Protein AF-0000000074209090 (afdb_homodimer)

Foldseek 3Di:
DDLVVLLVVLLVVLLVVLVPDPLNVVLLCCLQPVLLVVLLVLLCLLQDPVQDDPSVVVSVVSNDDASLLSSLLSSLLCLLASLLLSLLLLLLCSLQVCLLVVVVVVVCPDPHAQLSNLLSNLVSSLVSQLVSQVSNLVSSNVVSVVVCVVVVHDNPPNVVSSVLSSLSNSLSNLLSLLLNVVSLVVSHSVRSSVVSVVVVVVLVVCVVVVNQLQDLSRNSSQCSAVVHPVSNVPRDPVSPVVSVVNNVVSSVVSSVSRNPDDPD/DDLVVLLVVLLVVLLVVLVPDPLNVVLLCCLQPVLLVVLLVLLCLLQDPVQDDPSVVVSVVSNDDASLLSSLLSSLLCLLASLLLSLLLLLLCSLQVCLLVVVVVVVCPDPHAQLSNLLSNLVSSLVSQLVSQVSNLVVSNVVSVVVCVVVVHDNPPNVVSSVLSSLSNSLSNLLSLLLNVVSLVVSHSVRSSVVSVVVVVVLVVCVVVVNQLQDLSRNSSQCSAVVHPVSNVPRDPVSPVVSVVNNVVSSVVSSVSRNPDDPD

Organism: NCBI:txid88382

Structure (mmCIF, N/CA/C/O backbone):
data_AF-0000000074209090-model_v1
#
loop_
_entity.id
_entity.type
_entity.pdbx_description
1 polymer 'ABC-2 type transport system permease protein'
#
loop_
_atom_site.group_PDB
_atom_site.id
_atom_site.type_symbol
_atom_site.label_atom_id
_atom_site.label_alt_id
_atom_site.label_comp_id
_atom_site.label_asym_id
_atom_site.label_entity_id
_atom_site.label_seq_id
_atom_site.pdbx_PDB_ins_code
_atom_site.Cartn_x
_atom_site.Cartn_y
_atom_site.Cartn_z
_atom_site.occupancy
_atom_site.B_iso_or_equiv
_atom_site.auth_seq_id
_atom_site.auth_comp_id
_atom_site.auth_asym_id
_atom_site.auth_atom_id
_atom_site.pdbx_PDB_model_num
ATOM 1 N N . MET A 1 1 ? 32.594 -26.688 -8.117 1 65.12 1 MET A N 1
ATOM 2 C CA . MET A 1 1 ? 32.594 -25.266 -8.477 1 65.12 1 MET A CA 1
ATOM 3 C C . MET A 1 1 ? 33.094 -24.406 -7.316 1 65.12 1 MET A C 1
ATOM 5 O O . MET A 1 1 ? 32.719 -24.656 -6.164 1 65.12 1 MET A O 1
ATOM 9 N N . THR A 1 2 ? 34.094 -23.516 -7.5 1 79.75 2 THR A N 1
ATOM 10 C CA . THR A 1 2 ? 34.562 -22.656 -6.414 1 79.75 2 THR A CA 1
ATOM 11 C C . THR A 1 2 ? 33.438 -21.734 -5.949 1 79.75 2 THR A C 1
ATOM 13 O O . THR A 1 2 ? 32.438 -21.531 -6.66 1 79.75 2 THR A O 1
ATOM 16 N N . GLY A 1 3 ? 33.5 -21.406 -4.699 1 81.75 3 GLY A N 1
ATOM 17 C CA . GLY A 1 3 ? 32.5 -20.5 -4.133 1 81.75 3 GLY A CA 1
ATOM 18 C C . GLY A 1 3 ? 32.25 -19.281 -4.988 1 81.75 3 GLY A C 1
ATOM 19 O O . GLY A 1 3 ? 31.109 -18.906 -5.234 1 81.75 3 GLY A O 1
ATOM 20 N N . LEU A 1 4 ? 33.344 -18.781 -5.562 1 88.75 4 LEU A N 1
ATOM 21 C CA . LEU A 1 4 ? 33.25 -17.562 -6.355 1 88.75 4 LEU A CA 1
ATOM 22 C C . LEU A 1 4 ? 32.625 -17.844 -7.719 1 88.75 4 LEU A C 1
ATOM 24 O O . LEU A 1 4 ? 31.875 -17.031 -8.258 1 88.75 4 LEU A O 1
ATOM 28 N N . ALA A 1 5 ? 32.938 -18.938 -8.312 1 89.5 5 ALA A N 1
ATOM 29 C CA . ALA A 1 5 ? 32.375 -19.328 -9.602 1 89.5 5 ALA A CA 1
ATOM 30 C C . ALA A 1 5 ? 30.859 -19.547 -9.484 1 89.5 5 ALA A C 1
ATOM 32 O O . ALA A 1 5 ? 30.094 -19.172 -10.375 1 89.5 5 ALA A O 1
ATOM 33 N N . ALA A 1 6 ? 30.547 -20.125 -8.438 1 91.31 6 ALA A N 1
ATOM 34 C CA . ALA A 1 6 ? 29.141 -20.375 -8.18 1 91.31 6 ALA A CA 1
ATOM 35 C C . ALA A 1 6 ? 28.359 -19.078 -8.016 1 91.31 6 ALA A C 1
ATOM 37 O O . ALA A 1 6 ? 27.266 -18.922 -8.539 1 91.31 6 ALA A O 1
ATOM 38 N N . LEU A 1 7 ? 28.969 -18.188 -7.305 1 93.88 7 LEU A N 1
ATOM 39 C CA . LEU A 1 7 ? 28.328 -16.891 -7.094 1 93.88 7 LEU A CA 1
ATOM 40 C C . LEU A 1 7 ? 28.203 -16.125 -8.406 1 93.88 7 LEU A C 1
ATOM 42 O O . LEU A 1 7 ? 27.172 -15.5 -8.664 1 93.88 7 LEU A O 1
ATOM 46 N N . ARG A 1 8 ? 29.188 -16.141 -9.219 1 94.38 8 ARG A N 1
ATOM 47 C CA . ARG A 1 8 ? 29.156 -15.438 -10.5 1 94.38 8 ARG A CA 1
ATOM 48 C C . ARG A 1 8 ? 28.062 -16 -11.398 1 94.38 8 ARG A C 1
ATOM 50 O O . ARG A 1 8 ? 27.375 -15.242 -12.078 1 94.38 8 ARG A O 1
ATOM 57 N N . ALA A 1 9 ? 27.953 -17.281 -11.383 1 92.69 9 ALA A N 1
ATOM 58 C CA . ALA A 1 9 ? 26.906 -17.922 -12.172 1 92.69 9 ALA A CA 1
ATOM 59 C C . ALA A 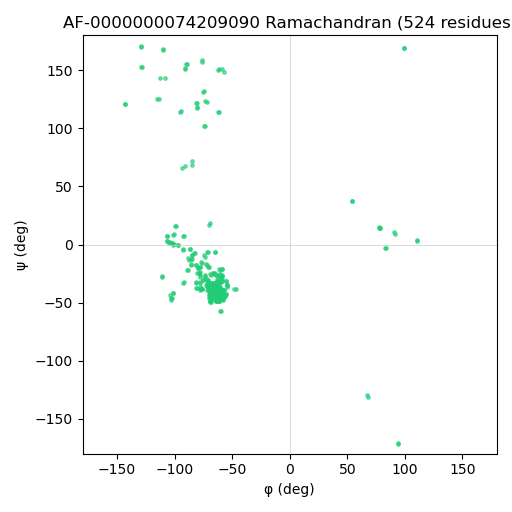1 9 ? 25.516 -17.516 -11.672 1 92.69 9 ALA A C 1
ATOM 61 O O . ALA A 1 9 ? 24.625 -17.219 -12.461 1 92.69 9 ALA A O 1
ATOM 62 N N . ALA A 1 10 ? 25.406 -17.547 -10.391 1 93.81 10 ALA A N 1
ATOM 63 C CA . ALA A 1 10 ? 24.125 -17.172 -9.789 1 93.81 10 ALA A CA 1
ATOM 64 C C . ALA A 1 10 ? 23.797 -15.719 -10.078 1 93.81 10 ALA A C 1
ATOM 66 O O . ALA A 1 10 ? 22.641 -15.383 -10.359 1 93.81 10 ALA A O 1
ATOM 67 N N . LEU A 1 11 ? 24.781 -14.883 -9.992 1 96.38 11 LEU A N 1
ATOM 68 C CA . LEU A 1 11 ? 24.562 -13.469 -10.273 1 96.38 11 LEU A CA 1
ATOM 69 C C . LEU A 1 11 ? 24.141 -13.266 -11.727 1 96.38 11 LEU A C 1
ATOM 71 O O . LEU A 1 11 ? 23.266 -12.438 -12.008 1 96.38 11 LEU A O 1
ATOM 75 N N . ALA A 1 12 ? 24.688 -13.992 -12.602 1 95 12 ALA A N 1
ATOM 76 C CA . ALA A 1 12 ? 24.328 -13.875 -14.016 1 95 12 ALA A CA 1
ATOM 77 C C . ALA A 1 12 ? 22.875 -14.266 -14.25 1 95 12 ALA A C 1
ATOM 79 O O . ALA A 1 12 ? 22.156 -13.578 -14.984 1 95 12 ALA A O 1
ATOM 80 N N . VAL A 1 13 ? 22.5 -15.297 -13.625 1 92.31 13 VAL A N 1
ATOM 81 C CA . VAL A 1 13 ? 21.125 -15.781 -13.781 1 92.31 13 VAL A CA 1
ATOM 82 C C . VAL A 1 13 ? 20.156 -14.773 -13.172 1 92.31 13 VAL A C 1
ATOM 84 O O . VAL A 1 13 ? 19.156 -14.422 -13.797 1 92.31 13 VAL A O 1
ATOM 87 N N . GLU A 1 14 ? 20.484 -14.312 -12.016 1 94.38 14 GLU A N 1
ATOM 88 C CA . GLU A 1 14 ? 19.594 -13.391 -11.328 1 94.38 14 GLU A CA 1
ATOM 89 C C . GLU A 1 14 ? 19.547 -12.039 -12.039 1 94.38 14 GLU A C 1
ATOM 91 O O . GLU A 1 14 ? 18.516 -11.367 -12.039 1 94.38 14 GLU A O 1
ATOM 96 N N . THR A 1 15 ? 20.641 -11.664 -12.617 1 96.44 15 THR A N 1
ATOM 97 C CA . THR A 1 15 ? 20.641 -10.422 -13.391 1 96.44 15 THR A CA 1
ATOM 98 C C . THR A 1 15 ? 19.766 -10.562 -14.641 1 96.44 15 THR A C 1
ATOM 100 O O . THR A 1 15 ? 19.062 -9.633 -15.008 1 96.44 15 THR A O 1
ATOM 103 N N . LEU A 1 16 ? 19.781 -11.688 -15.227 1 95.12 16 LEU A N 1
ATOM 104 C CA . LEU A 1 16 ? 18.922 -11.938 -16.391 1 95.12 16 LEU A CA 1
ATOM 105 C C . LEU A 1 16 ? 17.453 -11.93 -15.984 1 95.12 16 LEU A C 1
ATOM 107 O O . LEU A 1 16 ? 16.609 -11.391 -16.703 1 95.12 16 LEU A O 1
ATOM 111 N N . LYS A 1 17 ? 17.219 -12.492 -14.867 1 92.94 17 LYS A N 1
ATOM 112 C CA . LYS A 1 17 ? 15.852 -12.484 -14.344 1 92.94 17 LYS A CA 1
ATOM 113 C C . LYS A 1 17 ? 15.367 -11.062 -14.086 1 92.94 17 LYS A C 1
ATOM 115 O O . LYS A 1 17 ? 14.219 -10.734 -14.383 1 92.94 17 LYS A O 1
ATOM 120 N N . LEU A 1 18 ? 16.266 -10.352 -13.523 1 95.44 18 LEU A N 1
ATOM 121 C CA . LEU A 1 18 ? 15.93 -8.953 -13.258 1 95.44 18 LEU A CA 1
ATOM 122 C C . LEU A 1 18 ? 15.617 -8.219 -14.555 1 95.44 18 LEU A C 1
ATOM 124 O O . LEU A 1 18 ? 14.633 -7.477 -14.633 1 95.44 18 LEU A O 1
ATOM 128 N N . ARG A 1 19 ? 16.344 -8.391 -15.594 1 95.38 19 ARG A N 1
ATOM 129 C CA . ARG A 1 19 ? 16.172 -7.703 -16.875 1 95.38 19 ARG A CA 1
ATOM 130 C C . ARG A 1 19 ? 14.867 -8.102 -17.547 1 95.38 19 ARG A C 1
ATOM 132 O O . ARG A 1 19 ? 14.312 -7.328 -18.328 1 95.38 19 ARG A O 1
ATOM 139 N N . ARG A 1 20 ? 14.406 -9.227 -17.203 1 93.31 20 ARG A N 1
ATOM 140 C CA . ARG A 1 20 ? 13.195 -9.727 -17.844 1 93.31 20 ARG A CA 1
ATOM 141 C C . ARG A 1 20 ? 11.984 -9.555 -16.938 1 93.31 20 ARG A C 1
ATOM 143 O O . ARG A 1 20 ? 10.867 -9.922 -17.312 1 93.31 20 ARG A O 1
ATOM 150 N N . SER A 1 21 ? 12.25 -9.008 -15.852 1 92.31 21 SER A N 1
ATOM 151 C CA . SER A 1 21 ? 11.188 -8.859 -14.859 1 92.31 21 SER A CA 1
ATOM 152 C C . SER A 1 21 ? 10.312 -7.656 -15.164 1 92.31 21 SER A C 1
ATOM 154 O O . SER A 1 21 ? 10.781 -6.516 -15.148 1 92.31 21 SER A O 1
ATOM 156 N N . VAL A 1 22 ? 9.086 -7.879 -15.328 1 90.5 22 VAL A N 1
ATOM 157 C CA . VAL A 1 22 ? 8.117 -6.805 -15.547 1 90.5 22 VAL A CA 1
ATOM 158 C C . VAL A 1 22 ? 7.984 -5.969 -14.273 1 90.5 22 VAL A C 1
ATOM 160 O O . VAL A 1 22 ? 7.832 -4.746 -14.344 1 90.5 22 VAL A O 1
ATOM 163 N N . VAL A 1 23 ? 8.094 -6.641 -13.156 1 90.88 23 VAL A N 1
ATOM 164 C CA . VAL A 1 23 ? 8 -5.957 -11.875 1 90.88 23 VAL A CA 1
ATOM 165 C C . VAL A 1 23 ? 9.141 -4.949 -11.742 1 90.88 23 VAL A C 1
ATOM 167 O O . VAL A 1 23 ? 8.906 -3.787 -11.398 1 90.88 23 VAL A O 1
ATOM 170 N N . ALA A 1 24 ? 10.328 -5.379 -12.055 1 95.19 24 ALA A N 1
ATOM 171 C CA . ALA A 1 24 ? 11.484 -4.496 -11.969 1 95.19 24 ALA A CA 1
ATOM 172 C C . ALA A 1 24 ? 11.383 -3.346 -12.961 1 95.19 24 ALA A C 1
ATOM 174 O O . ALA A 1 24 ? 11.703 -2.201 -12.633 1 95.19 24 ALA A O 1
ATOM 175 N N . ARG A 1 25 ? 10.914 -3.637 -14.148 1 95.69 25 ARG A N 1
ATOM 176 C CA . ARG A 1 25 ? 10.797 -2.607 -15.172 1 95.69 25 ARG A CA 1
ATOM 177 C C . ARG A 1 25 ? 9.789 -1.539 -14.766 1 95.69 25 ARG A C 1
ATOM 179 O O . ARG A 1 25 ? 10.062 -0.343 -14.883 1 95.69 25 ARG A O 1
ATOM 186 N N . MET A 1 26 ? 8.68 -1.947 -14.234 1 94.25 26 MET A N 1
ATOM 187 C CA . MET A 1 26 ? 7.641 -1.006 -13.828 1 94.25 26 MET A CA 1
ATOM 188 C C . MET A 1 26 ? 8.086 -0.196 -12.617 1 94.25 26 MET A C 1
ATOM 190 O O . MET A 1 26 ? 7.867 1.015 -12.555 1 94.25 26 MET A O 1
ATOM 194 N N . ALA A 1 27 ? 8.656 -0.909 -11.695 1 95.19 27 ALA A N 1
ATOM 195 C CA . ALA A 1 27 ? 9.141 -0.217 -10.5 1 95.19 27 ALA A CA 1
ATOM 196 C C . ALA A 1 27 ? 10.203 0.82 -10.852 1 95.19 27 ALA A C 1
ATOM 198 O O . ALA A 1 27 ? 10.211 1.923 -10.305 1 95.19 27 ALA A O 1
ATOM 199 N N . THR A 1 28 ? 11.094 0.468 -11.781 1 97.06 28 THR A N 1
ATOM 200 C CA . THR A 1 28 ? 12.133 1.393 -12.227 1 97.06 28 THR A CA 1
ATOM 201 C C . THR A 1 28 ? 11.516 2.623 -12.883 1 97.06 28 THR A C 1
ATOM 203 O O . THR A 1 28 ? 11.867 3.756 -12.547 1 97.06 28 THR A O 1
ATOM 206 N N . ALA A 1 29 ? 10.586 2.395 -13.734 1 95.62 29 ALA A N 1
ATOM 207 C CA . ALA A 1 29 ? 9.922 3.498 -14.422 1 95.62 29 ALA A CA 1
ATOM 208 C C . ALA A 1 29 ? 9.211 4.414 -13.438 1 95.62 29 ALA A C 1
ATOM 210 O O . ALA A 1 29 ? 9.297 5.641 -13.547 1 95.62 29 ALA A O 1
ATOM 211 N N . LEU A 1 30 ? 8.586 3.807 -12.469 1 94.25 30 LEU A N 1
ATOM 212 C CA . LEU A 1 30 ? 7.844 4.586 -11.484 1 94.25 30 LEU A CA 1
ATOM 213 C C . LEU A 1 30 ? 8.789 5.418 -10.633 1 94.25 30 LEU A C 1
ATOM 215 O O . LEU A 1 30 ? 8.539 6.605 -10.398 1 94.25 30 LEU A O 1
ATOM 219 N N . LEU A 1 31 ? 9.891 4.863 -10.234 1 96.12 31 LEU A N 1
ATOM 220 C CA . LEU A 1 31 ? 10.844 5.594 -9.414 1 96.12 31 LEU A CA 1
ATOM 221 C C . LEU A 1 31 ? 11.5 6.715 -10.211 1 96.12 31 LEU A C 1
ATOM 223 O O . LEU A 1 31 ? 11.523 7.867 -9.766 1 96.12 31 LEU A O 1
ATOM 227 N N . VAL A 1 32 ? 11.922 6.406 -11.391 1 97.06 32 VAL A N 1
ATOM 228 C CA . VAL A 1 32 ? 12.773 7.301 -12.164 1 97.06 32 VAL A CA 1
ATOM 229 C C . VAL A 1 32 ? 11.93 8.406 -12.789 1 97.06 32 VAL A C 1
ATOM 231 O O . VAL A 1 32 ? 12.414 9.523 -13.008 1 97.06 32 VAL A O 1
ATOM 234 N N . VAL A 1 33 ? 10.664 8.156 -12.977 1 95.12 33 VAL A N 1
ATOM 235 C CA . VAL A 1 33 ? 9.844 9.156 -13.641 1 95.12 33 VAL A CA 1
ATOM 236 C C . VAL A 1 33 ? 9 9.906 -12.609 1 95.12 33 VAL A C 1
ATOM 238 O O . VAL A 1 33 ? 9.031 11.141 -12.555 1 95.12 33 VAL A O 1
ATOM 241 N N . LEU A 1 34 ? 8.383 9.156 -11.703 1 93.38 34 LEU A N 1
ATOM 242 C CA . LEU A 1 34 ? 7.391 9.766 -10.836 1 93.38 34 LEU A CA 1
ATOM 243 C C . LEU A 1 34 ? 8.062 10.562 -9.719 1 93.38 34 LEU A C 1
ATOM 245 O O . LEU A 1 34 ? 7.531 11.586 -9.273 1 93.38 34 LEU A O 1
ATOM 249 N N . VAL A 1 35 ? 9.195 10.094 -9.289 1 96.25 35 VAL A N 1
ATOM 250 C CA . VAL A 1 35 ? 9.836 10.773 -8.164 1 96.25 35 VAL A CA 1
ATOM 251 C C . VAL A 1 35 ? 10.32 12.148 -8.602 1 96.25 35 VAL A C 1
ATOM 253 O O . VAL A 1 35 ? 9.984 13.164 -7.98 1 96.25 35 VAL A O 1
ATOM 256 N N . PRO A 1 36 ? 11.055 12.297 -9.734 1 96.75 36 PRO A N 1
ATOM 257 C CA . PRO A 1 36 ? 11.445 13.633 -10.188 1 96.75 36 PRO A CA 1
ATOM 258 C C . PRO A 1 36 ? 10.242 14.516 -10.531 1 96.75 36 PRO A C 1
ATOM 260 O O . PRO A 1 36 ? 10.211 15.695 -10.164 1 96.75 36 PRO A O 1
ATOM 263 N N . LEU A 1 37 ? 9.289 13.953 -11.188 1 95.12 37 LEU A N 1
ATOM 264 C CA . LEU A 1 37 ? 8.086 14.703 -11.531 1 95.12 37 LEU A CA 1
ATOM 265 C C . LEU A 1 37 ? 7.367 15.195 -10.281 1 95.12 37 LEU A C 1
ATOM 267 O O . LEU A 1 37 ? 6.895 16.328 -10.234 1 95.12 37 LEU A O 1
ATOM 271 N N . GLY A 1 38 ? 7.316 14.312 -9.328 1 94.12 38 GLY A N 1
ATOM 272 C CA . GLY A 1 38 ? 6.707 14.695 -8.062 1 94.12 38 GLY A CA 1
ATOM 273 C C . GLY A 1 38 ? 7.48 15.766 -7.324 1 94.12 38 GLY A C 1
ATOM 274 O O . GLY A 1 38 ? 6.891 16.672 -6.727 1 94.12 38 GLY A O 1
ATOM 275 N N . SER A 1 39 ? 8.719 15.617 -7.371 1 96.12 39 SER A N 1
ATOM 276 C CA . SER A 1 39 ? 9.57 16.609 -6.715 1 96.12 39 SER A CA 1
ATOM 277 C C . SER A 1 39 ? 9.367 18 -7.316 1 96.12 39 SER A C 1
ATOM 279 O O . SER A 1 39 ? 9.203 18.984 -6.59 1 96.12 39 SER A O 1
ATOM 281 N N . MET A 1 40 ? 9.367 18.094 -8.648 1 95.81 40 MET A N 1
ATOM 282 C CA . MET A 1 40 ? 9.148 19.375 -9.312 1 95.81 40 MET A CA 1
ATOM 283 C C . MET A 1 40 ? 7.715 19.859 -9.109 1 95.81 40 MET A C 1
ATOM 285 O O . MET A 1 40 ? 7.484 21.031 -8.852 1 95.81 40 MET A O 1
ATOM 289 N N . GLY A 1 41 ? 6.797 18.969 -9.219 1 93.62 41 GLY A N 1
ATOM 290 C CA . GLY A 1 41 ? 5.383 19.297 -9.164 1 93.62 41 GLY A CA 1
ATOM 291 C C . GLY A 1 41 ? 4.941 19.812 -7.805 1 93.62 41 GLY A C 1
ATOM 292 O O . GLY A 1 41 ? 4.184 20.781 -7.711 1 93.62 41 GLY A O 1
ATOM 293 N N . VAL A 1 42 ? 5.402 19.188 -6.785 1 93.62 42 VAL A N 1
ATOM 294 C CA . VAL A 1 42 ? 5.023 19.578 -5.43 1 93.62 42 VAL A CA 1
ATOM 295 C C . VAL A 1 42 ? 5.531 20.984 -5.137 1 93.62 42 VAL A C 1
ATOM 297 O O . VAL A 1 42 ? 4.809 21.797 -4.57 1 93.62 42 VAL A O 1
ATOM 300 N N . VAL A 1 43 ? 6.762 21.266 -5.5 1 94.62 43 VAL A N 1
ATOM 301 C CA . VAL A 1 43 ? 7.344 22.578 -5.254 1 94.62 43 VAL A CA 1
ATOM 302 C C . VAL A 1 43 ? 6.629 23.625 -6.098 1 94.62 43 VAL A C 1
ATOM 304 O O . VAL A 1 43 ? 6.297 24.703 -5.605 1 94.62 43 VAL A O 1
ATOM 307 N N . ALA A 1 44 ? 6.383 23.312 -7.363 1 93.81 44 ALA A N 1
ATOM 308 C CA . ALA A 1 44 ? 5.652 24.234 -8.234 1 93.81 44 ALA A CA 1
ATOM 309 C C . ALA A 1 44 ? 4.262 24.531 -7.68 1 93.81 44 ALA A C 1
ATOM 311 O O . ALA A 1 44 ? 3.811 25.672 -7.691 1 93.81 44 ALA A O 1
ATOM 312 N N . LEU A 1 45 ? 3.668 23.5 -7.188 1 92.25 45 LEU A N 1
ATOM 313 C CA . LEU A 1 45 ? 2.33 23.672 -6.625 1 92.25 45 LEU A CA 1
ATOM 314 C C . LEU A 1 45 ? 2.375 24.516 -5.355 1 92.25 45 LEU A C 1
ATOM 316 O O . LEU A 1 45 ? 1.537 25.391 -5.16 1 92.25 45 LEU A O 1
ATOM 320 N N . ALA A 1 46 ? 3.33 24.219 -4.531 1 93.19 46 ALA A N 1
ATOM 321 C CA . ALA A 1 46 ? 3.48 24.938 -3.273 1 93.19 46 ALA A CA 1
ATOM 322 C C . ALA A 1 46 ? 3.686 26.438 -3.523 1 93.19 46 ALA A C 1
ATOM 324 O O . ALA A 1 46 ? 3.293 27.266 -2.703 1 93.19 46 ALA A O 1
ATOM 325 N N . ARG A 1 47 ? 4.203 26.75 -4.625 1 92.88 47 ARG A N 1
ATOM 326 C CA . ARG A 1 47 ? 4.562 28.141 -4.914 1 92.88 47 ARG A CA 1
ATOM 327 C C . ARG A 1 47 ? 3.59 28.766 -5.91 1 92.88 47 ARG A C 1
ATOM 329 O O . ARG A 1 47 ? 3.76 29.906 -6.312 1 92.88 47 ARG A O 1
ATOM 336 N N . SER A 1 48 ? 2.625 28.031 -6.262 1 90.75 48 SER A N 1
ATOM 337 C CA . SER A 1 48 ? 1.602 28.516 -7.18 1 90.75 48 SER A CA 1
ATOM 338 C C . SER A 1 48 ? 0.44 29.156 -6.426 1 90.75 48 SER A C 1
ATOM 340 O O . SER A 1 48 ? 0.185 28.812 -5.266 1 90.75 48 SER A O 1
ATOM 342 N N . PRO A 1 49 ? -0.222 30.109 -7.055 1 87.62 49 PRO A N 1
ATOM 343 C CA . PRO A 1 49 ? -1.42 30.688 -6.445 1 87.62 49 PRO A CA 1
ATOM 344 C C . PRO A 1 49 ? -2.562 29.688 -6.309 1 87.62 49 PRO A C 1
ATOM 346 O O . PRO A 1 49 ? -3.543 29.953 -5.609 1 87.62 49 PRO A O 1
ATOM 349 N N . GLN A 1 50 ? -2.408 28.547 -6.828 1 80.75 50 GLN A N 1
ATOM 350 C CA . GLN A 1 50 ? -3.447 27.531 -6.805 1 80.75 50 GLN A CA 1
ATOM 351 C C . GLN A 1 50 ? -3.48 26.812 -5.457 1 80.75 50 GLN A C 1
ATOM 353 O O . GLN A 1 50 ? -4.461 26.141 -5.125 1 80.75 50 GLN A O 1
ATOM 358 N N . ALA A 1 51 ? -2.346 26.859 -4.84 1 79.5 51 ALA A N 1
ATOM 359 C CA . ALA A 1 51 ? -2.324 26.25 -3.512 1 79.5 51 ALA A CA 1
ATOM 360 C C . ALA A 1 51 ? -3.057 27.125 -2.496 1 79.5 51 ALA A C 1
ATOM 362 O O . ALA A 1 51 ? -2.598 28.219 -2.164 1 79.5 51 ALA A O 1
ATOM 363 N N . VAL A 1 52 ? -4.344 26.734 -2.146 1 77.75 52 VAL A N 1
ATOM 364 C CA . VAL A 1 52 ? -5.129 27.531 -1.212 1 77.75 52 VAL A CA 1
ATOM 365 C C . VAL A 1 52 ? -5.676 26.641 -0.102 1 77.75 52 VAL A C 1
ATOM 367 O O . VAL A 1 52 ? -5.707 25.406 -0.24 1 77.75 52 VAL A O 1
ATOM 370 N N . GLY A 1 53 ? -5.91 27.188 1.052 1 78 53 GLY A N 1
ATOM 371 C CA . GLY A 1 53 ? -6.559 26.469 2.141 1 78 53 GLY A CA 1
ATOM 372 C C . GLY A 1 53 ? -5.715 25.344 2.705 1 78 53 GLY A C 1
ATOM 373 O O . GLY A 1 53 ? -4.539 25.531 3.01 1 78 53 GLY A O 1
ATOM 374 N N . PRO A 1 54 ? -6.293 24.156 2.865 1 72.38 54 PRO A N 1
ATOM 375 C CA . PRO A 1 54 ? -5.605 23.016 3.486 1 72.38 54 PRO A CA 1
ATOM 376 C C . PRO A 1 54 ? -4.418 22.516 2.662 1 72.38 54 PRO A C 1
ATOM 378 O O . PRO A 1 54 ? -3.418 22.078 3.225 1 72.38 54 PRO A O 1
ATOM 381 N N . THR A 1 55 ? -4.543 22.594 1.418 1 78.19 55 THR A N 1
ATOM 382 C CA . THR A 1 55 ? -3.441 22.188 0.551 1 78.19 55 THR A CA 1
ATOM 383 C C . THR A 1 55 ? -2.23 23.094 0.763 1 78.19 55 THR A C 1
ATOM 385 O O . THR A 1 55 ? -1.105 22.609 0.908 1 78.19 55 THR A O 1
ATOM 388 N N . ALA A 1 56 ? -2.523 24.344 0.873 1 82.44 56 ALA A N 1
ATOM 389 C CA . ALA A 1 56 ? -1.443 25.297 1.111 1 82.44 56 ALA A CA 1
ATOM 390 C C . ALA A 1 56 ? -0.767 25.031 2.453 1 82.44 56 ALA A C 1
ATOM 392 O O . ALA A 1 56 ? 0.459 25.125 2.564 1 82.44 56 ALA A O 1
ATOM 393 N N . ALA A 1 57 ? -1.561 24.734 3.383 1 78.25 57 ALA A N 1
ATOM 394 C CA . ALA A 1 57 ? -1.022 24.469 4.715 1 78.25 57 ALA A CA 1
ATOM 395 C C . ALA A 1 57 ? -0.125 23.234 4.707 1 78.25 57 ALA A C 1
ATOM 397 O O . ALA A 1 57 ? 0.928 23.219 5.352 1 78.25 57 ALA A O 1
ATOM 398 N N . LYS A 1 58 ? -0.495 22.297 3.918 1 78.56 58 LYS A N 1
ATOM 399 C CA . LYS A 1 58 ? 0.265 21.047 3.83 1 78.56 58 LYS A CA 1
ATOM 400 C C . LYS A 1 58 ? 1.572 21.25 3.07 1 78.56 58 LYS A C 1
ATOM 402 O O . LYS A 1 58 ? 2.557 20.547 3.314 1 78.56 58 LYS A O 1
ATOM 407 N N . LEU A 1 59 ? 1.576 22.172 2.244 1 87.81 59 LEU A N 1
ATOM 408 C CA . LEU A 1 59 ? 2.727 22.359 1.368 1 87.81 59 LEU A CA 1
ATOM 409 C C . LEU A 1 59 ? 3.537 23.578 1.804 1 87.81 59 LEU A C 1
ATOM 411 O O . LEU A 1 59 ? 4.48 23.984 1.116 1 87.81 59 LEU A O 1
ATOM 415 N N . ALA A 1 60 ? 3.209 24.172 2.912 1 87 60 ALA A N 1
ATOM 416 C CA . ALA A 1 60 ? 3.787 25.422 3.367 1 87 60 ALA A CA 1
ATOM 417 C C . ALA A 1 60 ? 5.309 25.344 3.422 1 87 60 ALA A C 1
ATOM 419 O O . ALA A 1 60 ? 6 26.312 3.084 1 87 60 ALA A O 1
ATOM 420 N N . ASP A 1 61 ? 5.832 24.219 3.752 1 87 61 ASP A N 1
ATOM 421 C CA . ASP A 1 61 ? 7.27 24.047 3.93 1 87 61 ASP A CA 1
ATOM 422 C C . ASP A 1 61 ? 7.996 24.062 2.588 1 87 61 ASP A C 1
ATOM 424 O O . ASP A 1 61 ? 9.211 24.281 2.537 1 87 61 ASP A O 1
ATOM 428 N N . TYR A 1 62 ? 7.266 23.875 1.544 1 92 62 TYR A N 1
ATOM 429 C CA . TYR A 1 62 ? 7.883 23.797 0.225 1 92 62 TYR A CA 1
ATOM 430 C C . TYR A 1 62 ? 7.66 25.078 -0.565 1 92 62 TYR A C 1
ATOM 432 O O . TYR A 1 62 ? 8.117 25.203 -1.704 1 92 62 TYR A O 1
ATOM 440 N N . ALA A 1 63 ? 7.023 26.016 0.037 1 92.56 63 ALA A N 1
ATOM 441 C CA . ALA A 1 63 ? 6.582 27.219 -0.682 1 92.56 63 ALA A CA 1
ATOM 442 C C . ALA A 1 63 ? 7.688 28.266 -0.725 1 92.56 63 ALA A C 1
ATOM 444 O O . ALA A 1 63 ? 7.641 29.188 -1.536 1 92.56 63 ALA A O 1
ATOM 445 N N . THR A 1 64 ? 8.695 28.125 0.146 1 89.88 64 THR A N 1
ATOM 446 C CA . THR A 1 64 ? 9.727 29.156 0.241 1 89.88 64 THR A CA 1
ATOM 447 C C . THR A 1 64 ? 11.117 28.531 0.154 1 89.88 64 THR A C 1
ATOM 449 O O . THR A 1 64 ? 11.258 27.312 0.065 1 89.88 64 THR A O 1
ATOM 452 N N . GLY A 1 65 ? 12.188 29.391 0.027 1 88.69 65 GLY A N 1
ATOM 453 C CA . GLY A 1 65 ? 13.562 28.922 0.008 1 88.69 65 GLY A CA 1
ATOM 454 C C . GLY A 1 65 ? 14.094 28.703 -1.394 1 88.69 65 GLY A C 1
ATOM 455 O O . GLY A 1 65 ? 13.406 28.984 -2.379 1 88.69 65 GLY A O 1
ATOM 456 N N . ASP A 1 66 ? 15.305 28.094 -1.406 1 91.5 66 ASP A N 1
ATOM 457 C CA . ASP A 1 66 ? 15.977 27.781 -2.66 1 91.5 66 ASP A CA 1
ATOM 458 C C . ASP A 1 66 ? 15.281 26.625 -3.377 1 91.5 66 ASP A C 1
ATOM 460 O O . ASP A 1 66 ? 15.109 25.547 -2.811 1 91.5 66 ASP A O 1
ATOM 464 N N . PRO A 1 67 ? 14.867 26.891 -4.594 1 93.06 67 PRO A N 1
ATOM 465 C CA . PRO A 1 67 ? 14.094 25.859 -5.289 1 93.06 67 PRO A CA 1
ATOM 466 C C . PRO A 1 67 ? 14.867 24.562 -5.473 1 93.06 67 PRO A C 1
ATOM 468 O O . PRO A 1 67 ? 14.305 23.469 -5.316 1 93.06 67 PRO A O 1
ATOM 471 N N . ALA A 1 68 ? 16.141 24.703 -5.773 1 94.56 68 ALA A N 1
ATOM 472 C CA . ALA A 1 68 ? 16.953 23.5 -6 1 94.56 68 ALA A CA 1
ATOM 473 C C . ALA A 1 68 ? 17.016 22.641 -4.742 1 94.56 68 ALA A C 1
ATOM 475 O O . ALA A 1 68 ? 16.859 21.422 -4.812 1 94.56 68 ALA A O 1
ATOM 476 N N . THR A 1 69 ? 17.172 23.312 -3.688 1 94.44 69 THR A N 1
ATOM 477 C CA . THR A 1 69 ? 17.219 22.609 -2.408 1 94.44 69 THR A CA 1
ATOM 478 C C . THR A 1 69 ? 15.875 21.938 -2.113 1 94.44 69 THR A C 1
ATOM 480 O O . THR A 1 69 ? 15.828 20.781 -1.719 1 94.44 69 THR A O 1
ATOM 483 N N . THR A 1 70 ? 14.844 22.656 -2.355 1 94.38 70 THR A N 1
ATOM 484 C CA . THR A 1 70 ? 13.508 22.156 -2.037 1 94.38 70 THR A CA 1
ATOM 485 C C . THR A 1 70 ? 13.156 20.969 -2.93 1 94.38 70 THR A C 1
ATOM 487 O O . THR A 1 70 ? 12.539 20 -2.473 1 94.38 70 THR A O 1
ATOM 490 N N . HIS A 1 71 ? 13.531 20.984 -4.184 1 96.56 71 HIS A N 1
ATOM 491 C CA . HIS A 1 71 ? 13.32 19.859 -5.078 1 96.56 71 HIS A CA 1
ATOM 492 C C . HIS A 1 71 ? 13.945 18.594 -4.512 1 96.56 71 HIS A C 1
ATOM 494 O O . HIS A 1 71 ? 13.312 17.531 -4.512 1 96.56 71 HIS A O 1
ATOM 500 N N . LEU A 1 72 ? 15.133 18.734 -4.027 1 96.62 72 LEU A N 1
ATOM 501 C CA . LEU A 1 72 ? 15.875 17.562 -3.59 1 96.62 72 LEU A CA 1
ATOM 502 C C . LEU A 1 72 ? 15.391 17.094 -2.225 1 96.62 72 LEU A C 1
ATOM 504 O O . LEU A 1 72 ? 15.461 15.898 -1.915 1 96.62 72 LEU A O 1
ATOM 508 N N . VAL A 1 73 ? 14.859 18.016 -1.456 1 94.62 73 VAL A N 1
ATOM 509 C CA . VAL A 1 73 ? 14.242 17.625 -0.193 1 94.62 73 VAL A CA 1
ATOM 510 C C . VAL A 1 73 ? 13.016 16.75 -0.464 1 94.62 73 VAL A C 1
ATOM 512 O O . VAL A 1 73 ? 12.859 15.695 0.14 1 94.62 73 VAL A O 1
ATOM 515 N N . VAL A 1 74 ? 12.211 17.188 -1.372 1 95.5 74 VAL A N 1
ATOM 516 C CA . VAL A 1 74 ? 11.039 16.391 -1.736 1 95.5 74 VAL A CA 1
ATOM 517 C C . VAL A 1 74 ? 11.469 15.055 -2.322 1 95.5 74 VAL A C 1
ATOM 519 O O . VAL A 1 74 ? 10.914 14.016 -1.982 1 95.5 74 VAL A O 1
ATOM 522 N N . CYS A 1 75 ? 12.469 15.078 -3.109 1 97.44 75 CYS A N 1
ATOM 523 C CA . CYS A 1 75 ? 13.008 13.859 -3.693 1 97.44 75 CYS A CA 1
ATOM 524 C C . CYS A 1 75 ? 13.43 12.875 -2.609 1 97.44 75 CYS A C 1
ATOM 526 O O . CYS A 1 75 ? 13.102 11.695 -2.674 1 97.44 75 CYS A O 1
ATOM 528 N N . ALA A 1 76 ? 14.148 13.391 -1.646 1 97.12 76 ALA A N 1
ATOM 529 C CA . ALA A 1 76 ? 14.633 12.555 -0.555 1 97.12 76 ALA A CA 1
ATOM 530 C C . ALA A 1 76 ? 13.469 11.93 0.209 1 97.12 76 ALA A C 1
ATOM 532 O O . ALA A 1 76 ? 13.5 10.734 0.531 1 97.12 76 ALA A O 1
ATOM 533 N N . GLN A 1 77 ? 12.5 12.734 0.429 1 95.31 77 GLN A N 1
ATOM 534 C CA . GLN A 1 77 ? 11.336 12.266 1.166 1 95.31 77 GLN A CA 1
ATOM 535 C C . GLN A 1 77 ? 10.609 11.156 0.405 1 95.31 77 GLN A C 1
ATOM 537 O O . GLN A 1 77 ? 10.336 10.094 0.959 1 95.31 77 GLN A O 1
ATOM 542 N N . VAL A 1 78 ? 10.328 11.305 -0.816 1 95.69 78 VAL A N 1
ATOM 543 C CA . VAL A 1 78 ? 9.586 10.344 -1.625 1 95.69 78 VAL A CA 1
ATOM 544 C C . VAL A 1 78 ? 10.43 9.086 -1.844 1 95.69 78 VAL A C 1
ATOM 546 O O . VAL A 1 78 ? 9.93 7.969 -1.728 1 95.69 78 VAL A O 1
ATOM 549 N N . LEU A 1 79 ? 11.672 9.273 -2.1 1 96.94 79 LEU A N 1
ATOM 550 C CA . LEU A 1 79 ? 12.562 8.164 -2.412 1 96.94 79 LEU A CA 1
ATOM 551 C C . LEU A 1 79 ? 12.75 7.254 -1.2 1 96.94 79 LEU A C 1
ATOM 553 O O . LEU A 1 79 ? 12.883 6.039 -1.344 1 96.94 79 LEU A O 1
ATOM 557 N N . SER A 1 80 ? 12.781 7.855 -0.007 1 96.25 80 SER A N 1
ATOM 558 C CA . SER A 1 80 ? 12.961 7.066 1.206 1 96.25 80 SER A CA 1
ATOM 559 C C . SER A 1 80 ? 11.859 6.027 1.366 1 96.25 80 SER A C 1
ATOM 561 O O . SER A 1 80 ? 12.086 4.945 1.906 1 96.25 80 SER A O 1
ATOM 563 N N . VAL A 1 81 ? 10.727 6.297 0.854 1 95.25 81 VAL A N 1
ATOM 564 C CA . VAL A 1 81 ? 9.578 5.406 0.995 1 95.25 81 VAL A CA 1
ATOM 565 C C . VAL A 1 81 ? 9.391 4.594 -0.283 1 95.25 81 VAL A C 1
ATOM 567 O O . VAL A 1 81 ? 9.148 3.387 -0.226 1 95.25 81 VAL A O 1
ATOM 570 N N . ALA A 1 82 ? 9.539 5.223 -1.37 1 96.38 82 ALA A N 1
ATOM 571 C CA . ALA A 1 82 ? 9.305 4.582 -2.662 1 96.38 82 ALA A CA 1
ATOM 572 C C . ALA A 1 82 ? 10.312 3.467 -2.914 1 96.38 82 ALA A C 1
ATOM 574 O O . ALA A 1 82 ? 9.984 2.451 -3.531 1 96.38 82 ALA A O 1
ATOM 575 N N . ALA A 1 83 ? 11.539 3.697 -2.48 1 97.88 83 ALA A N 1
ATOM 576 C CA . ALA A 1 83 ? 12.562 2.668 -2.656 1 97.88 83 ALA A CA 1
ATOM 577 C C . ALA A 1 83 ? 12.242 1.427 -1.831 1 97.88 83 ALA A C 1
ATOM 579 O O . ALA A 1 83 ? 12.508 0.302 -2.26 1 97.88 83 ALA A O 1
ATOM 580 N N . LEU A 1 84 ? 11.695 1.632 -0.663 1 98.06 84 LEU A N 1
ATOM 581 C CA . LEU A 1 84 ? 11.234 0.513 0.151 1 98.06 84 LEU A CA 1
ATOM 582 C C . LEU A 1 84 ? 10.141 -0.264 -0.566 1 98.06 84 LEU A C 1
ATOM 584 O O . LEU A 1 84 ? 10.195 -1.492 -0.652 1 98.06 84 LEU A O 1
ATOM 588 N N . ALA A 1 85 ? 9.195 0.484 -1.066 1 97.06 85 ALA A N 1
ATOM 589 C CA . ALA A 1 85 ? 8.07 -0.144 -1.753 1 97.06 85 ALA A CA 1
ATOM 590 C C . ALA A 1 85 ? 8.539 -0.906 -2.99 1 97.06 85 ALA A C 1
ATOM 592 O O . ALA A 1 85 ? 8.188 -2.074 -3.176 1 97.06 85 ALA A O 1
ATOM 593 N N . ALA A 1 86 ? 9.344 -0.272 -3.809 1 97.19 86 ALA A N 1
ATOM 594 C CA . ALA A 1 86 ? 9.859 -0.895 -5.023 1 97.19 86 ALA A CA 1
ATOM 595 C C . ALA A 1 86 ? 10.695 -2.127 -4.699 1 97.19 86 ALA A C 1
ATOM 597 O O . ALA A 1 86 ? 10.5 -3.191 -5.289 1 97.19 86 ALA A O 1
ATOM 598 N N . GLY A 1 87 ? 11.594 -1.931 -3.754 1 97.88 87 GLY A N 1
ATOM 599 C CA . GLY A 1 87 ? 12.414 -3.059 -3.336 1 97.88 87 GLY A CA 1
ATOM 600 C C . GLY A 1 87 ? 11.602 -4.199 -2.752 1 97.88 87 GLY A C 1
ATOM 601 O O . GLY A 1 87 ? 11.883 -5.367 -3.018 1 97.88 87 GLY A O 1
ATOM 602 N N . GLY A 1 88 ? 10.648 -3.848 -1.955 1 97.75 88 GLY A N 1
ATOM 603 C CA . GLY A 1 88 ? 9.789 -4.859 -1.362 1 97.75 88 GLY A CA 1
ATOM 604 C C . GLY A 1 88 ? 9.016 -5.664 -2.393 1 97.75 88 GLY A C 1
ATOM 605 O O . GLY A 1 88 ? 8.922 -6.891 -2.283 1 97.75 88 GLY A O 1
ATOM 606 N N . PHE A 1 89 ? 8.445 -4.988 -3.385 1 96.81 89 PHE A N 1
ATOM 607 C CA . PHE A 1 89 ? 7.738 -5.68 -4.453 1 96.81 89 PHE A CA 1
ATOM 608 C C . PHE A 1 89 ? 8.68 -6.598 -5.223 1 96.81 89 PHE A C 1
ATOM 610 O O . PHE A 1 89 ? 8.312 -7.719 -5.578 1 96.81 89 PHE A O 1
ATOM 617 N N . TYR A 1 90 ? 9.867 -6.113 -5.473 1 97.38 90 TYR A N 1
ATOM 618 C CA . TYR A 1 90 ? 10.812 -6.91 -6.246 1 97.38 90 TYR A CA 1
ATOM 619 C C . TYR A 1 90 ? 11.234 -8.156 -5.477 1 97.38 90 TYR A C 1
ATOM 621 O O . TYR A 1 90 ? 11.305 -9.25 -6.047 1 97.38 90 TYR A O 1
ATOM 629 N N . VAL A 1 91 ? 11.523 -7.984 -4.203 1 97.06 91 VAL A N 1
ATOM 630 C CA . VAL A 1 91 ? 11.961 -9.141 -3.426 1 97.06 91 VAL A CA 1
ATOM 631 C C . VAL A 1 91 ? 10.805 -10.125 -3.27 1 97.06 91 VAL A C 1
ATOM 633 O O . VAL A 1 91 ? 11.016 -11.344 -3.266 1 97.06 91 VAL A O 1
ATOM 636 N N . ALA A 1 92 ? 9.594 -9.57 -3.117 1 96.38 92 ALA A N 1
ATOM 637 C CA . ALA A 1 92 ? 8.422 -10.445 -3.084 1 96.38 92 ALA A CA 1
ATOM 638 C C . ALA A 1 92 ? 8.32 -11.273 -4.359 1 96.38 92 ALA A C 1
ATOM 640 O O . ALA A 1 92 ? 8.047 -12.469 -4.305 1 96.38 92 ALA A O 1
ATOM 641 N N . TRP A 1 93 ? 8.555 -10.656 -5.445 1 94.31 93 TRP A N 1
ATOM 642 C CA . TRP A 1 93 ? 8.508 -11.32 -6.746 1 94.31 93 TRP A CA 1
ATOM 643 C C . TRP A 1 93 ? 9.664 -12.297 -6.898 1 94.31 93 TRP A C 1
ATOM 645 O O . TRP A 1 93 ? 9.461 -13.461 -7.262 1 94.31 93 TRP A O 1
ATOM 655 N N . SER A 1 94 ? 10.828 -11.867 -6.605 1 94.69 94 SER A N 1
ATOM 656 C CA . SER A 1 94 ? 12.039 -12.641 -6.852 1 94.69 94 SER A CA 1
ATOM 657 C C . SER A 1 94 ? 12.094 -13.883 -5.969 1 94.69 94 SER A C 1
ATOM 659 O O . SER A 1 94 ? 12.453 -14.969 -6.434 1 94.69 94 SER A O 1
ATOM 661 N N . PHE A 1 95 ? 11.719 -13.766 -4.73 1 94.06 95 PHE A N 1
ATOM 662 C CA . PHE A 1 95 ? 11.805 -14.875 -3.795 1 94.06 95 PHE A CA 1
ATOM 663 C C . PHE A 1 95 ? 10.492 -15.648 -3.76 1 94.06 95 PHE A C 1
ATOM 665 O O . PHE A 1 95 ? 10.484 -16.875 -3.617 1 94.06 95 PHE A O 1
ATOM 672 N N . GLY A 1 96 ? 9.422 -14.945 -3.947 1 88.56 96 GLY A N 1
ATOM 673 C CA . GLY A 1 96 ? 8.125 -15.57 -3.77 1 88.56 96 GLY A CA 1
ATOM 674 C C . GLY A 1 96 ? 7.68 -16.375 -4.977 1 88.56 96 GLY A C 1
ATOM 675 O O . GLY A 1 96 ? 7.016 -17.406 -4.832 1 88.56 96 GLY A O 1
ATOM 676 N N . ARG A 1 97 ? 8.016 -15.977 -6.121 1 83.38 97 ARG A N 1
ATOM 677 C CA . ARG A 1 97 ? 7.52 -16.594 -7.348 1 83.38 97 ARG A CA 1
ATOM 678 C C . ARG A 1 97 ? 7.996 -18.031 -7.465 1 83.38 97 ARG A C 1
ATOM 680 O O . ARG A 1 97 ? 7.207 -18.938 -7.77 1 83.38 97 ARG A O 1
ATOM 687 N N . GLU A 1 98 ? 9.242 -18.234 -7.203 1 81.69 98 GLU A N 1
ATOM 688 C CA . GLU A 1 98 ? 9.805 -19.578 -7.34 1 81.69 98 GLU A CA 1
ATOM 689 C C . GLU A 1 98 ? 9.273 -20.516 -6.258 1 81.69 98 GLU A C 1
ATOM 691 O O . GLU A 1 98 ? 8.992 -21.688 -6.52 1 81.69 98 GLU A O 1
ATOM 696 N N . LEU A 1 99 ? 9.047 -19.984 -5.152 1 81.75 99 LEU A N 1
ATOM 697 C CA . LEU A 1 99 ? 8.57 -20.797 -4.039 1 81.75 99 LEU A CA 1
ATOM 698 C C . LEU A 1 99 ? 7.078 -21.094 -4.176 1 81.75 99 LEU A C 1
ATOM 700 O O . LEU A 1 99 ? 6.629 -22.203 -3.875 1 81.75 99 LEU A O 1
ATOM 704 N N . GLU A 1 100 ? 6.445 -20.078 -4.68 1 78.69 100 GLU A N 1
ATOM 705 C CA . GLU A 1 100 ? 5 -20.203 -4.844 1 78.69 100 GLU A CA 1
ATOM 706 C C . GLU A 1 100 ? 4.656 -21.156 -5.977 1 78.69 100 GLU A C 1
ATOM 708 O O . GLU A 1 100 ? 3.707 -21.938 -5.867 1 78.69 100 GLU A O 1
ATOM 713 N N . SER A 1 101 ? 5.434 -21.188 -7.074 1 76.44 101 SER A N 1
ATOM 714 C CA . SER A 1 101 ? 5.18 -22.031 -8.234 1 76.44 101 SER A CA 1
ATOM 715 C C . SER A 1 101 ? 5.773 -23.422 -8.039 1 76.44 101 SER A C 1
ATOM 717 O O . SER A 1 101 ? 5.504 -24.328 -8.828 1 76.44 101 SER A O 1
ATOM 719 N N . GLY A 1 102 ? 6.609 -23.562 -7.016 1 75.56 102 GLY A N 1
ATOM 720 C CA . GLY A 1 102 ? 7.23 -24.859 -6.762 1 75.56 102 GLY A CA 1
ATOM 721 C C . GLY A 1 102 ? 8.398 -25.156 -7.688 1 75.56 102 GLY A C 1
ATOM 722 O O . GLY A 1 102 ? 8.766 -26.312 -7.879 1 75.56 102 GLY A O 1
ATOM 723 N N . THR A 1 103 ? 8.828 -24.156 -8.328 1 71.06 103 THR A N 1
ATOM 724 C CA . THR A 1 103 ? 9.906 -24.391 -9.281 1 71.06 103 THR A CA 1
ATOM 725 C C . THR A 1 103 ? 11.266 -24.172 -8.617 1 71.06 103 THR A C 1
ATOM 727 O O . THR A 1 103 ? 12.305 -24.234 -9.281 1 71.06 103 THR A O 1
ATOM 730 N N . ALA A 1 104 ? 11.227 -23.984 -7.371 1 74.44 104 ALA A N 1
ATOM 731 C CA . ALA A 1 104 ? 12.477 -23.734 -6.648 1 74.44 104 ALA A CA 1
ATOM 732 C C . ALA A 1 104 ? 13.383 -24.969 -6.699 1 74.44 104 ALA A C 1
ATOM 734 O O . ALA A 1 104 ? 14.609 -24.828 -6.625 1 74.44 104 ALA A O 1
ATOM 735 N N . GLY A 1 105 ? 12.828 -26.016 -6.875 1 71.75 105 GLY A N 1
ATOM 736 C CA . GLY A 1 105 ? 13.602 -27.234 -6.965 1 71.75 105 GLY A CA 1
ATOM 737 C C . GLY A 1 105 ? 14.531 -27.266 -8.156 1 71.75 105 GLY A C 1
ATOM 738 O O . GLY A 1 105 ? 15.664 -27.75 -8.055 1 71.75 105 GLY A O 1
ATOM 739 N N . ALA A 1 106 ? 14.047 -26.781 -9.227 1 70.19 106 ALA A N 1
ATOM 740 C CA . ALA A 1 106 ? 14.891 -26.75 -10.414 1 70.19 106 ALA A CA 1
ATOM 741 C C . ALA A 1 106 ? 16.109 -25.859 -10.195 1 70.19 106 ALA A C 1
ATOM 743 O O . ALA A 1 106 ? 17.188 -26.141 -10.727 1 70.19 106 ALA A O 1
ATOM 744 N N . LEU A 1 107 ? 15.945 -24.859 -9.422 1 66.5 107 LEU A N 1
ATOM 745 C CA . LEU A 1 107 ? 17.047 -23.953 -9.094 1 66.5 107 LEU A CA 1
ATOM 746 C C . LEU A 1 107 ? 18.062 -24.625 -8.18 1 66.5 107 LEU A C 1
ATOM 748 O O . LEU A 1 107 ? 19.266 -24.375 -8.281 1 66.5 107 LEU A O 1
ATOM 752 N N . PHE A 1 108 ? 17.5 -25.484 -7.434 1 67.44 108 PHE A N 1
ATOM 753 C CA . PHE A 1 108 ? 18.359 -26.109 -6.434 1 67.44 108 PHE A CA 1
ATOM 754 C C . PHE A 1 108 ? 19.031 -27.344 -7 1 67.44 108 PHE A C 1
ATOM 756 O O . PHE A 1 108 ? 19.938 -27.906 -6.379 1 67.44 108 PHE A O 1
ATOM 763 N N . GLY A 1 109 ? 18.531 -27.688 -8.102 1 65.94 109 GLY A N 1
ATOM 764 C CA . GLY A 1 109 ? 19.219 -28.75 -8.82 1 65.94 109 GLY A CA 1
ATOM 765 C C . GLY A 1 109 ? 20.516 -28.297 -9.477 1 65.94 109 GLY A C 1
ATOM 766 O O . GLY A 1 109 ? 21.344 -29.141 -9.859 1 65.94 109 GLY A O 1
ATOM 767 N N . LEU A 1 110 ? 20.688 -27.109 -9.453 1 64.44 110 LEU A N 1
ATOM 768 C CA . LEU A 1 110 ? 21.891 -26.562 -10.047 1 64.44 110 LEU A CA 1
ATOM 769 C C . LEU A 1 110 ? 23.094 -26.781 -9.133 1 64.44 110 LEU A C 1
ATOM 771 O O . LEU A 1 110 ? 22.938 -27.047 -7.938 1 64.44 110 LEU A O 1
ATOM 775 N N . ALA A 1 111 ? 24.312 -26.766 -9.711 1 79.31 111 ALA A N 1
ATOM 776 C CA . ALA A 1 111 ? 25.578 -26.953 -9 1 79.31 111 ALA A CA 1
ATOM 777 C C . ALA A 1 111 ? 25.891 -25.766 -8.102 1 79.31 111 ALA A C 1
ATOM 779 O O . ALA A 1 111 ? 27.031 -25.562 -7.723 1 79.31 111 ALA A O 1
ATOM 780 N N . VAL A 1 112 ? 24.734 -24.953 -7.816 1 87.62 112 VAL A N 1
ATOM 781 C CA . VAL A 1 112 ? 24.938 -23.781 -6.957 1 87.62 112 VAL A CA 1
ATOM 782 C C . VAL A 1 112 ? 24.156 -23.969 -5.652 1 87.62 112 VAL A C 1
ATOM 784 O O . VAL A 1 112 ? 22.969 -24.281 -5.668 1 87.62 112 VAL A O 1
ATOM 787 N N . PRO A 1 113 ? 24.891 -23.859 -4.523 1 90.25 113 PRO A N 1
ATOM 788 C CA . PRO A 1 113 ? 24.203 -23.984 -3.242 1 90.25 113 PRO A CA 1
ATOM 789 C C . PRO A 1 113 ? 23.078 -22.969 -3.074 1 90.25 113 PRO A C 1
ATOM 791 O O . PRO A 1 113 ? 23.172 -21.844 -3.576 1 90.25 113 PRO A O 1
ATOM 794 N N . ARG A 1 114 ? 22.094 -23.375 -2.357 1 91 114 ARG A N 1
ATOM 795 C CA . ARG A 1 114 ? 20.906 -22.562 -2.166 1 91 114 ARG A CA 1
ATOM 796 C C . ARG A 1 114 ? 21.25 -21.219 -1.515 1 91 114 ARG A C 1
ATOM 798 O O . ARG A 1 114 ? 20.688 -20.188 -1.867 1 91 114 ARG A O 1
ATOM 805 N N . GLY A 1 115 ? 22.156 -21.297 -0.585 1 93.5 115 GLY A N 1
ATOM 806 C CA . GLY A 1 115 ? 22.562 -20.062 0.064 1 93.5 115 GLY A CA 1
ATOM 807 C C . GLY A 1 115 ? 23.203 -19.062 -0.893 1 93.5 115 GLY A C 1
ATOM 808 O O . GLY A 1 115 ? 23.031 -17.859 -0.739 1 93.5 115 GLY A O 1
ATOM 809 N N . VAL A 1 116 ? 23.844 -19.594 -1.84 1 94.38 116 VAL A N 1
ATOM 810 C CA . VAL A 1 116 ? 24.516 -18.75 -2.83 1 94.38 116 VAL A CA 1
ATOM 811 C C . VAL A 1 116 ? 23.469 -18.109 -3.744 1 94.38 116 VAL A C 1
ATOM 813 O O . VAL A 1 116 ? 23.609 -16.953 -4.148 1 94.38 116 VAL A O 1
ATOM 816 N N . VAL A 1 117 ? 22.453 -18.797 -4.023 1 93.31 117 VAL A N 1
ATOM 817 C CA . VAL A 1 117 ? 21.375 -18.266 -4.832 1 93.31 117 VAL A CA 1
ATOM 818 C C . VAL A 1 117 ? 20.703 -17.109 -4.094 1 93.31 117 VAL A C 1
ATOM 820 O O . VAL A 1 117 ? 20.484 -16.031 -4.672 1 93.31 117 VAL A O 1
ATOM 823 N N . ALA A 1 118 ? 20.422 -17.375 -2.846 1 95.25 118 ALA A N 1
ATOM 824 C CA . ALA A 1 118 ? 19.812 -16.328 -2.029 1 95.25 118 ALA A CA 1
ATOM 825 C C . ALA A 1 118 ? 20.688 -15.086 -1.957 1 95.25 118 ALA A C 1
ATOM 827 O O . ALA A 1 118 ? 20.203 -13.961 -2.061 1 95.25 118 ALA A O 1
ATOM 828 N N . LEU A 1 119 ? 21.922 -15.336 -1.774 1 97 119 LEU A N 1
ATOM 829 C CA . LEU A 1 119 ? 22.859 -14.219 -1.724 1 97 119 LEU A CA 1
ATOM 830 C C . LEU A 1 119 ? 22.875 -13.453 -3.041 1 97 119 LEU A C 1
ATOM 832 O O . LEU A 1 119 ? 22.875 -12.219 -3.049 1 97 119 LEU A O 1
ATOM 836 N N . ALA A 1 120 ? 22.891 -14.133 -4.09 1 96.69 120 ALA A N 1
ATOM 837 C CA . ALA A 1 120 ? 22.875 -13.5 -5.406 1 96.69 120 ALA A CA 1
ATOM 838 C C . ALA A 1 120 ? 21.609 -12.664 -5.598 1 96.69 120 ALA A C 1
ATOM 840 O O . ALA A 1 120 ? 21.672 -11.547 -6.125 1 96.69 120 ALA A O 1
ATOM 841 N N . LYS A 1 121 ? 20.5 -13.188 -5.164 1 96.94 121 LYS A N 1
ATOM 842 C CA . LYS A 1 121 ? 19.25 -12.453 -5.266 1 96.94 121 LYS A CA 1
ATOM 843 C C . LYS A 1 121 ? 19.312 -11.141 -4.488 1 96.94 121 LYS A C 1
ATOM 845 O O . LYS A 1 121 ? 18.891 -10.094 -4.988 1 96.94 121 LYS A O 1
ATOM 850 N N . CYS A 1 122 ? 19.875 -11.25 -3.348 1 98.19 122 CYS A N 1
ATOM 851 C CA . CYS A 1 122 ? 19.969 -10.062 -2.508 1 98.19 122 CYS A CA 1
ATOM 852 C C . CYS A 1 122 ? 20.906 -9.031 -3.131 1 98.19 122 CYS A C 1
ATOM 854 O O . CYS A 1 122 ? 20.609 -7.84 -3.154 1 98.19 122 CYS A O 1
ATOM 856 N N . LEU A 1 123 ? 21.984 -9.484 -3.627 1 98 123 LEU A N 1
ATOM 857 C CA . LEU A 1 123 ? 22.969 -8.578 -4.207 1 98 123 LEU A CA 1
ATOM 858 C C . LEU A 1 123 ? 22.422 -7.922 -5.473 1 98 123 LEU A C 1
ATOM 860 O O . LEU A 1 123 ? 22.641 -6.73 -5.699 1 98 123 LEU A O 1
ATOM 864 N N . VAL A 1 124 ? 21.766 -8.672 -6.246 1 98.31 124 VAL A N 1
ATOM 865 C CA . VAL A 1 124 ? 21.172 -8.117 -7.465 1 98.31 124 VAL A CA 1
ATOM 866 C C . VAL A 1 124 ? 20.094 -7.102 -7.102 1 98.31 124 VAL A C 1
ATOM 868 O O . VAL A 1 124 ? 20 -6.039 -7.719 1 98.31 124 VAL A O 1
ATOM 871 N N . ALA A 1 125 ? 19.297 -7.438 -6.098 1 98.19 125 ALA A N 1
ATOM 872 C CA . ALA A 1 125 ? 18.281 -6.504 -5.633 1 98.19 125 ALA A CA 1
ATOM 873 C C . ALA A 1 125 ? 18.906 -5.199 -5.152 1 98.19 125 ALA A C 1
ATOM 875 O O . ALA A 1 125 ? 18.438 -4.113 -5.5 1 98.19 125 ALA A O 1
ATOM 876 N N . LEU A 1 126 ? 19.969 -5.316 -4.398 1 98.12 126 LEU A N 1
ATOM 877 C CA . LEU A 1 126 ? 20.641 -4.145 -3.854 1 98.12 126 LEU A CA 1
ATOM 878 C C . LEU A 1 126 ? 21.266 -3.309 -4.965 1 98.12 126 LEU A C 1
ATOM 880 O O . LEU A 1 126 ? 21.172 -2.08 -4.953 1 98.12 126 LEU A O 1
ATOM 884 N N . ALA A 1 127 ? 21.859 -3.959 -5.859 1 98.38 127 ALA A N 1
ATOM 885 C CA . ALA A 1 127 ? 22.484 -3.256 -6.984 1 98.38 127 ALA A CA 1
ATOM 886 C C . ALA A 1 127 ? 21.438 -2.543 -7.828 1 98.38 127 ALA A C 1
ATOM 888 O O . ALA A 1 127 ? 21.641 -1.409 -8.266 1 98.38 127 ALA A O 1
ATOM 889 N N . TRP A 1 128 ? 20.391 -3.25 -8.055 1 98.44 128 TRP A N 1
ATOM 890 C CA . TRP A 1 128 ? 19.297 -2.672 -8.836 1 98.44 128 TRP A CA 1
ATOM 891 C C . TRP A 1 128 ? 18.719 -1.45 -8.133 1 98.44 128 TRP A C 1
ATOM 893 O O . TRP A 1 128 ? 18.516 -0.404 -8.75 1 98.44 128 TRP A O 1
ATOM 903 N N . ILE A 1 129 ? 18.469 -1.514 -6.863 1 98.06 129 ILE A N 1
ATOM 904 C CA . ILE A 1 129 ? 17.922 -0.407 -6.086 1 98.06 129 ILE A CA 1
ATOM 905 C C . ILE A 1 129 ? 18.906 0.769 -6.105 1 98.06 129 ILE A C 1
ATOM 907 O O . ILE A 1 129 ? 18.5 1.917 -6.297 1 98.06 129 ILE A O 1
ATOM 911 N N . ALA A 1 130 ? 20.156 0.457 -5.895 1 98.38 130 ALA A N 1
ATOM 912 C CA . ALA A 1 130 ? 21.172 1.5 -5.926 1 98.38 130 ALA A CA 1
ATOM 913 C C . ALA A 1 130 ? 21.188 2.215 -7.273 1 98.38 130 ALA A C 1
ATOM 915 O O . ALA A 1 130 ? 21.297 3.443 -7.328 1 98.38 130 ALA A O 1
ATOM 916 N N . GLY A 1 131 ? 21.094 1.439 -8.32 1 98.44 131 GLY A N 1
ATOM 917 C CA . GLY A 1 131 ? 21.031 2.033 -9.648 1 98.44 131 GLY A CA 1
ATOM 918 C C . GLY A 1 131 ? 19.828 2.926 -9.844 1 98.44 131 GLY A C 1
ATOM 919 O O . GLY A 1 131 ? 19.938 4.02 -10.391 1 98.44 131 GLY A O 1
ATOM 920 N N . CYS A 1 132 ? 18.672 2.461 -9.359 1 98.44 132 CYS A N 1
ATOM 921 C CA . CYS A 1 132 ? 17.453 3.242 -9.461 1 98.44 132 CYS A CA 1
ATOM 922 C C . CYS A 1 132 ? 17.562 4.547 -8.68 1 98.44 132 CYS A C 1
ATOM 924 O O . CYS A 1 132 ? 17.172 5.605 -9.172 1 98.44 132 CYS A O 1
ATOM 926 N N . VAL A 1 133 ? 18.109 4.441 -7.48 1 98.56 133 VAL A N 1
ATOM 927 C CA . VAL A 1 133 ? 18.25 5.613 -6.625 1 98.56 133 VAL A CA 1
ATOM 928 C C . VAL A 1 133 ? 19.203 6.617 -7.266 1 98.56 133 VAL A C 1
ATOM 930 O O . VAL A 1 133 ? 18.891 7.809 -7.344 1 98.56 133 VAL A O 1
ATOM 933 N N . LEU A 1 134 ? 20.328 6.113 -7.758 1 98.5 134 LEU A N 1
ATOM 934 C CA . LEU A 1 134 ? 21.312 6.977 -8.406 1 98.5 134 LEU A CA 1
ATOM 935 C C . LEU A 1 134 ? 20.703 7.664 -9.625 1 98.5 134 LEU A C 1
ATOM 937 O O . LEU A 1 134 ? 20.859 8.875 -9.805 1 98.5 134 LEU A O 1
ATOM 941 N N . LEU A 1 135 ? 20.031 6.91 -10.398 1 98.5 135 LEU A N 1
ATOM 942 C CA . LEU A 1 135 ? 19.422 7.449 -11.602 1 98.5 135 LEU A CA 1
ATOM 943 C C . LEU A 1 135 ? 18.328 8.469 -11.25 1 98.5 135 LEU A C 1
ATOM 945 O O . LEU A 1 135 ? 18.234 9.516 -11.883 1 98.5 135 LEU A O 1
ATOM 949 N N . THR A 1 136 ? 17.531 8.164 -10.281 1 98.56 136 THR A N 1
ATOM 950 C CA . THR A 1 136 ? 16.438 9.039 -9.867 1 98.56 136 THR A CA 1
ATOM 951 C C . THR A 1 136 ? 16.984 10.359 -9.336 1 98.56 136 THR A C 1
ATOM 953 O O . THR A 1 136 ? 16.516 11.438 -9.711 1 98.56 136 THR A O 1
ATOM 956 N N . VAL A 1 137 ? 17.969 10.273 -8.469 1 98.44 137 VAL A N 1
ATOM 957 C CA . VAL A 1 137 ? 18.562 11.477 -7.891 1 98.44 137 VAL A CA 1
ATOM 958 C C . VAL A 1 137 ? 19.25 12.289 -8.984 1 98.44 137 VAL A C 1
ATOM 960 O O . VAL A 1 137 ? 19.141 13.516 -9.031 1 98.44 137 VAL A O 1
ATOM 963 N N . GLY A 1 138 ? 19.984 11.57 -9.852 1 98.19 138 GLY A N 1
ATOM 964 C CA . GLY A 1 138 ? 20.625 12.25 -10.969 1 98.19 138 GLY A CA 1
ATOM 965 C C . GLY A 1 138 ? 19.641 12.977 -11.859 1 98.19 138 GLY A C 1
ATOM 966 O O . GLY A 1 138 ? 19.875 14.125 -12.25 1 98.19 138 GLY A O 1
ATOM 967 N N . LEU A 1 139 ? 18.594 12.344 -12.172 1 98.12 139 LEU A N 1
ATOM 968 C CA . LEU A 1 139 ? 17.578 12.961 -13.023 1 98.12 139 LEU A CA 1
ATOM 969 C C . LEU A 1 139 ? 16.922 14.133 -12.312 1 98.12 139 LEU A C 1
ATOM 971 O O . LEU A 1 139 ? 16.609 15.156 -12.93 1 98.12 139 LEU A O 1
ATOM 975 N N . THR A 1 140 ? 16.641 13.938 -11.031 1 97.94 140 THR A N 1
ATOM 976 C CA . THR A 1 140 ? 16.062 15.039 -10.273 1 97.94 140 THR A CA 1
ATOM 977 C C . THR A 1 140 ? 16.984 16.25 -10.281 1 97.94 140 THR A C 1
ATOM 979 O O . THR A 1 140 ? 16.531 17.391 -10.445 1 97.94 140 THR A O 1
ATOM 982 N N . LEU A 1 141 ? 18.297 15.984 -10.102 1 97.19 141 LEU A N 1
ATOM 983 C CA . LEU A 1 141 ? 19.281 17.047 -10.156 1 97.19 141 LEU A CA 1
ATOM 984 C C . LEU A 1 141 ? 19.266 17.75 -11.508 1 97.19 141 LEU A C 1
ATOM 986 O O . LEU A 1 141 ? 19.266 18.984 -11.578 1 97.19 141 LEU A O 1
ATOM 990 N N . ALA A 1 142 ? 19.219 16.984 -12.523 1 96.69 142 ALA A N 1
ATOM 991 C CA . ALA A 1 142 ? 19.266 17.531 -13.883 1 96.69 142 ALA A CA 1
ATOM 992 C C . ALA A 1 142 ? 18.016 18.359 -14.172 1 96.69 142 ALA A C 1
ATOM 994 O O . ALA A 1 142 ? 18.125 19.469 -14.703 1 96.69 142 ALA A O 1
ATOM 995 N N . VAL A 1 143 ? 16.891 17.859 -13.82 1 96.31 143 VAL A N 1
ATOM 996 C CA . VAL A 1 143 ? 15.641 18.578 -14.078 1 96.31 143 VAL A CA 1
ATOM 997 C C . VAL A 1 143 ? 15.578 19.844 -13.219 1 96.31 143 VAL A C 1
ATOM 999 O O . VAL A 1 143 ? 15.133 20.891 -13.68 1 96.31 143 VAL A O 1
ATOM 1002 N N . SER A 1 144 ? 15.953 19.688 -11.961 1 96.31 144 SER A N 1
ATOM 1003 C CA . SER A 1 144 ? 15.984 20.859 -11.078 1 96.31 144 SER A CA 1
ATOM 1004 C C . SER A 1 144 ? 16.891 21.953 -11.633 1 96.31 144 SER A C 1
ATOM 1006 O O . SER A 1 144 ? 16.531 23.125 -11.602 1 96.31 144 SER A O 1
ATOM 1008 N N . ALA A 1 145 ? 18.078 21.578 -12.125 1 95.38 145 ALA A N 1
ATOM 1009 C CA . ALA A 1 145 ? 18.984 22.562 -12.719 1 95.38 145 ALA A CA 1
ATOM 1010 C C . ALA A 1 145 ? 18.344 23.266 -13.906 1 95.38 145 ALA A C 1
ATOM 1012 O O . ALA A 1 145 ? 18.453 24.484 -14.039 1 95.38 145 ALA A O 1
ATOM 1013 N N . ALA A 1 146 ? 17.688 22.531 -14.719 1 95.19 146 ALA A N 1
ATOM 1014 C CA . ALA A 1 146 ? 17.031 23.094 -15.891 1 95.19 146 ALA A CA 1
ATOM 1015 C C . ALA A 1 146 ? 15.914 24.062 -15.484 1 95.19 146 ALA A C 1
ATOM 1017 O O . ALA A 1 146 ? 15.805 25.156 -16.031 1 95.19 146 ALA A O 1
ATOM 1018 N N . VAL A 1 147 ? 15.164 23.672 -14.516 1 92.94 147 VAL A N 1
ATOM 1019 C CA . VAL A 1 147 ? 14.023 24.469 -14.078 1 92.94 147 VAL A CA 1
ATOM 1020 C C . VAL A 1 147 ? 14.516 25.75 -13.383 1 92.94 147 VAL A C 1
ATOM 1022 O O . VAL A 1 147 ? 14.008 26.844 -13.648 1 92.94 147 VAL A O 1
ATOM 1025 N N . THR A 1 148 ? 15.461 25.594 -12.523 1 93.06 148 THR A N 1
ATOM 1026 C CA . THR A 1 148 ? 15.969 26.734 -11.773 1 93.06 148 THR A CA 1
ATOM 1027 C C . THR A 1 148 ? 16.656 27.734 -12.703 1 93.06 148 THR A C 1
ATOM 1029 O O . THR A 1 148 ? 16.5 28.953 -12.547 1 93.06 148 THR A O 1
ATOM 1032 N N . THR A 1 149 ? 17.359 27.266 -13.609 1 91.25 149 THR A N 1
ATOM 1033 C CA . THR A 1 149 ? 18 28.141 -14.586 1 91.25 149 THR A CA 1
ATOM 1034 C C . THR A 1 149 ? 16.969 28.875 -15.422 1 91.25 149 THR A C 1
ATOM 1036 O O . THR A 1 149 ? 17.109 30.078 -15.68 1 91.25 149 THR A O 1
ATOM 1039 N N . ALA A 1 150 ? 15.992 28.172 -15.836 1 91.88 150 ALA A N 1
ATOM 1040 C CA . ALA A 1 150 ? 14.93 28.781 -16.641 1 91.88 150 ALA A CA 1
ATOM 1041 C C . ALA A 1 150 ? 14.219 29.891 -15.867 1 91.88 150 ALA A C 1
ATOM 1043 O O . ALA A 1 150 ? 13.75 30.859 -16.453 1 91.88 150 ALA A O 1
ATOM 1044 N N . GLN A 1 151 ? 14.227 29.75 -14.602 1 90.12 151 GLN A N 1
ATOM 1045 C CA . GLN A 1 151 ? 13.547 30.719 -13.75 1 90.12 151 GLN A CA 1
ATOM 1046 C C . GLN A 1 151 ? 14.508 31.812 -13.297 1 90.12 151 GLN A C 1
ATOM 1048 O O . GLN A 1 151 ? 14.102 32.75 -12.617 1 90.12 151 GLN A O 1
ATOM 1053 N N . GLY A 1 152 ? 15.742 31.672 -13.656 1 89 152 GLY A N 1
ATOM 1054 C CA . GLY A 1 152 ? 16.734 32.656 -13.281 1 89 152 GLY A CA 1
ATOM 1055 C C . GLY A 1 152 ? 17.188 32.531 -11.836 1 89 152 GLY A C 1
ATOM 1056 O O . GLY A 1 152 ? 17.688 33.5 -11.258 1 89 152 GLY A O 1
ATOM 1057 N N . ALA A 1 153 ? 16.859 31.422 -11.227 1 86.69 153 ALA A N 1
ATOM 1058 C CA . ALA A 1 153 ? 17.234 31.188 -9.836 1 86.69 153 ALA A CA 1
ATOM 1059 C C . ALA A 1 153 ? 18.609 30.516 -9.75 1 86.69 153 ALA A C 1
ATOM 1061 O O . ALA A 1 153 ? 19.078 29.938 -10.734 1 86.69 153 ALA A O 1
ATOM 1062 N N . ALA A 1 154 ? 19.234 30.688 -8.688 1 83.88 154 ALA A N 1
ATOM 1063 C CA . ALA A 1 154 ? 20.531 30.078 -8.469 1 83.88 154 ALA A CA 1
ATOM 1064 C C . ALA A 1 154 ? 20.391 28.594 -8.164 1 83.88 154 ALA A C 1
ATOM 1066 O O . ALA A 1 154 ? 19.453 28.172 -7.492 1 83.88 154 ALA A O 1
ATOM 1067 N N . PHE A 1 155 ? 21.172 27.797 -8.844 1 87.19 155 PHE A N 1
ATOM 1068 C CA . PHE A 1 155 ? 21.25 26.375 -8.531 1 87.19 155 PHE A CA 1
ATOM 1069 C C . PHE A 1 155 ? 22.25 26.125 -7.41 1 87.19 155 PHE A C 1
ATOM 1071 O O . PHE A 1 155 ? 23.391 25.703 -7.66 1 87.19 155 PHE A O 1
ATOM 1078 N N . ALA A 1 156 ? 21.844 26.531 -6.172 1 80.38 156 ALA A N 1
ATOM 1079 C CA . ALA A 1 156 ? 22.703 26.453 -4.992 1 80.38 156 ALA A CA 1
ATOM 1080 C C . ALA A 1 156 ? 22.172 25.422 -4.004 1 80.38 156 ALA A C 1
ATOM 1082 O O . ALA A 1 156 ? 20.953 25.172 -3.938 1 80.38 156 ALA A O 1
ATOM 1083 N N . GLY A 1 157 ? 22.906 24.672 -3.311 1 81.19 157 GLY A N 1
ATOM 1084 C CA . GLY A 1 157 ? 22.531 23.828 -2.188 1 81.19 157 GLY A CA 1
ATOM 1085 C C . GLY A 1 157 ? 21.984 22.484 -2.613 1 81.19 157 GLY A C 1
ATOM 1086 O O . GLY A 1 157 ? 21.531 21.703 -1.775 1 81.19 157 GLY A O 1
ATOM 1087 N N . ALA A 1 158 ? 21.859 22.281 -3.945 1 89.12 158 ALA A N 1
ATOM 1088 C CA . ALA A 1 158 ? 21.25 21.062 -4.469 1 89.12 158 ALA A CA 1
ATOM 1089 C C . ALA A 1 158 ? 22.047 19.828 -4.062 1 89.12 158 ALA A C 1
ATOM 1091 O O . ALA A 1 158 ? 21.484 18.75 -3.902 1 89.12 158 ALA A O 1
ATOM 1092 N N . TRP A 1 159 ? 23.328 20.031 -3.719 1 92.12 159 TRP A N 1
ATOM 1093 C CA . TRP A 1 159 ? 24.219 18.891 -3.51 1 92.12 159 TRP A CA 1
ATOM 1094 C C . TRP A 1 159 ? 23.953 18.234 -2.154 1 92.12 159 TRP A C 1
ATOM 1096 O O . TRP A 1 159 ? 23.984 17.016 -2.029 1 92.12 159 TRP A O 1
ATOM 1106 N N . ALA A 1 160 ? 23.688 19.109 -1.177 1 91.94 160 ALA A N 1
ATOM 1107 C CA . ALA A 1 160 ? 23.375 18.562 0.139 1 91.94 160 ALA A CA 1
ATOM 1108 C C . ALA A 1 160 ? 22.078 17.75 0.098 1 91.94 160 ALA A C 1
ATOM 1110 O O . ALA A 1 160 ? 22.016 16.656 0.681 1 91.94 160 ALA A O 1
ATOM 1111 N N . GLY A 1 161 ? 21.109 18.281 -0.601 1 93.94 161 GLY A N 1
ATOM 1112 C CA . GLY A 1 161 ? 19.859 17.562 -0.771 1 93.94 161 GLY A CA 1
ATOM 1113 C C . GLY A 1 161 ? 20.016 16.266 -1.545 1 93.94 161 GLY A C 1
ATOM 1114 O O . GLY A 1 161 ? 19.375 15.258 -1.219 1 93.94 161 GLY A O 1
ATOM 1115 N N . ALA A 1 162 ? 20.891 16.297 -2.516 1 96.94 162 ALA A N 1
ATOM 1116 C CA . ALA A 1 162 ? 21.156 15.109 -3.326 1 96.94 162 ALA A CA 1
ATOM 1117 C C . ALA A 1 162 ? 21.781 14 -2.49 1 96.94 162 ALA A C 1
ATOM 1119 O O . ALA A 1 162 ? 21.422 12.836 -2.627 1 96.94 162 ALA A O 1
ATOM 1120 N N . ARG A 1 163 ? 22.719 14.398 -1.694 1 96.5 163 ARG A N 1
ATOM 1121 C CA . ARG A 1 163 ? 23.359 13.422 -0.817 1 96.5 163 ARG A CA 1
ATOM 1122 C C . ARG A 1 163 ? 22.328 12.781 0.126 1 96.5 163 ARG A C 1
ATOM 1124 O O . ARG A 1 163 ? 22.328 11.57 0.319 1 96.5 163 ARG A O 1
ATOM 1131 N N . THR A 1 164 ? 21.484 13.641 0.643 1 96.12 164 THR A N 1
ATOM 1132 C CA . THR A 1 164 ? 20.438 13.148 1.533 1 96.12 164 THR A CA 1
ATOM 1133 C C . THR A 1 164 ? 19.5 12.203 0.79 1 96.12 164 THR A C 1
ATOM 1135 O O . THR A 1 164 ? 19.125 11.156 1.314 1 96.12 164 THR A O 1
ATOM 1138 N N . ALA A 1 165 ? 19.125 12.57 -0.373 1 97.88 165 ALA A N 1
ATOM 1139 C CA . ALA A 1 165 ? 18.234 11.742 -1.178 1 97.88 165 ALA A CA 1
ATOM 1140 C C . ALA A 1 165 ? 18.859 10.398 -1.494 1 97.88 165 ALA A C 1
ATOM 1142 O O . ALA A 1 165 ? 18.203 9.359 -1.434 1 97.88 165 ALA A O 1
ATOM 1143 N N . LEU A 1 166 ? 20.156 10.422 -1.807 1 98.31 166 LEU A N 1
ATOM 1144 C CA . LEU A 1 166 ? 20.891 9.195 -2.1 1 98.31 166 LEU A CA 1
ATOM 1145 C C . LEU A 1 166 ? 20.906 8.266 -0.892 1 98.31 166 LEU A C 1
ATOM 1147 O O . LEU A 1 166 ? 20.562 7.09 -1.01 1 98.31 166 LEU A O 1
ATOM 1151 N N . LEU A 1 167 ? 21.219 8.852 0.214 1 98.12 167 LEU A N 1
ATOM 1152 C CA . LEU A 1 167 ? 21.328 8.039 1.423 1 98.12 167 LEU A CA 1
ATOM 1153 C C . LEU A 1 167 ? 19.969 7.547 1.877 1 98.12 167 LEU A C 1
ATOM 1155 O O . LEU A 1 167 ? 19.812 6.379 2.244 1 98.12 167 LEU A O 1
ATOM 1159 N N . ALA A 1 168 ? 19 8.406 1.823 1 98 168 ALA A N 1
ATOM 1160 C CA . ALA A 1 168 ? 17.656 8.023 2.234 1 98 168 ALA A CA 1
ATOM 1161 C C . ALA A 1 168 ? 17.078 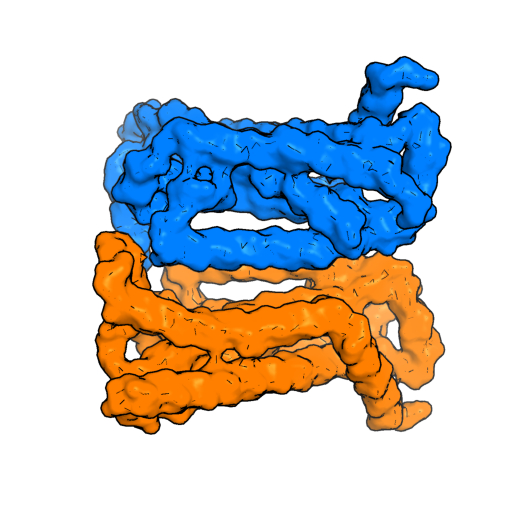6.941 1.325 1 98 168 ALA A C 1
ATOM 1163 O O . ALA A 1 168 ? 16.422 6.008 1.796 1 98 168 ALA A O 1
ATOM 1164 N N . GLY A 1 169 ? 17.328 7.07 0.021 1 98.38 169 GLY A N 1
ATOM 1165 C CA . GLY A 1 169 ? 16.875 6.055 -0.919 1 98.38 169 GLY A CA 1
ATOM 1166 C C . GLY A 1 169 ? 17.531 4.707 -0.703 1 98.38 169 GLY A C 1
ATOM 1167 O O . GLY A 1 169 ? 16.875 3.668 -0.752 1 98.38 169 GLY A O 1
ATOM 1168 N N . LEU A 1 170 ? 18.812 4.758 -0.45 1 98.5 170 LEU A N 1
ATOM 1169 C CA . LEU A 1 170 ? 19.547 3.521 -0.229 1 98.5 170 LEU A CA 1
ATOM 1170 C C . LEU A 1 170 ? 19.109 2.854 1.071 1 98.5 170 LEU A C 1
ATOM 1172 O O . LEU A 1 170 ? 18.969 1.63 1.126 1 98.5 170 LEU A O 1
ATOM 1176 N N . LEU A 1 171 ? 18.922 3.658 2.08 1 98.56 171 LEU A N 1
ATOM 1177 C CA . LEU A 1 171 ? 18.422 3.115 3.342 1 98.56 171 LEU A CA 1
ATOM 1178 C C . LEU A 1 171 ? 17.047 2.504 3.17 1 98.56 171 LEU A C 1
ATOM 1180 O O . LEU A 1 171 ? 16.797 1.374 3.598 1 98.56 171 LEU A O 1
ATOM 1184 N N . GLY A 1 172 ? 16.188 3.236 2.492 1 98 172 GLY A N 1
ATOM 1185 C CA . GLY A 1 172 ? 14.852 2.713 2.211 1 98 172 GLY A CA 1
ATOM 1186 C C . GLY A 1 172 ? 14.875 1.414 1.428 1 98 172 GLY A C 1
ATOM 1187 O O . GLY A 1 172 ? 14.164 0.467 1.765 1 98 172 GLY A O 1
ATOM 1188 N N . GLY A 1 173 ? 15.695 1.385 0.411 1 97.94 173 GLY A N 1
ATOM 1189 C CA . GLY A 1 173 ? 15.836 0.176 -0.385 1 97.94 173 GLY A CA 1
ATOM 1190 C C . GLY A 1 173 ? 16.359 -1.006 0.411 1 97.94 173 GLY A C 1
ATOM 1191 O O . GLY A 1 173 ? 15.898 -2.135 0.229 1 97.94 173 GLY A O 1
ATOM 1192 N N . GLY A 1 174 ? 17.328 -0.719 1.278 1 98.25 174 GLY A N 1
ATOM 1193 C CA . GLY A 1 174 ? 17.875 -1.776 2.117 1 98.25 174 GLY A CA 1
ATOM 1194 C C . GLY A 1 174 ? 16.844 -2.367 3.068 1 98.25 174 GLY A C 1
ATOM 1195 O O . GLY A 1 174 ? 16.906 -3.553 3.402 1 98.25 174 GLY A O 1
ATOM 1196 N N . LEU A 1 175 ? 15.914 -1.584 3.486 1 98.69 175 LEU A N 1
ATOM 1197 C CA . LEU A 1 175 ? 14.883 -2.008 4.43 1 98.69 175 LEU A CA 1
ATOM 1198 C C . LEU A 1 175 ? 13.891 -2.961 3.762 1 98.69 175 LEU A C 1
ATOM 1200 O O . LEU A 1 175 ? 13.047 -3.557 4.438 1 98.69 175 LEU A O 1
ATOM 1204 N N . ALA A 1 176 ? 14.016 -3.145 2.5 1 98.5 176 ALA A N 1
ATOM 1205 C CA . ALA A 1 176 ? 13.148 -4.055 1.761 1 98.5 176 ALA A CA 1
ATOM 1206 C C . ALA A 1 176 ? 13.617 -5.5 1.906 1 98.5 176 ALA A C 1
ATOM 1208 O O . ALA A 1 176 ? 12.836 -6.438 1.695 1 98.5 176 ALA A O 1
ATOM 1209 N N . LEU A 1 177 ? 14.836 -5.719 2.316 1 98.62 177 LEU A N 1
ATOM 1210 C CA . LEU A 1 177 ? 15.477 -7.027 2.229 1 98.62 177 LEU A CA 1
ATOM 1211 C C . LEU A 1 177 ? 14.875 -7.996 3.24 1 98.62 177 LEU A C 1
ATOM 1213 O O . LEU A 1 177 ? 14.766 -9.195 2.969 1 98.62 177 LEU A O 1
ATOM 1217 N N . PRO A 1 178 ? 14.43 -7.543 4.449 1 98.56 178 PRO A N 1
ATOM 1218 C CA . PRO A 1 178 ? 13.797 -8.492 5.371 1 98.56 178 PRO A CA 1
ATOM 1219 C C . PRO A 1 178 ? 12.57 -9.164 4.773 1 98.56 178 PRO A C 1
ATOM 1221 O O . PRO A 1 178 ? 12.195 -10.258 5.191 1 98.56 178 PRO A O 1
ATOM 1224 N N . PHE A 1 179 ? 11.984 -8.602 3.789 1 98.25 179 PHE A N 1
ATOM 1225 C CA . PHE A 1 179 ? 10.781 -9.18 3.197 1 98.25 179 PHE A CA 1
ATOM 1226 C C . PHE A 1 179 ? 11.133 -10.359 2.303 1 98.25 179 PHE A C 1
ATOM 1228 O O . PHE A 1 179 ? 10.258 -11.148 1.927 1 98.25 179 PHE A O 1
ATOM 1235 N N . ALA A 1 180 ? 12.422 -10.453 1.975 1 97.81 180 ALA A N 1
ATOM 1236 C CA . ALA A 1 180 ? 12.875 -11.695 1.355 1 97.81 180 ALA A CA 1
ATOM 1237 C C . ALA A 1 180 ? 12.672 -12.883 2.293 1 97.81 180 ALA A C 1
ATOM 1239 O O . ALA A 1 180 ? 12.297 -13.969 1.854 1 97.81 180 ALA A O 1
ATOM 1240 N N . TRP A 1 181 ? 12.906 -12.609 3.541 1 97.06 181 TRP A N 1
ATOM 1241 C CA . TRP A 1 181 ? 12.672 -13.648 4.535 1 97.06 181 TRP A CA 1
ATOM 1242 C C . TRP A 1 181 ? 11.188 -13.961 4.664 1 97.06 181 TRP A C 1
ATOM 1244 O O . TRP A 1 181 ? 10.789 -15.117 4.785 1 97.06 181 TRP A O 1
ATOM 1254 N N . VAL A 1 182 ? 10.375 -12.984 4.617 1 96.56 182 VAL A N 1
ATOM 1255 C CA . VAL A 1 182 ? 8.93 -13.172 4.684 1 96.56 182 VAL A CA 1
ATOM 1256 C C . VAL A 1 182 ? 8.469 -14.016 3.494 1 96.56 182 VAL A C 1
ATOM 1258 O O . VAL A 1 182 ? 7.676 -14.945 3.656 1 96.56 182 VAL A O 1
ATOM 1261 N N . ALA A 1 183 ? 9 -13.656 2.344 1 95.75 183 ALA A N 1
ATOM 1262 C CA . ALA A 1 183 ? 8.664 -14.422 1.148 1 95.75 183 ALA A CA 1
ATOM 1263 C C . ALA A 1 183 ? 9.094 -15.883 1.29 1 95.75 183 ALA A C 1
ATOM 1265 O O . ALA A 1 183 ? 8.391 -16.797 0.851 1 95.75 183 ALA A O 1
ATOM 1266 N N . THR A 1 184 ? 10.25 -16.047 1.939 1 93.69 184 THR A N 1
ATOM 1267 C CA . THR A 1 184 ? 10.789 -17.391 2.115 1 93.69 184 THR A CA 1
ATOM 1268 C C . THR A 1 184 ? 9.914 -18.203 3.051 1 93.69 184 THR A C 1
ATOM 1270 O O . THR A 1 184 ? 9.602 -19.359 2.764 1 93.69 184 THR A O 1
ATOM 1273 N N . VAL A 1 185 ? 9.438 -17.562 4.098 1 92.62 185 VAL A N 1
ATOM 1274 C CA . VAL A 1 185 ? 8.688 -18.297 5.113 1 92.62 185 VAL A CA 1
ATOM 1275 C C . VAL A 1 185 ? 7.242 -18.484 4.656 1 92.62 185 VAL A C 1
ATOM 1277 O O . VAL A 1 185 ? 6.645 -19.547 4.887 1 92.62 185 VAL A O 1
ATOM 1280 N N . THR A 1 186 ? 6.688 -17.516 4.008 1 90.44 186 THR A N 1
ATOM 1281 C CA . THR A 1 186 ? 5.277 -17.594 3.631 1 90.44 186 THR A CA 1
ATOM 1282 C C . THR A 1 186 ? 5.113 -18.266 2.271 1 90.44 186 THR A C 1
ATOM 1284 O O . THR A 1 186 ? 4.012 -18.672 1.904 1 90.44 186 THR A O 1
ATOM 1287 N N . ARG A 1 187 ? 6.113 -18.281 1.472 1 91 187 ARG A N 1
ATOM 1288 C CA . ARG A 1 187 ? 6.082 -18.828 0.118 1 91 187 ARG A CA 1
ATOM 1289 C C . ARG A 1 187 ? 4.957 -18.203 -0.7 1 91 187 ARG A C 1
ATOM 1291 O O . ARG A 1 187 ? 4.246 -18.906 -1.422 1 91 187 ARG A O 1
ATOM 1298 N N . SER A 1 188 ? 4.785 -16.922 -0.433 1 90.12 188 SER A N 1
ATOM 1299 C CA . SER A 1 188 ? 3.676 -16.203 -1.055 1 90.12 188 SER A CA 1
ATOM 1300 C C . SER A 1 188 ? 4.074 -14.781 -1.422 1 90.12 188 SER A C 1
ATOM 1302 O O . SER A 1 188 ? 4.555 -14.023 -0.573 1 90.12 188 SER A O 1
ATOM 1304 N N . GLN A 1 189 ? 3.955 -14.508 -2.707 1 93 189 GLN A N 1
ATOM 1305 C CA . GLN A 1 189 ? 4.199 -13.133 -3.127 1 93 189 GLN A CA 1
ATOM 1306 C C . GLN A 1 189 ? 3.215 -12.172 -2.463 1 93 189 GLN A C 1
ATOM 1308 O O . GLN A 1 189 ? 3.613 -11.125 -1.947 1 93 189 GLN A O 1
ATOM 1313 N N . LEU A 1 190 ? 1.954 -12.617 -2.438 1 90.81 190 LEU A N 1
ATOM 1314 C CA . LEU A 1 190 ? 0.906 -11.781 -1.872 1 90.81 190 LEU A CA 1
ATOM 1315 C C . LEU A 1 190 ? 1.091 -11.617 -0.367 1 90.81 190 LEU A C 1
ATOM 1317 O O . LEU A 1 190 ? 0.891 -10.523 0.173 1 90.81 190 LEU A O 1
ATOM 1321 N N . GLY A 1 191 ? 1.409 -12.727 0.248 1 92.81 191 GLY A N 1
ATOM 1322 C CA . GLY A 1 191 ? 1.699 -12.648 1.671 1 92.81 191 GLY A CA 1
ATOM 1323 C C . GLY A 1 191 ? 2.842 -11.703 1.995 1 92.81 191 GLY A C 1
ATOM 1324 O O . GLY A 1 191 ? 2.783 -10.961 2.982 1 92.81 191 GLY A O 1
ATOM 1325 N N . THR A 1 192 ? 3.838 -11.711 1.182 1 96.06 192 THR A N 1
ATOM 1326 C CA . THR A 1 192 ? 5.004 -10.859 1.385 1 96.06 192 THR A CA 1
ATOM 1327 C C . THR A 1 192 ? 4.637 -9.391 1.206 1 96.06 192 THR A C 1
ATOM 1329 O O . THR A 1 192 ? 4.996 -8.547 2.035 1 96.06 192 THR A O 1
ATOM 1332 N N . VAL A 1 193 ? 3.865 -9.062 0.178 1 96.06 193 VAL A N 1
ATOM 1333 C CA . VAL A 1 193 ? 3.434 -7.684 -0.049 1 96.06 193 VAL A CA 1
ATOM 1334 C C . VAL A 1 193 ? 2.48 -7.254 1.062 1 96.06 193 VAL A C 1
ATOM 1336 O O . VAL A 1 193 ? 2.506 -6.098 1.497 1 96.06 193 VAL A O 1
ATOM 1339 N N . GLY A 1 194 ? 1.641 -8.188 1.453 1 94.62 194 GLY A N 1
ATOM 1340 C CA . GLY A 1 194 ? 0.804 -7.895 2.607 1 94.62 194 GLY A CA 1
ATOM 1341 C C . GLY A 1 194 ? 1.601 -7.5 3.836 1 94.62 194 GLY A C 1
ATOM 1342 O O . GLY A 1 194 ? 1.238 -6.551 4.539 1 94.62 194 GLY A O 1
ATOM 1343 N N . ALA A 1 195 ? 2.666 -8.195 4.086 1 96.12 195 ALA A N 1
ATOM 1344 C CA . ALA A 1 195 ? 3.543 -7.879 5.211 1 96.12 195 ALA A CA 1
ATOM 1345 C C . ALA A 1 195 ? 4.191 -6.508 5.031 1 96.12 195 ALA A C 1
ATOM 1347 O O . ALA A 1 195 ? 4.387 -5.773 6.004 1 96.12 195 ALA A O 1
ATOM 1348 N N . LEU A 1 196 ? 4.586 -6.223 3.799 1 97.38 196 LEU A N 1
ATOM 1349 C CA . LEU A 1 196 ? 5.16 -4.918 3.48 1 97.38 196 LEU A CA 1
ATOM 1350 C C . LEU A 1 196 ? 4.172 -3.801 3.793 1 97.38 196 LEU A C 1
ATOM 1352 O O . LEU A 1 196 ? 4.52 -2.826 4.465 1 97.38 196 LEU A O 1
ATOM 1356 N N . VAL A 1 197 ? 2.955 -3.951 3.387 1 94.69 197 VAL A N 1
ATOM 1357 C CA . VAL A 1 197 ? 1.905 -2.975 3.654 1 94.69 197 VAL A CA 1
ATOM 1358 C C . VAL A 1 197 ? 1.634 -2.906 5.156 1 94.69 197 VAL A C 1
ATOM 1360 O O . VAL A 1 197 ? 1.466 -1.819 5.715 1 94.69 197 VAL A O 1
ATOM 1363 N N . GLY A 1 198 ? 1.597 -4.086 5.797 1 94.19 198 GLY A N 1
ATOM 1364 C CA . GLY A 1 198 ? 1.462 -4.129 7.242 1 94.19 198 GLY A CA 1
ATOM 1365 C C . GLY A 1 198 ? 2.553 -3.363 7.965 1 94.19 198 GLY A C 1
ATOM 1366 O O . GLY A 1 198 ? 2.287 -2.676 8.953 1 94.19 198 GLY A O 1
ATOM 1367 N N . MET A 1 199 ? 3.742 -3.473 7.441 1 96.75 199 MET A N 1
ATOM 1368 C CA . MET A 1 199 ? 4.875 -2.771 8.039 1 96.75 199 MET A CA 1
ATOM 1369 C C . MET A 1 199 ? 4.738 -1.264 7.867 1 96.75 199 MET A C 1
ATOM 1371 O O . MET A 1 199 ? 5.066 -0.498 8.773 1 96.75 199 MET A O 1
ATOM 1375 N N . VAL A 1 200 ? 4.297 -0.858 6.75 1 94.12 200 VAL A N 1
ATOM 1376 C CA . VAL A 1 200 ? 4.062 0.562 6.512 1 94.12 200 VAL A CA 1
ATOM 1377 C C . VAL A 1 200 ? 2.992 1.078 7.473 1 94.12 200 VAL A C 1
ATOM 1379 O O . VAL A 1 200 ? 3.154 2.139 8.078 1 94.12 200 VAL A O 1
ATOM 1382 N N . ALA A 1 201 ? 1.904 0.298 7.641 1 91.88 201 ALA A N 1
ATOM 1383 C CA . ALA A 1 201 ? 0.857 0.662 8.594 1 91.88 201 ALA A CA 1
ATOM 1384 C C . ALA A 1 201 ? 1.405 0.719 10.016 1 91.88 201 ALA A C 1
ATOM 1386 O O . ALA A 1 201 ? 1.122 1.661 10.758 1 91.88 201 ALA A O 1
ATOM 1387 N N . LEU A 1 202 ? 2.193 -0.273 10.375 1 94.19 202 LEU A N 1
ATOM 1388 C CA . LEU A 1 202 ? 2.811 -0.309 11.695 1 94.19 202 LEU A CA 1
ATOM 1389 C C . LEU A 1 202 ? 3.711 0.904 11.906 1 94.19 202 LEU A C 1
ATOM 1391 O O . LEU A 1 202 ? 3.736 1.478 13 1 94.19 202 LEU A O 1
ATOM 1395 N N . THR A 1 203 ? 4.41 1.283 10.883 1 95.75 203 THR A N 1
ATOM 1396 C CA . THR A 1 203 ? 5.293 2.443 10.953 1 95.75 203 THR A CA 1
ATOM 1397 C C . THR A 1 203 ? 4.5 3.707 11.273 1 95.75 203 THR A C 1
ATOM 1399 O O . THR A 1 203 ? 4.93 4.523 12.094 1 95.75 203 THR A O 1
ATOM 1402 N N . GLN A 1 204 ? 3.336 3.854 10.68 1 89.06 204 GLN A N 1
ATOM 1403 C CA . GLN A 1 204 ? 2.49 5.012 10.953 1 89.06 204 GLN A CA 1
ATOM 1404 C C . GLN A 1 204 ? 2.082 5.051 12.43 1 89.06 204 GLN A C 1
ATOM 1406 O O . GLN A 1 204 ? 2.072 6.117 13.047 1 89.06 204 GLN A O 1
ATOM 1411 N N . ILE A 1 205 ? 1.771 3.936 12.969 1 89.06 205 ILE A N 1
ATOM 1412 C CA . ILE A 1 205 ? 1.352 3.836 14.367 1 89.06 205 ILE A CA 1
ATOM 1413 C C . ILE A 1 205 ? 2.525 4.172 15.281 1 89.06 205 ILE A C 1
ATOM 1415 O O . ILE A 1 205 ? 2.375 4.934 16.234 1 89.06 205 ILE A O 1
ATOM 1419 N N . VAL A 1 206 ? 3.662 3.691 14.977 1 92.25 206 VAL A N 1
ATOM 1420 C CA . VAL A 1 206 ? 4.855 3.914 15.781 1 92.25 206 VAL A CA 1
ATOM 1421 C C . VAL A 1 206 ? 5.223 5.398 15.766 1 92.25 206 VAL A C 1
ATOM 1423 O O . VAL A 1 206 ? 5.57 5.969 16.797 1 92.25 206 VAL A O 1
ATOM 1426 N N . VAL A 1 207 ? 5.117 5.977 14.617 1 90.19 207 VAL A N 1
ATOM 1427 C CA . VAL A 1 207 ? 5.414 7.402 14.492 1 90.19 207 VAL A CA 1
ATOM 1428 C C . VAL A 1 207 ? 4.391 8.219 15.281 1 90.19 207 VAL A C 1
ATOM 1430 O O . VAL A 1 207 ? 4.75 9.164 15.984 1 90.19 207 VAL A O 1
ATOM 1433 N N . LEU A 1 208 ? 3.16 7.812 15.172 1 84.56 208 LEU A N 1
ATOM 1434 C CA . LEU A 1 208 ? 2.088 8.5 15.891 1 84.56 208 LEU A CA 1
ATOM 1435 C C . LEU A 1 208 ? 2.312 8.438 17.391 1 84.56 208 LEU A C 1
ATOM 1437 O O . LEU A 1 208 ? 2.002 9.391 18.109 1 84.56 208 LEU A O 1
ATOM 1441 N N . LEU A 1 209 ? 2.906 7.375 17.859 1 86.38 209 LEU A N 1
ATOM 1442 C CA . LEU A 1 209 ? 3.137 7.164 19.281 1 86.38 209 LEU A CA 1
ATOM 1443 C C . LEU A 1 209 ? 4.441 7.816 19.719 1 86.38 209 LEU A C 1
ATOM 1445 O O . LEU A 1 209 ? 4.82 7.73 20.891 1 86.38 209 LEU A O 1
ATOM 1449 N N . GLY A 1 210 ? 5.195 8.383 18.797 1 84 210 GLY A N 1
ATOM 1450 C CA . GLY A 1 210 ? 6.41 9.109 19.125 1 84 210 GLY A CA 1
ATOM 1451 C C . GLY A 1 210 ? 7.648 8.234 19.125 1 84 210 GLY A C 1
ATOM 1452 O O . GLY A 1 210 ? 8.711 8.648 19.578 1 84 210 GLY A O 1
ATOM 1453 N N . GLY A 1 211 ? 7.539 7.043 18.641 1 89.19 211 GLY A N 1
ATOM 1454 C CA . GLY A 1 211 ? 8.672 6.133 18.625 1 89.19 211 GLY A CA 1
ATOM 1455 C C . GLY A 1 211 ? 9.367 6.066 17.281 1 89.19 211 GLY A C 1
ATOM 1456 O O . GLY A 1 211 ? 10.141 5.145 17.016 1 89.19 211 GLY A O 1
ATOM 1457 N N . GLY A 1 212 ? 9.125 6.973 16.438 1 91.69 212 GLY A N 1
ATOM 1458 C CA . GLY A 1 212 ? 9.578 6.895 15.055 1 91.69 212 GLY A CA 1
ATOM 1459 C C . GLY A 1 212 ? 11.086 6.957 14.914 1 91.69 212 GLY A C 1
ATOM 1460 O O . GLY A 1 212 ? 11.664 6.281 14.055 1 91.69 212 GLY A O 1
ATOM 1461 N N . THR A 1 213 ? 11.789 7.668 15.75 1 91.69 213 THR A N 1
ATOM 1462 C CA . THR A 1 213 ? 13.227 7.883 15.617 1 91.69 213 THR A CA 1
ATOM 1463 C C . THR A 1 213 ? 13.992 6.57 15.781 1 91.69 213 THR A C 1
ATOM 1465 O O . THR A 1 213 ? 14.953 6.316 15.055 1 91.69 213 THR A O 1
ATOM 1468 N N . TRP A 1 214 ? 13.445 5.73 16.625 1 94.5 214 TRP A N 1
ATOM 1469 C CA . TRP A 1 214 ? 14.156 4.488 16.906 1 94.5 214 TRP A CA 1
ATOM 1470 C C . TRP A 1 214 ? 13.609 3.35 16.047 1 94.5 214 TRP A C 1
ATOM 1472 O O . TRP A 1 214 ? 14.062 2.207 16.172 1 94.5 214 TRP A O 1
ATOM 1482 N N . PHE A 1 215 ? 12.695 3.588 15.281 1 97.12 215 PHE A N 1
ATOM 1483 C CA . PHE A 1 215 ? 12.125 2.572 14.406 1 97.12 215 PHE A CA 1
ATOM 1484 C C . PHE A 1 215 ? 12.766 2.627 13.023 1 97.12 215 PHE A C 1
ATOM 1486 O O . PHE A 1 215 ? 12.562 3.59 12.273 1 97.12 215 PHE A O 1
ATOM 1493 N N . PRO A 1 216 ? 13.492 1.625 12.625 1 97.88 216 PRO A N 1
ATOM 1494 C CA . PRO A 1 216 ? 14.289 1.656 11.398 1 97.88 216 PRO A CA 1
ATOM 1495 C C . PRO A 1 216 ? 13.461 2.008 10.164 1 97.88 216 PRO A C 1
ATOM 1497 O O . PRO A 1 216 ? 13.961 2.668 9.25 1 97.88 216 PRO A O 1
ATOM 1500 N N . TYR A 1 217 ? 12.234 1.656 10.117 1 98.12 217 TYR A N 1
ATOM 1501 C CA . TYR A 1 217 ? 11.414 1.861 8.93 1 98.12 217 TYR A CA 1
ATOM 1502 C C . TYR A 1 217 ? 10.867 3.281 8.883 1 98.12 217 TYR A C 1
ATOM 1504 O O . TYR A 1 217 ? 10.312 3.707 7.867 1 98.12 217 TYR A O 1
ATOM 1512 N N . ALA A 1 218 ? 11.086 4.016 9.969 1 97.12 218 ALA A N 1
ATOM 1513 C CA . ALA A 1 218 ? 10.594 5.391 10.016 1 97.12 218 ALA A CA 1
ATOM 1514 C C . ALA A 1 218 ? 11.75 6.387 9.984 1 97.12 218 ALA A C 1
ATOM 1516 O O . ALA A 1 218 ? 11.617 7.484 9.438 1 97.12 218 ALA A O 1
ATOM 1517 N N . ALA A 1 219 ? 12.883 5.988 10.453 1 97.25 219 ALA A N 1
ATOM 1518 C CA . ALA A 1 219 ? 14 6.895 10.719 1 97.25 219 ALA A CA 1
ATOM 1519 C C . ALA A 1 219 ? 14.461 7.59 9.445 1 97.25 219 ALA A C 1
ATOM 1521 O O . ALA A 1 219 ? 14.633 8.812 9.422 1 97.25 219 ALA A O 1
ATOM 1522 N N . PRO A 1 220 ? 14.594 6.828 8.336 1 97 220 PRO A N 1
ATOM 1523 C CA . PRO A 1 220 ? 15.078 7.5 7.133 1 97 220 PRO A CA 1
ATOM 1524 C C . PRO A 1 220 ? 14.109 8.555 6.609 1 97 220 PRO A C 1
ATOM 1526 O O . PRO A 1 220 ? 14.531 9.648 6.219 1 97 220 PRO A O 1
ATOM 1529 N N . SER A 1 221 ? 12.859 8.25 6.613 1 95.81 221 SER A N 1
ATOM 1530 C CA . SER A 1 221 ? 11.883 9.211 6.113 1 95.81 221 SER A CA 1
ATOM 1531 C C . SER A 1 221 ? 11.758 10.406 7.047 1 95.81 221 SER A C 1
ATOM 1533 O O . SER A 1 221 ? 11.602 11.547 6.594 1 95.81 221 SER A O 1
ATOM 1535 N N . LEU A 1 222 ? 11.836 10.195 8.336 1 94.88 222 LEU A N 1
ATOM 1536 C CA . LEU A 1 222 ? 11.797 11.297 9.289 1 94.88 222 LEU A CA 1
ATOM 1537 C C . LEU A 1 222 ? 13.016 12.195 9.133 1 94.88 222 LEU A C 1
ATOM 1539 O O . LEU A 1 222 ? 12.898 13.422 9.234 1 94.88 222 LEU A O 1
ATOM 1543 N N . TRP A 1 223 ? 14.117 11.555 8.891 1 96.12 223 TRP A N 1
ATOM 1544 C CA . TRP A 1 223 ? 15.367 12.281 8.703 1 96.12 223 TRP A CA 1
ATOM 1545 C C . TRP A 1 223 ? 15.25 13.258 7.531 1 96.12 223 TRP A C 1
ATOM 1547 O O . TRP A 1 223 ? 15.836 14.344 7.566 1 96.12 223 TRP A O 1
ATOM 1557 N N . THR A 1 224 ? 14.445 12.922 6.5 1 94.69 224 THR A N 1
ATOM 1558 C CA . THR A 1 224 ? 14.336 13.742 5.301 1 94.69 224 THR A CA 1
ATOM 1559 C C . THR A 1 224 ? 13.312 14.852 5.5 1 94.69 224 THR A C 1
ATOM 1561 O O . THR A 1 224 ? 13.141 15.711 4.629 1 94.69 224 THR A O 1
ATOM 1564 N N . GLY A 1 225 ? 12.539 14.812 6.637 1 90.25 225 GLY A N 1
ATOM 1565 C CA . GLY A 1 225 ? 11.633 15.914 6.91 1 90.25 225 GLY A CA 1
ATOM 1566 C C . GLY A 1 225 ? 10.164 15.539 6.766 1 90.25 225 GLY A C 1
ATOM 1567 O O . GLY A 1 225 ? 9.281 16.391 6.93 1 90.25 225 GLY A O 1
ATOM 1568 N N . MET A 1 226 ? 9.82 14.336 6.492 1 86.81 226 MET A N 1
ATOM 1569 C CA . MET A 1 226 ? 8.438 13.906 6.301 1 86.81 226 MET A CA 1
ATOM 1570 C C . MET A 1 226 ? 7.609 14.148 7.562 1 86.81 226 MET A C 1
ATOM 1572 O O . MET A 1 226 ? 6.41 14.422 7.484 1 86.81 226 MET A O 1
ATOM 1576 N N . GLY A 1 227 ? 8.172 14.195 8.695 1 81.5 227 GLY A N 1
ATOM 1577 C CA . GLY A 1 227 ? 7.461 14.438 9.938 1 81.5 227 GLY A CA 1
ATOM 1578 C C . GLY A 1 227 ? 7.602 15.867 10.43 1 81.5 227 GLY A C 1
ATOM 1579 O O . GLY A 1 227 ? 7.176 16.188 11.547 1 81.5 227 GLY A O 1
ATOM 1580 N N . GLY A 1 228 ? 8.203 16.734 9.562 1 83.38 228 GLY A N 1
ATOM 1581 C CA . GLY A 1 228 ? 8.461 18.094 9.984 1 83.38 228 GLY A CA 1
ATOM 1582 C C . GLY A 1 228 ? 9.891 18.328 10.438 1 83.38 228 GLY A C 1
ATOM 1583 O O . GLY A 1 228 ? 10.641 17.375 10.641 1 83.38 228 GLY A O 1
ATOM 1584 N N . SER A 1 229 ? 10.172 19.562 10.594 1 84 229 SER A N 1
ATOM 1585 C CA . SER A 1 229 ? 11.539 19.953 10.914 1 84 229 SER A CA 1
ATOM 1586 C C . SER A 1 229 ? 11.945 19.453 12.297 1 84 229 SER A C 1
ATOM 1588 O O . SER A 1 229 ? 13.086 19.016 12.5 1 84 229 SER A O 1
ATOM 1590 N N . ALA A 1 230 ? 11.031 19.469 13.211 1 84.06 230 ALA A N 1
ATOM 1591 C CA . ALA A 1 230 ? 11.344 19.016 14.562 1 84.06 230 ALA A CA 1
ATOM 1592 C C . ALA A 1 230 ? 11.664 17.531 14.586 1 84.06 230 ALA A C 1
ATOM 1594 O O . ALA A 1 230 ? 12.625 17.094 15.234 1 84.06 230 ALA A O 1
ATOM 1595 N N . ALA A 1 231 ? 10.867 16.781 13.883 1 86.38 231 ALA A N 1
ATOM 1596 C CA . ALA A 1 231 ? 11.102 15.344 13.805 1 86.38 231 ALA A CA 1
ATOM 1597 C C . ALA A 1 231 ? 12.414 15.039 13.086 1 86.38 231 ALA A C 1
ATOM 1599 O O . ALA A 1 231 ? 13.141 14.117 13.469 1 86.38 231 ALA A O 1
ATOM 1600 N N . ALA A 1 232 ? 12.75 15.773 12.117 1 91.12 232 ALA A N 1
ATOM 1601 C CA . ALA A 1 232 ? 13.984 15.57 11.359 1 91.12 232 ALA A CA 1
ATOM 1602 C C . ALA A 1 232 ? 15.211 15.812 12.227 1 91.12 232 ALA A C 1
ATOM 1604 O O . ALA A 1 232 ? 16.188 15.062 12.164 1 91.12 232 ALA A O 1
ATOM 1605 N N . SER A 1 233 ? 15.109 16.875 13.055 1 91.75 233 SER A N 1
ATOM 1606 C CA . SER A 1 233 ? 16.234 17.234 13.891 1 91.75 233 SER A CA 1
ATOM 1607 C C . SER A 1 233 ? 16.453 16.219 15.008 1 91.75 233 SER A C 1
ATOM 1609 O O . SER A 1 233 ? 17.547 16.109 15.562 1 91.75 233 SER A O 1
ATOM 1611 N N . ALA A 1 234 ? 15.445 15.445 15.297 1 91.75 234 ALA A N 1
ATOM 1612 C CA . ALA A 1 234 ? 15.516 14.438 16.344 1 91.75 234 ALA A CA 1
ATOM 1613 C C . ALA A 1 234 ? 16.234 13.18 15.852 1 91.75 234 ALA A C 1
ATOM 1615 O O . ALA A 1 234 ? 16.656 12.344 16.656 1 91.75 234 ALA A O 1
ATOM 1616 N N . VAL A 1 235 ? 16.297 13.031 14.586 1 95.56 235 VAL A N 1
ATOM 1617 C CA . VAL A 1 235 ? 16.969 11.859 14.031 1 95.56 235 VAL A CA 1
ATOM 1618 C C . VAL A 1 235 ? 18.484 12.086 14.031 1 95.56 235 VAL A C 1
ATOM 1620 O O . VAL A 1 235 ? 18.969 13.023 13.398 1 95.56 235 VAL A O 1
ATOM 1623 N N . ARG A 1 236 ? 19.203 11.203 14.805 1 95.81 236 ARG A N 1
ATOM 1624 C CA . ARG A 1 236 ? 20.656 11.266 14.938 1 95.81 236 ARG A CA 1
ATOM 1625 C C . ARG A 1 236 ? 21.328 10.086 14.242 1 95.81 236 ARG A C 1
ATOM 1627 O O . ARG A 1 236 ? 20.641 9.156 13.789 1 95.81 236 ARG A O 1
ATOM 1634 N N . PRO A 1 237 ? 22.641 10.109 14.055 1 95.81 237 PRO A N 1
ATOM 1635 C CA . PRO A 1 237 ? 23.359 9.078 13.305 1 95.81 237 PRO A CA 1
ATOM 1636 C C . PRO A 1 237 ? 23.078 7.672 13.836 1 95.81 237 PRO A C 1
ATOM 1638 O O . PRO A 1 237 ? 22.922 6.73 13.055 1 95.81 237 PRO A O 1
ATOM 1641 N N . PRO A 1 238 ? 22.938 7.488 15.125 1 96.75 238 PRO A N 1
ATOM 1642 C CA . PRO A 1 238 ? 22.672 6.121 15.578 1 96.75 238 PRO A CA 1
ATOM 1643 C C . PRO A 1 238 ? 21.344 5.574 15.039 1 96.75 238 PRO A C 1
ATOM 1645 O O . PRO A 1 238 ? 21.234 4.371 14.789 1 96.75 238 PRO A O 1
ATOM 1648 N N . HIS A 1 239 ? 20.359 6.414 14.906 1 97.56 239 HIS A N 1
ATOM 1649 C CA . HIS A 1 239 ? 19.078 5.984 14.367 1 97.56 239 HIS A CA 1
ATOM 1650 C C . HIS A 1 239 ? 19.219 5.512 12.922 1 97.56 239 HIS A C 1
ATOM 1652 O O . HIS A 1 239 ? 18.641 4.488 12.539 1 97.56 239 HIS A O 1
ATOM 1658 N N . LEU A 1 240 ? 20.031 6.184 12.141 1 97.69 240 LEU A N 1
ATOM 1659 C CA . LEU A 1 240 ? 20.234 5.828 10.742 1 97.69 240 LEU A CA 1
ATOM 1660 C C . LEU A 1 240 ? 21.125 4.59 10.625 1 97.69 240 LEU A C 1
ATOM 1662 O O . LEU A 1 240 ? 20.953 3.793 9.695 1 97.69 240 LEU A O 1
ATOM 1666 N N . LEU A 1 241 ? 22 4.445 11.578 1 97.75 241 LEU A N 1
ATOM 1667 C CA . LEU A 1 241 ? 22.844 3.258 11.578 1 97.75 241 LEU A CA 1
ATOM 1668 C C . LEU A 1 241 ? 22.031 2.004 11.859 1 97.75 241 LEU A C 1
ATOM 1670 O O . LEU A 1 241 ? 22.312 0.937 11.312 1 97.75 241 LEU A O 1
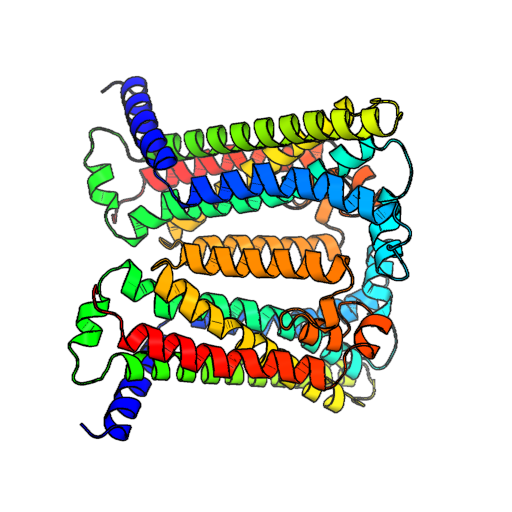ATOM 1674 N N . LEU A 1 242 ? 21.062 2.143 12.727 1 97.5 242 LEU A N 1
ATOM 1675 C CA . LEU A 1 242 ? 20.156 1.028 12.984 1 97.5 242 LEU A CA 1
ATOM 1676 C C . LEU A 1 242 ? 19.406 0.631 11.711 1 97.5 242 LEU A C 1
ATOM 1678 O O . LEU A 1 242 ? 19.281 -0.557 11.406 1 97.5 242 LEU A O 1
ATOM 1682 N N . ALA A 1 243 ? 18.922 1.623 11 1 98 243 ALA A N 1
ATOM 1683 C CA . ALA A 1 243 ? 18.25 1.355 9.734 1 98 243 ALA A CA 1
ATOM 1684 C C . ALA A 1 243 ? 19.203 0.715 8.734 1 98 243 ALA A C 1
ATOM 1686 O O . ALA A 1 243 ? 18.828 -0.206 8.008 1 98 243 ALA A O 1
ATOM 1687 N N . ALA A 1 244 ? 20.453 1.165 8.742 1 98.19 244 ALA A N 1
ATOM 1688 C CA . ALA A 1 244 ? 21.453 0.665 7.805 1 98.19 244 ALA A CA 1
ATOM 1689 C C . ALA A 1 244 ? 21.812 -0.789 8.102 1 98.19 244 ALA A C 1
ATOM 1691 O O . ALA A 1 244 ? 22.188 -1.542 7.199 1 98.19 244 ALA A O 1
ATOM 1692 N N . ALA A 1 245 ? 21.656 -1.176 9.32 1 98.25 245 ALA A N 1
ATOM 1693 C CA . ALA A 1 245 ? 22.031 -2.521 9.742 1 98.25 245 ALA A CA 1
ATOM 1694 C C . ALA A 1 245 ? 20.984 -3.547 9.312 1 98.25 245 ALA A C 1
ATOM 1696 O O . ALA A 1 245 ? 21.281 -4.742 9.211 1 98.25 245 ALA A O 1
ATOM 1697 N N . VAL A 1 246 ? 19.797 -3.121 9.016 1 98.31 246 VAL A N 1
ATOM 1698 C CA . VAL A 1 246 ? 18.688 -4.031 8.734 1 98.31 246 VAL A CA 1
ATOM 1699 C C . VAL A 1 246 ? 18.969 -4.793 7.438 1 98.31 246 VAL A C 1
ATOM 1701 O O . VAL A 1 246 ? 18.766 -6.008 7.371 1 98.31 246 VAL A O 1
ATOM 1704 N N . GLY A 1 247 ? 19.5 -4.105 6.434 1 97.62 247 GLY A N 1
ATOM 1705 C CA . GLY A 1 247 ? 19.781 -4.727 5.148 1 97.62 247 GLY A CA 1
ATOM 1706 C C . GLY A 1 247 ? 20.766 -5.887 5.25 1 97.62 247 GLY A C 1
ATOM 1707 O O . GLY A 1 247 ? 20.406 -7.027 4.938 1 97.62 247 GLY A O 1
ATOM 1708 N N . PRO A 1 248 ? 21.953 -5.609 5.785 1 97.94 248 PRO A N 1
ATOM 1709 C CA . PRO A 1 248 ? 22.953 -6.676 5.926 1 97.94 248 PRO A CA 1
ATOM 1710 C C . PRO A 1 248 ? 22.484 -7.809 6.832 1 97.94 248 PRO A C 1
ATOM 1712 O O . PRO A 1 248 ? 22.734 -8.984 6.547 1 97.94 248 PRO A O 1
ATOM 1715 N N . LEU A 1 249 ? 21.797 -7.523 7.895 1 98.25 249 LEU A N 1
ATOM 1716 C CA . LEU A 1 249 ? 21.281 -8.57 8.773 1 98.25 249 LEU A CA 1
ATOM 1717 C C . LEU A 1 249 ? 20.25 -9.43 8.039 1 98.25 249 LEU A C 1
ATOM 1719 O O . LEU A 1 249 ? 20.234 -10.648 8.211 1 98.25 249 LEU A O 1
ATOM 1723 N N . ALA A 1 250 ? 19.453 -8.781 7.25 1 98.44 250 ALA A N 1
ATOM 1724 C CA . ALA A 1 250 ? 18.453 -9.516 6.484 1 98.44 250 ALA A CA 1
ATOM 1725 C C . ALA A 1 250 ? 19.094 -10.469 5.492 1 98.44 250 ALA A C 1
ATOM 1727 O O . ALA A 1 250 ? 18.609 -11.586 5.281 1 98.44 250 ALA A O 1
ATOM 1728 N N . VAL A 1 251 ? 20.188 -10.047 4.895 1 98.19 251 VAL A N 1
ATOM 1729 C CA . VAL A 1 251 ? 20.891 -10.898 3.951 1 98.19 251 VAL A CA 1
ATOM 1730 C C . VAL A 1 251 ? 21.375 -12.164 4.66 1 98.19 251 VAL A C 1
ATOM 1732 O O . VAL A 1 251 ? 21.172 -13.273 4.164 1 98.19 251 VAL A O 1
ATOM 1735 N N . VAL A 1 252 ? 21.938 -11.969 5.832 1 98.25 252 VAL A N 1
ATOM 1736 C CA . VAL A 1 252 ? 22.453 -13.109 6.594 1 98.25 252 VAL A CA 1
ATOM 1737 C C . VAL A 1 252 ? 21.297 -14.047 6.945 1 98.25 252 VAL A C 1
ATOM 1739 O O . VAL A 1 252 ? 21.406 -15.266 6.75 1 98.25 252 VAL A O 1
ATOM 1742 N N . VAL A 1 253 ? 20.219 -13.508 7.352 1 97.88 253 VAL A N 1
ATOM 1743 C CA . VAL A 1 253 ? 19.078 -14.305 7.801 1 97.88 253 VAL A CA 1
ATOM 1744 C C . VAL A 1 253 ? 18.484 -15.078 6.621 1 97.88 253 VAL A C 1
ATOM 1746 O O . VAL A 1 253 ? 18.203 -16.266 6.738 1 97.88 253 VAL A O 1
ATOM 1749 N N . VAL A 1 254 ? 18.375 -14.422 5.496 1 97.25 254 VAL A N 1
ATOM 1750 C CA . VAL A 1 254 ? 17.75 -15.055 4.34 1 97.25 254 VAL A CA 1
ATOM 1751 C C . VAL A 1 254 ? 18.672 -16.125 3.781 1 97.25 254 VAL A C 1
ATOM 1753 O O . VAL A 1 254 ? 18.219 -17.219 3.395 1 97.25 254 VAL A O 1
ATOM 1756 N N . VAL A 1 255 ? 19.953 -15.898 3.744 1 96.56 255 VAL A N 1
ATOM 1757 C CA . VAL A 1 255 ? 20.922 -16.875 3.264 1 96.56 255 VAL A CA 1
ATOM 1758 C C . VAL A 1 255 ? 20.891 -18.109 4.164 1 96.56 255 VAL A C 1
ATOM 1760 O O . VAL A 1 255 ? 20.875 -19.25 3.674 1 96.56 255 VAL A O 1
ATOM 1763 N N . GLN A 1 256 ? 20.828 -17.906 5.441 1 96.75 256 GLN A N 1
ATOM 1764 C CA . GLN A 1 256 ? 20.766 -19.016 6.371 1 96.75 256 GLN A CA 1
ATOM 1765 C C . GLN A 1 256 ? 19.469 -19.797 6.219 1 96.75 256 GLN A C 1
ATOM 1767 O O . GLN A 1 256 ? 19.453 -21.031 6.285 1 96.75 256 GLN A O 1
ATOM 1772 N N . ALA A 1 257 ? 18.422 -19.078 6.02 1 94.81 257 ALA A N 1
ATOM 1773 C CA . ALA A 1 257 ? 17.125 -19.719 5.82 1 94.81 257 ALA A CA 1
ATOM 1774 C C . ALA A 1 257 ? 17.125 -20.594 4.57 1 94.81 257 ALA A C 1
ATOM 1776 O O . ALA A 1 257 ? 16.578 -21.703 4.57 1 94.81 257 ALA A O 1
ATOM 1777 N N . TRP A 1 258 ? 17.75 -20.078 3.555 1 93.31 258 TRP A N 1
ATOM 1778 C CA . TRP A 1 258 ? 17.766 -20.828 2.299 1 93.31 258 TRP A CA 1
ATOM 1779 C C . TRP A 1 258 ? 18.703 -22.016 2.393 1 93.31 258 TRP A C 1
ATOM 1781 O O . TRP A 1 258 ? 18.484 -23.047 1.754 1 93.31 258 TRP A O 1
ATOM 1791 N N . ARG A 1 259 ? 19.719 -21.953 3.182 1 91.69 259 ARG A N 1
ATOM 1792 C CA . ARG A 1 259 ? 20.609 -23.094 3.4 1 91.69 259 ARG A CA 1
ATOM 1793 C C . ARG A 1 259 ? 19.859 -24.25 4.059 1 91.69 259 ARG A C 1
ATOM 1795 O O . ARG A 1 259 ? 20.203 -25.406 3.824 1 91.69 259 ARG A O 1
ATOM 1802 N N . ARG A 1 260 ? 18.875 -23.859 4.742 1 89.38 260 ARG A N 1
ATOM 1803 C CA . ARG A 1 260 ? 18.156 -24.891 5.512 1 89.38 260 ARG A CA 1
ATOM 1804 C C . ARG A 1 260 ? 16.875 -25.312 4.805 1 89.38 260 ARG A C 1
ATOM 1806 O O . ARG A 1 260 ? 16.109 -26.109 5.336 1 89.38 260 ARG A O 1
ATOM 1813 N N . LEU A 1 261 ? 16.656 -24.734 3.725 1 84.38 261 LEU A N 1
ATOM 1814 C CA . LEU A 1 261 ? 15.438 -25.078 3.006 1 84.38 261 LEU A CA 1
ATOM 1815 C C . LEU A 1 261 ? 15.445 -26.547 2.609 1 84.38 261 LEU A C 1
ATOM 1817 O O . LEU A 1 261 ? 16.438 -27.062 2.094 1 84.38 261 LEU A O 1
ATOM 1821 N N . THR A 1 262 ? 14.633 -27.406 3.082 1 73.06 262 THR A N 1
ATOM 1822 C CA . THR A 1 262 ? 14.555 -28.828 2.732 1 73.06 262 THR A CA 1
ATOM 1823 C C . THR A 1 262 ? 13.383 -29.094 1.797 1 73.06 262 THR A C 1
ATOM 1825 O O . THR A 1 262 ? 13.445 -29.984 0.948 1 73.06 262 THR A O 1
ATOM 1828 N N . ASN A 1 263 ? 12.18 -28.547 2.145 1 63.12 263 ASN A N 1
ATOM 1829 C CA . ASN A 1 263 ? 10.969 -28.938 1.438 1 63.12 263 ASN A CA 1
ATOM 1830 C C . ASN A 1 263 ? 10.688 -28.031 0.248 1 63.12 263 ASN A C 1
ATOM 1832 O O . ASN A 1 263 ? 10.039 -26.984 0.397 1 63.12 263 ASN A O 1
ATOM 1836 N N . VAL A 1 264 ? 11.609 -28.156 -0.759 1 61.06 264 VAL A N 1
ATOM 1837 C CA . VAL A 1 264 ? 11.234 -27.422 -1.96 1 61.06 264 VAL A CA 1
ATOM 1838 C C . VAL A 1 264 ? 10.82 -28.406 -3.059 1 61.06 264 VAL A C 1
ATOM 1840 O O . VAL A 1 264 ? 11.25 -29.562 -3.061 1 61.06 264 VAL A O 1
ATOM 1843 N N . MET B 1 1 ? -27.875 -26.688 -17.5 1 65.75 1 MET B N 1
ATOM 1844 C CA . MET B 1 1 ? -28.031 -26.094 -16.172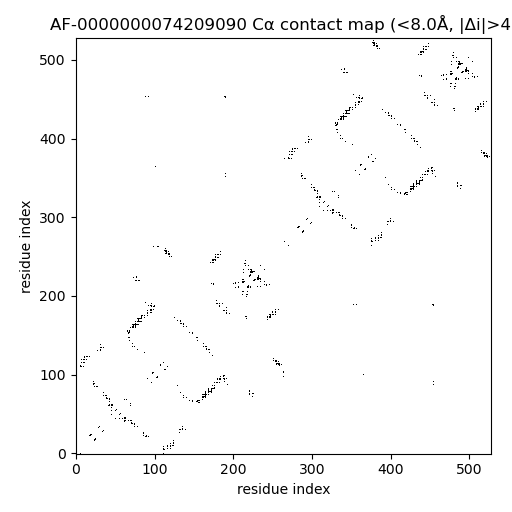 1 65.75 1 MET B CA 1
ATOM 1845 C C . MET B 1 1 ? -28.688 -24.734 -16.266 1 65.75 1 MET B C 1
ATOM 1847 O O . MET B 1 1 ? -28.375 -23.938 -17.156 1 65.75 1 MET B O 1
ATOM 1851 N N . THR B 1 2 ? -29.797 -24.469 -15.539 1 79.69 2 THR B N 1
ATOM 1852 C CA . THR B 1 2 ? -30.422 -23.141 -15.578 1 79.69 2 THR B CA 1
ATOM 1853 C C . THR B 1 2 ? -29.453 -22.078 -15.078 1 79.69 2 THR B C 1
ATOM 1855 O O . THR B 1 2 ? -28.453 -22.391 -14.422 1 79.69 2 THR B O 1
ATOM 1858 N N . GLY B 1 3 ? -29.656 -20.906 -15.609 1 81.44 3 GLY B N 1
ATOM 1859 C CA . GLY B 1 3 ? -28.812 -19.781 -15.203 1 81.44 3 GLY B CA 1
ATOM 1860 C C . GLY B 1 3 ? -28.688 -19.672 -13.695 1 81.44 3 GLY B C 1
ATOM 1861 O O . GLY B 1 3 ? -27.578 -19.484 -13.18 1 81.44 3 GLY B O 1
ATOM 1862 N N . LEU B 1 4 ? -29.781 -19.938 -13.023 1 88.69 4 LEU B N 1
ATOM 1863 C CA . LEU B 1 4 ? -29.781 -19.797 -11.57 1 88.69 4 LEU B CA 1
ATOM 1864 C C . LEU B 1 4 ? -29.062 -20.969 -10.906 1 88.69 4 LEU B C 1
ATOM 1866 O O . LEU B 1 4 ? -28.391 -20.781 -9.891 1 88.69 4 LEU B O 1
ATOM 1870 N N . ALA B 1 5 ? -29.219 -22.141 -11.398 1 89.56 5 ALA B N 1
ATOM 1871 C CA . ALA B 1 5 ? -28.531 -23.312 -10.852 1 89.56 5 ALA B CA 1
ATOM 1872 C C . ALA B 1 5 ? -27.016 -23.188 -11.016 1 89.56 5 ALA B C 1
ATOM 1874 O O . ALA B 1 5 ? -26.25 -23.547 -10.117 1 89.56 5 ALA B O 1
ATOM 1875 N N . ALA B 1 6 ? -26.688 -22.688 -12.102 1 91.12 6 ALA B N 1
ATOM 1876 C CA . ALA B 1 6 ? -25.266 -22.453 -12.375 1 91.12 6 ALA B CA 1
ATOM 1877 C C . ALA B 1 6 ? -24.672 -21.438 -11.406 1 91.12 6 ALA B C 1
ATOM 1879 O O . ALA B 1 6 ? -23.562 -21.625 -10.891 1 91.12 6 ALA B O 1
ATOM 1880 N N . LEU B 1 7 ? -25.422 -20.406 -11.203 1 93.81 7 LEU B N 1
ATOM 1881 C CA . LEU B 1 7 ? -24.953 -19.359 -10.289 1 93.81 7 LEU B CA 1
ATOM 1882 C C . LEU B 1 7 ? -24.844 -19.891 -8.867 1 93.81 7 LEU B C 1
ATOM 1884 O O . LEU B 1 7 ? -23.891 -19.594 -8.148 1 93.81 7 LEU B O 1
ATOM 1888 N N . ARG B 1 8 ? -25.781 -20.656 -8.43 1 94.31 8 ARG B N 1
ATOM 1889 C CA . ARG B 1 8 ? -25.766 -21.219 -7.082 1 94.31 8 ARG B CA 1
ATOM 1890 C C . ARG B 1 8 ? -24.562 -22.141 -6.887 1 94.31 8 ARG B C 1
ATOM 1892 O O . ARG B 1 8 ? -23.938 -22.109 -5.828 1 94.31 8 ARG B O 1
ATOM 1899 N N . ALA B 1 9 ? -24.312 -22.891 -7.891 1 92.62 9 ALA B N 1
ATOM 1900 C CA . ALA B 1 9 ? -23.141 -23.781 -7.832 1 92.62 9 ALA B CA 1
ATOM 1901 C C . ALA B 1 9 ? -21.844 -22.984 -7.754 1 92.62 9 ALA B C 1
ATOM 1903 O O . ALA B 1 9 ? -20.969 -23.297 -6.957 1 92.62 9 ALA B O 1
ATOM 1904 N N . ALA B 1 10 ? -21.797 -21.984 -8.555 1 93.88 10 ALA B N 1
ATOM 1905 C CA . ALA B 1 10 ? -20.609 -21.141 -8.57 1 93.88 10 ALA B CA 1
ATOM 1906 C C . ALA B 1 10 ? -20.438 -20.422 -7.23 1 93.88 10 ALA B C 1
ATOM 1908 O O . ALA B 1 10 ? -19.328 -20.312 -6.723 1 93.88 10 ALA B O 1
ATOM 1909 N N . LEU B 1 11 ? -21.531 -19.953 -6.691 1 96.38 11 LEU B N 1
ATOM 1910 C CA . LEU B 1 11 ? -21.484 -19.281 -5.398 1 96.38 11 LEU B CA 1
ATOM 1911 C C . LEU B 1 11 ? -21 -20.234 -4.309 1 96.38 11 LEU B C 1
ATOM 1913 O O . LEU B 1 11 ? -20.219 -19.828 -3.434 1 96.38 11 LEU B O 1
ATOM 1917 N N . ALA B 1 12 ? -21.391 -21.422 -4.363 1 95.06 12 ALA B N 1
ATOM 1918 C CA . ALA B 1 12 ? -20.984 -22.406 -3.371 1 95.06 12 ALA B CA 1
ATOM 1919 C C . ALA B 1 12 ? -19.484 -22.656 -3.434 1 95.06 12 ALA B C 1
ATOM 1921 O O . ALA B 1 12 ? -18.812 -22.719 -2.4 1 95.06 12 ALA B O 1
ATOM 1922 N N . VAL B 1 13 ? -19.016 -22.766 -4.598 1 92.31 13 VAL B N 1
ATOM 1923 C CA . VAL B 1 13 ? -17.594 -23.031 -4.793 1 92.31 13 VAL B CA 1
ATOM 1924 C C . VAL B 1 13 ? -16.781 -21.812 -4.332 1 92.31 13 VAL B C 1
ATOM 1926 O O . VAL B 1 13 ? -15.797 -21.969 -3.604 1 92.31 13 VAL B O 1
ATOM 1929 N N . GLU B 1 14 ? -17.234 -20.672 -4.715 1 94.44 14 GLU B N 1
ATOM 1930 C CA . GLU B 1 14 ? -16.5 -19.453 -4.371 1 94.44 14 GLU B CA 1
ATOM 1931 C C . GLU B 1 14 ? -16.562 -19.172 -2.875 1 94.44 14 GLU B C 1
ATOM 1933 O O . GLU B 1 14 ? -15.625 -18.641 -2.289 1 94.44 14 GLU B O 1
ATOM 1938 N N . THR B 1 15 ? -17.672 -19.531 -2.287 1 96.5 15 THR B N 1
ATOM 1939 C CA . THR B 1 15 ? -17.781 -19.375 -0.842 1 96.5 15 THR B CA 1
ATOM 1940 C C . THR B 1 15 ? -16.828 -20.328 -0.117 1 96.5 15 THR B C 1
ATOM 1942 O O . THR B 1 15 ? -16.219 -19.953 0.885 1 96.5 15 THR B O 1
ATOM 1945 N N . LEU B 1 16 ? -16.656 -21.469 -0.619 1 95.19 16 LEU B N 1
ATOM 1946 C CA . LEU B 1 16 ? -15.719 -22.422 -0.044 1 95.19 16 LEU B CA 1
ATOM 1947 C C . LEU B 1 16 ? -14.289 -21.922 -0.194 1 95.19 16 LEU B C 1
ATOM 1949 O O . LEU B 1 16 ? -13.477 -22.047 0.73 1 95.19 16 LEU B O 1
ATOM 1953 N N . LYS B 1 17 ? -14.047 -21.375 -1.312 1 92.94 17 LYS B N 1
ATOM 1954 C CA . LYS B 1 17 ? -12.727 -20.797 -1.55 1 92.94 17 LYS B CA 1
ATOM 1955 C C . LYS B 1 17 ? -12.438 -19.656 -0.577 1 92.94 17 LYS B C 1
ATOM 1957 O O . LYS B 1 17 ? -11.328 -19.547 -0.06 1 92.94 17 LYS B O 1
ATOM 1962 N N . LEU B 1 18 ? -13.453 -18.906 -0.431 1 95.5 18 LEU B N 1
ATOM 1963 C CA . LEU B 1 18 ? -13.312 -17.797 0.511 1 95.5 18 LEU B CA 1
ATOM 1964 C C . LEU B 1 18 ? -13.008 -18.312 1.914 1 95.5 18 LEU B C 1
ATOM 1966 O O . LEU B 1 18 ? -12.125 -17.797 2.596 1 95.5 18 LEU B O 1
ATOM 1970 N N . ARG B 1 19 ? -13.648 -19.312 2.379 1 95.38 19 ARG B N 1
ATOM 1971 C CA . ARG B 1 19 ? -13.5 -19.859 3.725 1 95.38 19 ARG B CA 1
ATOM 1972 C C . ARG B 1 19 ? -12.117 -20.469 3.92 1 95.38 19 ARG B C 1
ATOM 1974 O O . ARG B 1 19 ? -11.617 -20.531 5.043 1 95.38 19 ARG B O 1
ATOM 1981 N N . ARG B 1 20 ? -11.555 -20.844 2.867 1 93.19 20 ARG B N 1
ATOM 1982 C CA . ARG B 1 20 ? -10.258 -21.5 2.955 1 93.19 20 ARG B CA 1
ATOM 1983 C C . ARG B 1 20 ? -9.125 -20.547 2.596 1 93.19 20 ARG B C 1
ATOM 1985 O O . ARG B 1 20 ? -7.949 -20.922 2.619 1 93.19 20 ARG B O 1
ATOM 1992 N N . SER B 1 21 ? -9.508 -19.391 2.316 1 92.25 21 SER B N 1
ATOM 1993 C CA . SER B 1 21 ? -8.523 -18.406 1.873 1 92.25 21 SER B CA 1
ATOM 1994 C C . SER B 1 21 ? -7.785 -17.797 3.057 1 92.25 21 SER B C 1
ATOM 1996 O O . SER B 1 21 ? -8.391 -17.141 3.904 1 92.25 21 SER B O 1
ATOM 1998 N N . VAL B 1 22 ? -6.539 -17.922 3.062 1 90.56 22 VAL B N 1
ATOM 1999 C CA . VAL B 1 22 ? -5.703 -17.312 4.09 1 90.56 22 VAL B CA 1
ATOM 2000 C C . VAL B 1 22 ? -5.738 -15.789 3.949 1 90.56 22 VAL B C 1
ATOM 2002 O O . VAL B 1 22 ? -5.734 -15.062 4.949 1 90.56 22 VAL B O 1
ATOM 2005 N N . VAL B 1 23 ? -5.812 -15.344 2.719 1 90.94 23 VAL B N 1
ATOM 2006 C CA . VAL B 1 23 ? -5.879 -13.914 2.449 1 90.94 23 VAL B CA 1
ATOM 2007 C C . VAL B 1 23 ? -7.137 -13.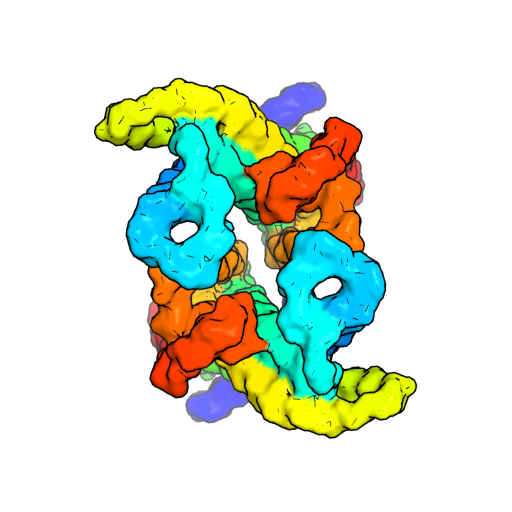328 3.082 1 90.94 23 VAL B C 1
ATOM 2009 O O . VAL B 1 23 ? -7.074 -12.312 3.783 1 90.94 23 VAL B O 1
ATOM 2012 N N . ALA B 1 24 ? -8.242 -13.969 2.877 1 95.25 24 ALA B N 1
ATOM 2013 C CA . ALA B 1 24 ? -9.5 -13.492 3.436 1 95.25 24 ALA B CA 1
ATOM 2014 C C . ALA B 1 24 ? -9.484 -13.547 4.961 1 95.25 24 ALA B C 1
ATOM 2016 O O . ALA B 1 24 ? -9.961 -12.625 5.625 1 95.25 24 ALA B O 1
ATOM 2017 N N . ARG B 1 25 ? -8.914 -14.586 5.504 1 95.75 25 ARG B N 1
ATOM 2018 C CA . ARG B 1 25 ? -8.867 -14.727 6.953 1 95.75 25 ARG B CA 1
ATOM 2019 C C . ARG B 1 25 ? -8.023 -13.633 7.59 1 95.75 25 ARG B C 1
ATOM 2021 O O . ARG B 1 25 ? -8.43 -13.016 8.578 1 95.75 25 ARG B O 1
ATOM 2028 N N . MET B 1 26 ? -6.91 -13.344 7.016 1 94.31 26 MET B N 1
ATOM 2029 C CA . MET B 1 26 ? -6.023 -12.312 7.547 1 94.31 26 MET B CA 1
ATOM 2030 C C . MET B 1 26 ? -6.641 -10.93 7.391 1 94.31 26 MET B C 1
ATOM 2032 O O . MET B 1 26 ? -6.574 -10.109 8.312 1 94.31 26 MET B O 1
ATOM 2036 N N . ALA B 1 27 ? -7.168 -10.727 6.223 1 95.31 27 ALA B N 1
ATOM 2037 C CA . ALA B 1 27 ? -7.801 -9.43 5.984 1 95.31 27 ALA B CA 1
ATOM 2038 C C . ALA B 1 27 ? -8.961 -9.203 6.953 1 95.31 27 ALA B C 1
ATOM 2040 O O . ALA B 1 27 ? -9.133 -8.094 7.465 1 95.31 27 ALA B O 1
ATOM 2041 N N . THR B 1 28 ? -9.75 -10.242 7.195 1 97.19 28 THR B N 1
ATOM 2042 C CA . THR B 1 28 ? -10.867 -10.141 8.133 1 97.19 28 THR B CA 1
ATOM 2043 C C . THR B 1 28 ? -10.359 -9.82 9.539 1 97.19 28 THR B C 1
ATOM 2045 O O . THR B 1 28 ? -10.867 -8.898 10.188 1 97.19 28 THR B O 1
ATOM 2048 N N . ALA B 1 29 ? -9.367 -10.508 9.953 1 95.69 29 ALA B N 1
ATOM 2049 C CA . ALA B 1 29 ? -8.812 -10.281 11.289 1 95.69 29 ALA B CA 1
ATOM 2050 C C . ALA B 1 29 ? -8.273 -8.859 11.422 1 95.69 29 ALA B C 1
ATOM 2052 O O . ALA B 1 29 ? -8.492 -8.195 12.438 1 95.69 29 ALA B O 1
ATOM 2053 N N . LEU B 1 30 ? -7.633 -8.406 10.375 1 94.38 30 LEU B N 1
ATOM 2054 C CA . LEU B 1 30 ? -7.051 -7.07 10.406 1 94.38 30 LEU B CA 1
ATOM 2055 C C . LEU B 1 30 ? -8.141 -6.004 10.461 1 94.38 30 LEU B C 1
ATOM 2057 O O . LEU B 1 30 ? -8.047 -5.055 11.242 1 94.38 30 LEU B O 1
ATOM 2061 N N . LEU B 1 31 ? -9.18 -6.184 9.719 1 96.25 31 LEU B N 1
ATOM 2062 C CA . LEU B 1 31 ? -10.266 -5.211 9.719 1 96.25 31 LEU B CA 1
ATOM 2063 C C . LEU B 1 31 ? -11 -5.219 11.055 1 96.25 31 LEU B C 1
ATOM 2065 O O . LEU B 1 31 ? -11.188 -4.168 11.672 1 96.25 31 LEU B O 1
ATOM 2069 N N . VAL B 1 32 ? -11.312 -6.379 11.523 1 97.19 32 VAL B N 1
ATOM 2070 C CA . VAL B 1 32 ? -12.219 -6.531 12.656 1 97.19 32 VAL B CA 1
ATOM 2071 C C . VAL B 1 32 ? -11.477 -6.23 13.961 1 97.19 32 VAL B C 1
ATOM 2073 O O . VAL B 1 32 ? -12.078 -5.773 14.93 1 97.19 32 VAL B O 1
ATOM 2076 N N . VAL B 1 33 ? -10.188 -6.371 13.945 1 95.19 33 VAL B N 1
ATOM 2077 C CA . VAL B 1 33 ? -9.453 -6.172 15.188 1 95.19 33 VAL B CA 1
ATOM 2078 C C . VAL B 1 33 ? -8.766 -4.809 15.172 1 95.19 33 VAL B C 1
ATOM 2080 O O . VAL B 1 33 ? -8.953 -4 16.094 1 95.19 33 VAL B O 1
ATOM 2083 N N . LEU B 1 34 ? -8.117 -4.492 14.055 1 93.56 34 LEU B N 1
ATOM 2084 C CA . LEU B 1 34 ? -7.254 -3.316 14.047 1 93.56 34 LEU B CA 1
ATOM 2085 C C . LEU B 1 34 ? -8.078 -2.039 13.93 1 93.56 34 LEU B C 1
ATOM 2087 O O . LEU B 1 34 ? -7.703 -0.998 14.469 1 93.56 34 LEU B O 1
ATOM 2091 N N . VAL B 1 35 ? -9.18 -2.141 13.227 1 96.31 35 VAL B N 1
ATOM 2092 C CA . VAL B 1 35 ? -9.953 -0.921 13.008 1 96.31 35 VAL B CA 1
ATOM 2093 C C . VAL B 1 35 ? -10.586 -0.468 14.328 1 96.31 35 VAL B C 1
ATOM 2095 O O . VAL B 1 35 ? -10.406 0.678 14.742 1 96.31 35 VAL B O 1
ATOM 2098 N N . PRO B 1 36 ? -11.25 -1.338 15.109 1 96.75 36 PRO B N 1
ATOM 2099 C CA . PRO B 1 36 ? -11.773 -0.91 16.406 1 96.75 36 PRO B CA 1
ATOM 2100 C C . PRO B 1 36 ? -10.664 -0.487 17.375 1 96.75 36 PRO B C 1
ATOM 2102 O O . PRO B 1 36 ? -10.805 0.526 18.062 1 96.75 36 PRO B O 1
ATOM 2105 N N . LEU B 1 37 ? -9.617 -1.225 17.406 1 95.06 37 LEU B N 1
ATOM 2106 C CA . LEU B 1 37 ? -8.5 -0.885 18.281 1 95.06 37 LEU B CA 1
ATOM 2107 C C . LEU B 1 37 ? -7.918 0.477 17.906 1 95.06 37 LEU B C 1
ATOM 2109 O O . LEU B 1 37 ? -7.594 1.274 18.797 1 95.06 37 LEU B O 1
ATOM 2113 N N . GLY B 1 38 ? -7.812 0.682 16.641 1 94.12 38 GLY B N 1
ATOM 2114 C CA . GLY B 1 38 ? -7.328 1.972 16.172 1 94.12 38 GLY B CA 1
ATOM 2115 C C . GLY B 1 38 ? -8.266 3.117 16.5 1 94.12 38 GLY B C 1
ATOM 2116 O O . GLY B 1 38 ? -7.82 4.211 16.859 1 94.12 38 GLY B O 1
ATOM 2117 N N . SER B 1 39 ? -9.477 2.84 16.344 1 96.12 39 SER B N 1
ATOM 2118 C CA . SER B 1 39 ? -10.477 3.859 16.656 1 96.12 39 SER B CA 1
ATOM 2119 C C . SER B 1 39 ? -10.406 4.27 18.125 1 96.12 39 SER B C 1
ATOM 2121 O O . SER B 1 39 ? -10.398 5.461 18.438 1 96.12 39 SER B O 1
ATOM 2123 N N . MET B 1 40 ? -10.344 3.305 19.031 1 95.81 40 MET B N 1
ATOM 2124 C CA . MET B 1 40 ? -10.242 3.602 20.453 1 95.81 40 MET B CA 1
ATOM 2125 C C . MET B 1 40 ? -8.891 4.23 20.781 1 95.81 40 MET B C 1
ATOM 2127 O O . MET B 1 40 ? -8.82 5.191 21.547 1 95.81 40 MET B O 1
ATOM 2131 N N . GLY B 1 41 ? -7.871 3.693 20.219 1 93.62 41 GLY B N 1
ATOM 2132 C CA . GLY B 1 41 ? -6.512 4.105 20.531 1 93.62 41 GLY B CA 1
ATOM 2133 C C . GLY B 1 41 ? -6.207 5.531 20.094 1 93.62 41 GLY B C 1
ATOM 2134 O O . GLY B 1 41 ? -5.578 6.285 20.844 1 93.62 41 GLY B O 1
ATOM 2135 N N . VAL B 1 42 ? -6.645 5.887 18.938 1 93.69 42 VAL B N 1
ATOM 2136 C CA . VAL B 1 42 ? -6.387 7.223 18.422 1 93.69 42 VAL B CA 1
ATOM 2137 C C . VAL B 1 42 ? -7.078 8.266 19.297 1 93.69 42 VAL B C 1
ATOM 2139 O O . VAL B 1 42 ? -6.488 9.297 19.625 1 93.69 42 VAL B O 1
ATOM 2142 N N . VAL B 1 43 ? -8.305 8 19.672 1 94.62 43 VAL B N 1
ATOM 2143 C CA . VAL B 1 43 ? -9.055 8.938 20.5 1 94.62 43 VAL B CA 1
ATOM 2144 C C . VAL B 1 43 ? -8.43 9.016 21.891 1 94.62 43 VAL B C 1
ATOM 2146 O O . VAL B 1 43 ? -8.25 10.102 22.438 1 94.62 43 VAL B O 1
ATOM 2149 N N . ALA B 1 44 ? -8.07 7.871 22.453 1 93.81 44 ALA B N 1
ATOM 2150 C CA . ALA B 1 44 ? -7.406 7.848 23.766 1 93.81 44 ALA B CA 1
ATOM 2151 C C . ALA B 1 44 ? -6.094 8.625 23.719 1 93.81 44 ALA B C 1
ATOM 2153 O O . ALA B 1 44 ? -5.781 9.375 24.641 1 93.81 44 ALA B O 1
ATOM 2154 N N . LEU B 1 45 ? -5.414 8.438 22.656 1 92.25 45 LEU B N 1
ATOM 2155 C CA . LEU B 1 45 ? -4.141 9.133 22.516 1 92.25 45 LEU B CA 1
ATOM 2156 C C . LEU B 1 45 ? -4.352 10.641 22.375 1 92.25 45 LEU B C 1
ATOM 2158 O O . LEU B 1 45 ? -3.639 11.43 22.984 1 92.25 45 LEU B O 1
ATOM 2162 N N . ALA B 1 46 ? -5.312 10.992 21.562 1 93.12 46 ALA B N 1
ATOM 2163 C CA . ALA B 1 46 ? -5.613 12.398 21.328 1 93.12 46 ALA B CA 1
ATOM 2164 C C . ALA B 1 46 ? -5.98 13.102 22.641 1 93.12 46 ALA B C 1
ATOM 2166 O O . ALA B 1 46 ? -5.734 14.305 22.797 1 93.12 46 ALA B O 1
ATOM 2167 N N . ARG B 1 47 ? -6.465 12.375 23.547 1 92.81 47 ARG B N 1
ATOM 2168 C CA . ARG B 1 47 ? -6.969 12.961 24.781 1 92.81 47 ARG B CA 1
ATOM 2169 C C . ARG B 1 47 ? -6.023 12.688 25.953 1 92.81 47 ARG B C 1
ATOM 2171 O O . ARG B 1 47 ? -6.309 13.062 27.094 1 92.81 47 ARG B O 1
ATOM 2178 N N . SER B 1 48 ? -4.961 12.07 25.656 1 90.62 48 SER B N 1
ATOM 2179 C CA . SER B 1 48 ? -3.953 11.773 26.672 1 90.62 48 SER B CA 1
ATOM 2180 C C . SER B 1 48 ? -2.918 12.883 26.766 1 90.62 48 SER B C 1
ATOM 2182 O O . SER B 1 48 ? -2.691 13.617 25.797 1 90.62 48 SER B O 1
ATOM 2184 N N . PRO B 1 49 ? -2.336 13.055 27.938 1 87.31 49 PRO B N 1
ATOM 2185 C CA . PRO B 1 49 ? -1.249 14.031 28.078 1 87.31 49 PRO B CA 1
ATOM 2186 C C . PRO B 1 49 ? -0.009 13.648 27.266 1 87.31 49 PRO B C 1
ATOM 2188 O O . PRO B 1 49 ? 0.895 14.477 27.109 1 87.31 49 PRO B O 1
ATOM 2191 N N . GLN B 1 50 ? -0.005 12.523 26.703 1 80.56 50 GLN B N 1
ATOM 2192 C CA . GLN B 1 50 ? 1.143 12.039 25.938 1 80.56 50 GLN B CA 1
ATOM 2193 C C . GLN B 1 50 ? 1.18 12.656 24.547 1 80.56 50 GLN B C 1
ATOM 2195 O O . GLN B 1 50 ? 2.211 12.625 23.875 1 80.56 50 GLN B O 1
ATOM 2200 N N . ALA B 1 51 ? 0.01 13.047 24.141 1 79.5 51 ALA B N 1
ATOM 2201 C CA . ALA B 1 51 ? -0.018 13.711 22.844 1 79.5 51 ALA B CA 1
ATOM 2202 C C . ALA B 1 51 ? 0.546 15.133 22.938 1 79.5 51 ALA B C 1
ATOM 2204 O O . ALA B 1 51 ? -0.05 16 23.578 1 79.5 51 ALA B O 1
ATOM 2205 N N . VAL B 1 52 ? 1.84 15.312 22.484 1 77.44 52 VAL B N 1
ATOM 2206 C CA . VAL B 1 52 ? 2.467 16.625 22.578 1 77.44 52 VAL B CA 1
ATOM 2207 C C . VAL B 1 52 ? 3.059 17.016 21.234 1 77.44 52 VAL B C 1
ATOM 2209 O O . VAL B 1 52 ? 3.248 16.156 20.359 1 77.44 52 VAL B O 1
ATOM 2212 N N . GLY B 1 53 ? 3.16 18.281 20.953 1 77.56 53 GLY B N 1
ATOM 2213 C CA . GLY B 1 53 ? 3.832 18.781 19.766 1 77.56 53 GLY B CA 1
ATOM 2214 C C . GLY B 1 53 ? 3.109 18.422 18.469 1 77.56 53 GLY B C 1
ATOM 2215 O O . GLY B 1 53 ? 1.901 18.641 18.359 1 77.56 53 GLY B O 1
ATOM 2216 N N . PRO B 1 54 ? 3.814 17.859 17.484 1 72 54 PRO B N 1
ATOM 2217 C CA . PRO B 1 54 ? 3.244 17.562 16.172 1 72 54 PRO B CA 1
ATOM 2218 C C . PRO B 1 54 ? 2.174 16.469 16.234 1 72 54 PRO B C 1
ATOM 2220 O O . PRO B 1 54 ? 1.207 16.516 15.469 1 72 54 PRO B O 1
ATOM 2223 N N . THR B 1 55 ? 2.355 15.562 17.062 1 78 55 THR B N 1
ATOM 2224 C CA . THR B 1 55 ? 1.358 14.508 17.219 1 78 55 THR B CA 1
ATOM 2225 C C . THR B 1 55 ? 0.035 15.086 17.719 1 78 55 THR B C 1
ATOM 2227 O O .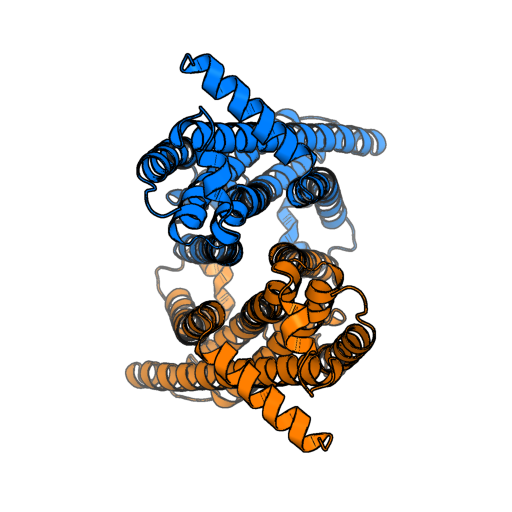 THR B 1 55 ? -1.027 14.766 17.172 1 78 55 THR B O 1
ATOM 2230 N N . ALA B 1 56 ? 0.166 15.977 18.641 1 82.12 56 ALA B N 1
ATOM 2231 C CA . ALA B 1 56 ? -1.037 16.625 19.172 1 82.12 56 ALA B CA 1
ATOM 2232 C C . ALA B 1 56 ? -1.748 17.422 18.078 1 82.12 56 ALA B C 1
ATOM 2234 O O . ALA B 1 56 ? -2.979 17.406 18 1 82.12 56 ALA B O 1
ATOM 2235 N N . ALA B 1 57 ? -0.98 18.062 17.328 1 78 57 ALA B N 1
ATOM 2236 C CA . ALA B 1 57 ? -1.553 18.859 16.25 1 78 57 ALA B CA 1
ATOM 2237 C C . ALA B 1 57 ? -2.289 17.984 15.242 1 78 57 ALA B C 1
ATOM 2239 O O . ALA B 1 57 ? -3.363 18.359 14.766 1 78 57 ALA B O 1
ATOM 2240 N N . LYS B 1 58 ? -1.759 16.828 15.016 1 78.44 58 LYS B N 1
ATOM 2241 C CA . LYS B 1 58 ? -2.352 15.906 14.055 1 78.44 58 LYS B CA 1
ATOM 2242 C C . LYS B 1 58 ? -3.633 15.281 14.609 1 78.44 58 LYS B C 1
ATOM 2244 O O . LYS B 1 58 ? -4.531 14.922 13.852 1 78.44 58 LYS B O 1
ATOM 2249 N N . LEU B 1 59 ? -3.707 15.219 15.836 1 87.81 59 LEU B N 1
ATOM 2250 C CA . LEU B 1 59 ? -4.824 14.523 16.469 1 87.81 59 LEU B CA 1
ATOM 2251 C C . LEU B 1 59 ? -5.801 15.516 17.094 1 87.81 59 LEU B C 1
ATOM 2253 O O . LEU B 1 59 ? -6.738 15.117 17.781 1 87.81 59 LEU B O 1
ATOM 2257 N N . ALA B 1 60 ? -5.609 16.766 16.875 1 86.81 60 ALA B N 1
ATOM 2258 C CA . ALA B 1 60 ? -6.359 17.828 17.531 1 86.81 60 ALA B CA 1
ATOM 2259 C C . ALA B 1 60 ? -7.863 17.641 17.344 1 86.81 60 ALA B C 1
ATOM 2261 O O . ALA B 1 60 ? -8.648 17.906 18.266 1 86.81 60 ALA B O 1
ATOM 2262 N N . ASP B 1 61 ? -8.266 17.141 16.234 1 87 61 ASP B N 1
ATOM 2263 C CA . ASP B 1 61 ? -9.68 17 15.891 1 87 61 ASP B CA 1
ATOM 2264 C C . ASP B 1 61 ? -10.328 15.891 16.719 1 87 61 ASP B C 1
ATOM 2266 O O . ASP B 1 61 ? -11.555 15.844 16.844 1 87 61 ASP B O 1
ATOM 2270 N N . TYR B 1 62 ? -9.523 15.055 17.281 1 91.94 62 TYR B N 1
ATOM 2271 C CA . TYR B 1 62 ? -10.055 13.898 18 1 91.94 62 TYR B CA 1
ATOM 2272 C C . TYR B 1 62 ? -9.938 14.109 19.5 1 91.94 62 TYR B C 1
ATOM 2274 O O . TYR B 1 62 ? -10.344 13.242 20.297 1 91.94 62 TYR B O 1
ATOM 2282 N N . ALA B 1 63 ? -9.438 15.227 19.906 1 92.44 63 ALA B N 1
ATOM 2283 C CA . ALA B 1 63 ? -9.109 15.453 21.312 1 92.44 63 ALA B CA 1
ATOM 2284 C C . ALA B 1 63 ? -10.336 15.945 22.078 1 92.44 63 ALA B C 1
ATOM 2286 O O . ALA B 1 63 ? -10.359 15.883 23.312 1 92.44 63 ALA B O 1
ATOM 2287 N N . THR B 1 64 ? -11.359 16.422 21.359 1 89.81 64 THR B N 1
ATOM 2288 C CA . THR B 1 64 ? -12.508 17 22.031 1 89.81 64 THR B CA 1
ATOM 2289 C C . THR B 1 64 ? -13.812 16.391 21.531 1 89.81 64 THR B C 1
ATOM 2291 O O . THR B 1 64 ? -13.797 15.555 20.625 1 89.81 64 THR B O 1
ATOM 2294 N N . GLY B 1 65 ? -14.969 16.688 22.219 1 88.69 65 GLY B N 1
ATOM 2295 C CA . GLY B 1 65 ? -16.281 16.219 21.797 1 88.69 65 GLY B CA 1
ATOM 2296 C C . GLY B 1 65 ? -16.703 14.922 22.469 1 88.69 65 GLY B C 1
ATOM 2297 O O . GLY B 1 65 ? -15.992 14.406 23.344 1 88.69 65 GLY B O 1
ATOM 2298 N N . ASP B 1 66 ? -17.812 14.398 21.922 1 91.5 66 ASP B N 1
ATOM 2299 C CA . ASP B 1 66 ? -18.375 13.148 22.438 1 91.5 66 ASP B CA 1
ATOM 2300 C C . ASP B 1 66 ? -17.516 11.961 22.031 1 91.5 66 ASP B C 1
ATOM 2302 O O . ASP B 1 66 ? -17.25 11.75 20.844 1 91.5 66 ASP B O 1
ATOM 2306 N N . PRO B 1 67 ? -17.078 11.227 23.016 1 93 67 PRO B N 1
ATOM 2307 C CA . PRO B 1 67 ? -16.141 10.141 22.703 1 93 67 PRO B CA 1
ATOM 2308 C C . PRO B 1 67 ? -16.75 9.102 21.766 1 93 67 PRO B C 1
ATOM 2310 O O . PRO B 1 67 ? -16.078 8.609 20.859 1 93 67 PRO B O 1
ATOM 2313 N N . ALA B 1 68 ? -18 8.805 21.984 1 94.56 68 ALA B N 1
ATOM 2314 C CA . ALA B 1 68 ? -18.656 7.793 21.156 1 94.56 68 ALA B CA 1
ATOM 2315 C C . ALA B 1 68 ? -18.688 8.227 19.703 1 94.56 68 ALA B C 1
ATOM 2317 O O . ALA B 1 68 ? -18.391 7.43 18.797 1 94.56 68 ALA B O 1
ATOM 2318 N N . THR B 1 69 ? -18.984 9.438 19.547 1 94.44 69 THR B N 1
ATOM 2319 C CA . THR B 1 69 ? -19.016 9.992 18.188 1 94.44 69 THR B CA 1
ATOM 2320 C C . THR B 1 69 ? -17.625 9.969 17.562 1 94.44 69 THR B C 1
ATOM 2322 O O . THR B 1 69 ? -17.453 9.555 16.422 1 94.44 69 THR B O 1
ATOM 2325 N N . THR B 1 70 ? -16.672 10.352 18.328 1 94.44 70 THR B N 1
ATOM 2326 C CA . THR B 1 70 ? -15.305 10.438 17.812 1 94.44 70 THR B CA 1
ATOM 2327 C C . THR B 1 70 ? -14.766 9.055 17.469 1 94.44 70 THR B C 1
ATOM 2329 O O . THR B 1 70 ? -14.055 8.891 16.484 1 94.44 70 THR B O 1
ATOM 2332 N N . HIS B 1 71 ? -15.078 8.055 18.25 1 96.56 71 HIS B N 1
ATOM 2333 C CA . HIS B 1 71 ? -14.68 6.684 17.953 1 96.56 71 HIS B CA 1
ATOM 2334 C C . HIS B 1 71 ? -15.18 6.258 16.578 1 96.56 71 HIS B C 1
ATOM 2336 O O . HIS B 1 71 ? -14.422 5.684 15.781 1 96.56 71 HIS B O 1
ATOM 2342 N N . LEU B 1 72 ? -16.391 6.586 16.312 1 96.62 72 LEU B N 1
ATOM 2343 C CA . LEU B 1 72 ? -17.016 6.109 15.086 1 96.62 72 LEU B CA 1
ATOM 2344 C C . LEU B 1 72 ? -16.547 6.93 13.883 1 96.62 72 LEU B C 1
ATOM 2346 O O . LEU B 1 72 ? -16.5 6.426 12.766 1 96.62 72 LEU B O 1
ATOM 2350 N N . VAL B 1 73 ? -16.188 8.172 14.156 1 94.81 73 VAL B N 1
ATOM 2351 C CA . VAL B 1 73 ? -15.609 8.984 13.094 1 94.81 73 VAL B CA 1
ATOM 2352 C C . VAL B 1 73 ? -14.273 8.391 12.656 1 94.81 73 VAL B C 1
ATOM 2354 O O . VAL B 1 73 ? -14.023 8.219 11.461 1 94.81 73 VAL B O 1
ATOM 2357 N N . VAL B 1 74 ? -13.477 8.047 13.602 1 95.56 74 VAL B N 1
ATOM 2358 C CA . VAL B 1 74 ? -12.195 7.422 13.297 1 95.56 74 VAL B CA 1
ATOM 2359 C C . VAL B 1 74 ? -12.422 6.086 12.594 1 95.56 74 VAL B C 1
ATOM 2361 O O . VAL B 1 74 ? -11.758 5.77 11.602 1 95.56 74 VAL B O 1
ATOM 2364 N N . CYS B 1 75 ? -13.367 5.367 13.055 1 97.5 75 CYS B N 1
ATOM 2365 C CA . CYS B 1 75 ? -13.719 4.09 12.438 1 97.5 75 CYS B CA 1
ATOM 2366 C C . CYS B 1 75 ? -14.086 4.277 10.969 1 97.5 75 CYS B C 1
ATOM 2368 O O . CYS B 1 75 ? -13.609 3.531 10.109 1 97.5 75 CYS B O 1
ATOM 2370 N N . ALA B 1 76 ? -14.906 5.258 10.727 1 97.19 76 ALA B N 1
ATOM 2371 C CA . ALA B 1 76 ? -15.352 5.527 9.359 1 97.19 76 ALA B CA 1
ATOM 2372 C C . ALA B 1 76 ? -14.164 5.871 8.461 1 97.19 76 ALA B C 1
ATOM 2374 O O . ALA B 1 76 ? -14.07 5.383 7.332 1 97.19 76 ALA B O 1
ATOM 2375 N N . GLN B 1 77 ? -13.32 6.652 9.008 1 95.38 77 GLN B N 1
ATOM 2376 C CA . GLN B 1 77 ? -12.148 7.074 8.25 1 95.38 77 GLN B CA 1
ATOM 2377 C C . GLN B 1 77 ? -11.25 5.887 7.91 1 95.38 77 GLN B C 1
ATOM 2379 O O . GLN B 1 77 ? -10.883 5.691 6.75 1 95.38 77 GLN B O 1
ATOM 2384 N N . VAL B 1 78 ? -10.922 5.074 8.797 1 95.75 78 VAL B N 1
ATOM 2385 C CA . VAL B 1 78 ? -10.023 3.943 8.602 1 95.75 78 VAL B CA 1
ATOM 2386 C C . VAL B 1 78 ? -10.695 2.896 7.715 1 95.75 78 VAL B C 1
ATOM 2388 O O . VAL B 1 78 ? -10.062 2.357 6.801 1 95.75 78 VAL B O 1
ATOM 2391 N N . LEU B 1 79 ? -11.93 2.66 7.949 1 96.94 79 LEU B N 1
ATOM 2392 C CA . LEU B 1 79 ? -12.656 1.622 7.23 1 96.94 79 LEU B CA 1
ATOM 2393 C C . LEU B 1 79 ? -12.797 1.983 5.754 1 96.94 79 LEU B C 1
ATOM 2395 O O . LEU B 1 79 ? -12.773 1.104 4.891 1 96.94 79 LEU B O 1
ATOM 2399 N N . SER B 1 80 ? -12.961 3.277 5.469 1 96.25 80 SER B N 1
ATOM 2400 C CA . SER B 1 80 ? -13.117 3.711 4.082 1 96.25 80 SER B CA 1
ATOM 2401 C C . SER B 1 80 ? -11.906 3.326 3.244 1 96.25 80 SER B C 1
ATOM 2403 O O . SER B 1 80 ? -12.031 3.049 2.049 1 96.25 80 SER B O 1
ATOM 2405 N N . VAL B 1 81 ? -10.789 3.229 3.846 1 95.25 81 VAL B N 1
ATOM 2406 C CA . VAL B 1 81 ? -9.547 2.926 3.137 1 95.25 81 VAL B CA 1
ATOM 2407 C C . VAL B 1 81 ? -9.195 1.452 3.318 1 95.25 81 VAL B C 1
ATOM 2409 O O . VAL B 1 81 ? -8.805 0.779 2.363 1 95.25 81 VAL B O 1
ATOM 2412 N N . ALA B 1 82 ? -9.359 0.982 4.477 1 96.44 82 ALA B N 1
ATOM 2413 C CA . ALA B 1 82 ? -8.977 -0.389 4.809 1 96.44 82 ALA B CA 1
ATOM 2414 C C . ALA B 1 82 ? -9.828 -1.396 4.039 1 96.44 82 ALA B C 1
ATOM 2416 O O . ALA B 1 82 ? -9.352 -2.463 3.658 1 96.44 82 ALA B O 1
ATOM 2417 N N . ALA B 1 83 ? -11.094 -1.065 3.871 1 97.88 83 ALA B N 1
ATOM 2418 C CA . ALA B 1 83 ? -11.969 -1.961 3.121 1 97.88 83 ALA B CA 1
ATOM 2419 C C . ALA B 1 83 ? -11.547 -2.045 1.658 1 97.88 83 ALA B C 1
ATOM 2421 O O . ALA B 1 83 ? -11.648 -3.105 1.036 1 97.88 83 ALA B O 1
ATOM 2422 N N . LEU B 1 84 ? -11.109 -0.948 1.122 1 98.06 84 LEU B N 1
ATOM 2423 C CA . LEU B 1 84 ? -10.562 -0.948 -0.23 1 98.06 84 LEU B CA 1
ATOM 2424 C C . LEU B 1 84 ? -9.336 -1.854 -0.321 1 98.06 84 LEU B C 1
ATOM 2426 O O . LEU B 1 84 ? -9.242 -2.686 -1.227 1 98.06 84 LEU B O 1
ATOM 2430 N N . ALA B 1 85 ? -8.469 -1.672 0.632 1 97.19 85 ALA B N 1
ATOM 2431 C CA . ALA B 1 85 ? -7.234 -2.459 0.641 1 97.19 85 ALA B CA 1
ATOM 2432 C C . ALA B 1 85 ? -7.535 -3.947 0.795 1 97.19 85 ALA B C 1
ATOM 2434 O O . ALA B 1 85 ? -7.035 -4.77 0.025 1 97.19 85 ALA B O 1
ATOM 2435 N N . ALA B 1 86 ? -8.367 -4.289 1.75 1 97.25 86 ALA B N 1
ATOM 2436 C CA . ALA B 1 86 ? -8.734 -5.684 1.996 1 97.25 86 ALA B CA 1
ATOM 2437 C C . ALA B 1 86 ? -9.43 -6.289 0.781 1 97.25 86 ALA B C 1
ATOM 2439 O O . ALA B 1 86 ? -9.078 -7.383 0.333 1 97.25 86 ALA B O 1
ATOM 2440 N N . GLY B 1 87 ? -10.398 -5.539 0.289 1 97.94 87 GLY B N 1
ATOM 2441 C CA . GLY B 1 87 ? -11.094 -6.008 -0.899 1 97.94 87 GLY B CA 1
ATOM 2442 C C . GLY B 1 87 ? -10.18 -6.16 -2.102 1 97.94 87 GLY B C 1
ATOM 2443 O O . GLY B 1 87 ? -10.305 -7.121 -2.863 1 97.94 87 GLY B O 1
ATOM 2444 N N . GLY B 1 88 ? -9.32 -5.215 -2.273 1 97.81 88 GLY B N 1
ATOM 2445 C CA . GLY B 1 88 ? -8.375 -5.27 -3.379 1 97.81 88 GLY B CA 1
ATOM 2446 C C . GLY B 1 88 ? -7.453 -6.477 -3.314 1 97.81 88 GLY B C 1
ATOM 2447 O O . GLY B 1 88 ? -7.211 -7.133 -4.328 1 97.81 88 GLY B O 1
ATOM 2448 N N . PHE B 1 89 ? -6.922 -6.758 -2.125 1 96.94 89 PHE B N 1
ATOM 2449 C CA . PHE B 1 89 ? -6.074 -7.934 -1.953 1 96.94 89 PHE B CA 1
ATOM 2450 C C . PHE B 1 89 ? -6.852 -9.211 -2.244 1 96.94 89 PHE B C 1
ATOM 2452 O O . PHE B 1 89 ? -6.328 -10.133 -2.867 1 96.94 89 PHE B O 1
ATOM 2459 N N . TYR B 1 90 ? -8.078 -9.258 -1.789 1 97.38 90 TYR B N 1
ATOM 2460 C CA . TYR B 1 90 ? -8.875 -10.461 -1.981 1 97.38 90 TYR B CA 1
ATOM 2461 C C . TYR B 1 90 ? -9.18 -10.68 -3.459 1 97.38 90 TYR B C 1
ATOM 2463 O O . TYR B 1 90 ? -9.086 -11.805 -3.957 1 97.38 90 TYR B O 1
ATOM 2471 N N . VAL B 1 91 ? -9.562 -9.617 -4.141 1 97.06 91 VAL B N 1
ATOM 2472 C CA . VAL B 1 91 ? -9.898 -9.781 -5.551 1 97.06 91 VAL B CA 1
ATOM 2473 C C . VAL B 1 91 ? -8.641 -10.125 -6.344 1 97.06 91 VAL B C 1
ATOM 2475 O O . VAL B 1 91 ? -8.695 -10.898 -7.305 1 97.06 91 VAL B O 1
ATOM 2478 N N . ALA B 1 92 ? -7.516 -9.516 -5.93 1 96.38 92 ALA B N 1
ATOM 2479 C CA . ALA B 1 92 ? -6.25 -9.891 -6.559 1 96.38 92 ALA B CA 1
ATOM 2480 C C . ALA B 1 92 ? -5.977 -11.383 -6.398 1 96.38 92 ALA B C 1
ATOM 2482 O O . ALA B 1 92 ? -5.559 -12.047 -7.348 1 96.38 92 ALA B O 1
ATOM 2483 N N . TRP B 1 93 ? -6.219 -11.875 -5.254 1 94.31 93 TRP B N 1
ATOM 2484 C CA . TRP B 1 93 ? -6.016 -13.289 -4.957 1 94.31 93 TRP B CA 1
ATOM 2485 C C . TRP B 1 93 ? -7.039 -14.148 -5.695 1 94.31 93 TRP B C 1
ATOM 2487 O O . TRP B 1 93 ? -6.672 -15.125 -6.355 1 94.31 93 TRP B O 1
ATOM 2497 N N . SER B 1 94 ? -8.258 -13.797 -5.605 1 94.62 94 SER B N 1
ATOM 2498 C CA . SER B 1 94 ? -9.352 -14.609 -6.125 1 94.62 94 SER B CA 1
ATOM 2499 C C . SER B 1 94 ? -9.297 -14.695 -7.648 1 94.62 94 SER B C 1
ATOM 2501 O O . SER B 1 94 ? -9.5 -15.773 -8.219 1 94.62 94 SER B O 1
ATOM 2503 N N . PHE B 1 95 ? -9.023 -13.609 -8.312 1 94.06 95 PHE B N 1
ATOM 2504 C CA . PHE B 1 95 ? -9.016 -13.586 -9.773 1 94.06 95 PHE B CA 1
ATOM 2505 C C . PHE B 1 95 ? -7.625 -13.883 -10.312 1 94.06 95 PHE B C 1
ATOM 2507 O O . PHE B 1 95 ? -7.488 -14.523 -11.359 1 94.06 95 PHE B O 1
ATOM 2514 N N . GLY B 1 96 ? -6.641 -13.469 -9.578 1 88.44 96 GLY B N 1
ATOM 2515 C CA . GLY B 1 96 ? -5.285 -13.57 -10.094 1 88.44 96 GLY B CA 1
ATOM 2516 C C . GLY B 1 96 ? -4.684 -14.953 -9.93 1 88.44 96 GLY B C 1
ATOM 2517 O O . GLY B 1 96 ? -3.889 -15.391 -10.766 1 88.44 96 GLY B O 1
ATOM 2518 N N . ARG B 1 97 ? -5.02 -15.641 -8.922 1 83.19 97 ARG B N 1
ATOM 2519 C CA . ARG B 1 97 ? -4.387 -16.906 -8.602 1 83.19 97 ARG B CA 1
ATOM 2520 C C . ARG B 1 97 ? -4.66 -17.953 -9.68 1 83.19 97 ARG B C 1
ATOM 2522 O O . ARG B 1 97 ? -3.746 -18.641 -10.133 1 83.19 97 ARG B O 1
ATOM 2529 N N . GLU B 1 98 ? -5.879 -18.031 -10.094 1 81.38 98 GLU B N 1
ATOM 2530 C CA . GLU B 1 98 ? -6.25 -19.031 -11.086 1 81.38 98 GLU B CA 1
ATOM 2531 C C . GLU B 1 98 ? -5.668 -18.703 -12.461 1 81.38 98 GLU B C 1
ATOM 2533 O O . GLU B 1 98 ? -5.234 -19.594 -13.195 1 81.38 98 GLU B O 1
ATOM 2538 N N . LEU B 1 99 ? -5.59 -17.484 -12.727 1 81.25 99 LEU B N 1
ATOM 2539 C CA . LEU B 1 99 ? -5.082 -17.062 -14.023 1 81.25 99 LEU B CA 1
ATOM 2540 C C . LEU B 1 99 ? -3.562 -17.172 -14.078 1 81.25 99 LEU B C 1
ATOM 2542 O O . LEU B 1 99 ? -2.998 -17.547 -15.109 1 81.25 99 LEU B O 1
ATOM 2546 N N . GLU B 1 100 ? -3.033 -16.844 -12.922 1 78.5 100 GLU B N 1
ATOM 2547 C CA . GLU B 1 100 ? -1.577 -16.891 -12.836 1 78.5 100 GLU B CA 1
ATOM 2548 C C . GLU B 1 100 ? -1.06 -18.328 -12.852 1 78.5 100 GLU B C 1
ATOM 2550 O O . GLU B 1 100 ? -0.035 -18.609 -13.477 1 78.5 100 GLU B O 1
ATOM 2555 N N . SER B 1 101 ? -1.767 -19.281 -12.219 1 76.19 101 SER B N 1
ATOM 2556 C CA . SER B 1 101 ? -1.351 -20.688 -12.141 1 76.19 101 SER B CA 1
ATOM 2557 C C . SER B 1 101 ? -1.78 -21.469 -13.375 1 76.19 101 SER B C 1
ATOM 2559 O O . SER B 1 101 ? -1.354 -22.609 -13.578 1 76.19 101 SER B O 1
ATOM 2561 N N . GLY B 1 102 ? -2.658 -20.859 -14.18 1 75.19 102 GLY B N 1
ATOM 2562 C CA . GLY B 1 102 ? -3.131 -21.531 -15.383 1 75.19 102 GLY B CA 1
ATOM 2563 C C . GLY B 1 102 ? -4.199 -22.578 -15.102 1 75.19 102 GLY B C 1
ATOM 2564 O O . GLY B 1 102 ? -4.422 -23.469 -15.906 1 75.19 102 GLY B O 1
ATOM 2565 N N . THR B 1 103 ? -4.707 -22.5 -13.945 1 70.31 103 THR B N 1
ATOM 2566 C CA . THR B 1 103 ? -5.695 -23.5 -13.594 1 70.31 103 THR B CA 1
ATOM 2567 C C . THR B 1 103 ? -7.105 -23.016 -13.922 1 70.31 103 THR B C 1
ATOM 2569 O O . THR B 1 103 ? -8.086 -23.719 -13.641 1 70.31 103 THR B O 1
ATOM 2572 N N . ALA B 1 104 ? -7.164 -21.938 -14.555 1 74.44 104 ALA B N 1
ATOM 2573 C CA . ALA B 1 104 ? -8.469 -21.375 -14.891 1 74.44 104 ALA B CA 1
ATOM 2574 C C . ALA B 1 104 ? -9.211 -22.266 -15.867 1 74.44 104 ALA B C 1
ATOM 2576 O O . ALA B 1 104 ? -10.445 -22.297 -15.891 1 74.44 104 ALA B O 1
ATOM 2577 N N . GLY B 1 105 ? -8.516 -22.969 -16.562 1 71.31 105 GLY B N 1
ATOM 2578 C CA . GLY B 1 105 ? -9.125 -23.891 -17.516 1 71.31 105 GLY B CA 1
ATOM 2579 C C . GLY B 1 105 ? -9.984 -24.953 -16.844 1 71.31 105 GLY B C 1
ATOM 2580 O O . GLY B 1 105 ? -11.047 -25.312 -17.359 1 71.31 105 GLY B O 1
ATOM 2581 N N . ALA B 1 106 ? -9.5 -25.422 -15.781 1 69.94 106 ALA B N 1
ATOM 2582 C CA . ALA B 1 106 ? -10.273 -26.438 -15.055 1 69.94 106 ALA B CA 1
ATOM 2583 C C . ALA B 1 106 ? -11.609 -25.875 -14.578 1 69.94 106 ALA B C 1
ATOM 2585 O O . ALA B 1 106 ? -12.609 -26.594 -14.539 1 69.94 106 ALA B O 1
ATOM 2586 N N . LEU B 1 107 ? -11.617 -24.625 -14.266 1 66.12 107 LEU B N 1
ATOM 2587 C CA . LEU B 1 107 ? -12.836 -23.953 -13.828 1 66.12 107 LEU B CA 1
ATOM 2588 C C . LEU B 1 107 ? -13.805 -23.781 -14.992 1 66.12 107 LEU B C 1
ATOM 2590 O O . LEU B 1 107 ? -15.023 -23.844 -14.805 1 66.12 107 LEU B O 1
ATOM 2594 N N . PHE B 1 108 ? -13.18 -23.641 -16.078 1 67.31 108 PHE B N 1
ATOM 2595 C CA . PHE B 1 108 ? -14.008 -23.344 -17.25 1 67.31 108 PHE B CA 1
ATOM 2596 C C . PHE B 1 108 ? -14.492 -24.625 -17.906 1 67.31 108 PHE B C 1
ATOM 2598 O O . PHE B 1 108 ? -15.352 -24.578 -18.797 1 67.31 108 PHE B O 1
ATOM 2605 N N . GLY B 1 109 ? -13.891 -25.625 -17.484 1 65.31 109 GLY B N 1
ATOM 2606 C CA . GLY B 1 109 ? -14.391 -26.922 -17.922 1 65.31 109 GLY B CA 1
ATOM 2607 C C . GLY B 1 109 ? -15.695 -27.312 -17.25 1 65.31 109 GLY B C 1
ATOM 2608 O O . GLY B 1 109 ? -16.391 -28.219 -17.719 1 65.31 109 GLY B O 1
ATOM 2609 N N . LEU B 1 110 ? -16.016 -26.609 -16.328 1 63.59 110 LEU B N 1
ATOM 2610 C CA . LEU B 1 110 ? -17.25 -26.891 -15.609 1 63.59 110 LEU B CA 1
ATOM 2611 C C . LEU B 1 110 ? -18.453 -26.438 -16.406 1 63.59 110 LEU B C 1
ATOM 2613 O O . LEU B 1 110 ? -18.328 -25.641 -17.344 1 63.59 110 LEU B O 1
ATOM 2617 N N . ALA B 1 111 ? -19.625 -27 -16.094 1 79.06 111 ALA B N 1
ATOM 2618 C CA . ALA B 1 111 ? -20.906 -26.719 -16.766 1 79.06 111 ALA B CA 1
ATOM 2619 C C . ALA B 1 111 ? -21.391 -25.312 -16.422 1 79.06 111 ALA B C 1
ATOM 2621 O O . ALA B 1 111 ? -22.562 -25 -16.609 1 79.06 111 ALA B O 1
ATOM 2622 N N . VAL B 1 112 ? -20.359 -24.469 -15.875 1 87.31 112 VAL B N 1
ATOM 2623 C CA . VAL B 1 112 ? -20.75 -23.109 -15.523 1 87.31 112 VAL B CA 1
ATOM 2624 C C . VAL B 1 112 ? -20.031 -22.109 -16.438 1 87.31 112 VAL B C 1
ATOM 2626 O O . VAL B 1 112 ? -18.812 -22.172 -16.594 1 87.31 112 VAL B O 1
ATOM 2629 N N . PRO B 1 113 ? -20.844 -21.25 -17.094 1 90.19 113 PRO B N 1
ATOM 2630 C CA . PRO B 1 113 ? -20.203 -20.25 -17.969 1 90.19 113 PRO B CA 1
ATOM 2631 C C . PRO B 1 113 ? -19.219 -19.359 -17.203 1 90.19 113 PRO B C 1
ATOM 2633 O O . PRO B 1 113 ? -19.422 -19.062 -16.031 1 90.19 113 PRO B O 1
ATOM 2636 N N . ARG B 1 114 ? -18.25 -18.922 -17.922 1 91 114 ARG B N 1
ATOM 2637 C CA . ARG B 1 114 ? -17.188 -18.125 -17.328 1 91 114 ARG B CA 1
ATOM 2638 C C . ARG B 1 114 ? -17.734 -16.844 -16.719 1 91 114 ARG B C 1
ATOM 2640 O O . ARG B 1 114 ? -17.281 -16.406 -15.656 1 91 114 ARG B O 1
ATOM 2647 N N . GLY B 1 115 ? -18.656 -16.266 -17.406 1 93.5 115 GLY B N 1
ATOM 2648 C CA . GLY B 1 115 ? -19.266 -15.055 -16.875 1 93.5 115 GLY B CA 1
ATOM 2649 C C . GLY B 1 115 ? -19.953 -15.258 -15.547 1 93.5 115 GLY B C 1
ATOM 2650 O O . GLY B 1 115 ? -19.953 -14.375 -14.688 1 93.5 115 GLY B O 1
ATOM 2651 N N . VAL B 1 116 ? -20.484 -16.406 -15.406 1 94.31 116 VAL B N 1
ATOM 2652 C CA . VAL B 1 116 ? -21.188 -16.734 -14.172 1 94.31 116 VAL B CA 1
ATOM 2653 C C . VAL B 1 116 ? -20.188 -16.922 -13.039 1 94.31 116 VAL B C 1
ATOM 2655 O O . VAL B 1 116 ? -20.453 -16.547 -11.891 1 94.31 116 VAL B O 1
ATOM 2658 N N . VAL B 1 117 ? -19.078 -17.453 -13.336 1 93.31 117 VAL B N 1
ATOM 2659 C CA . VAL B 1 117 ? -18.016 -17.609 -12.344 1 93.31 117 VAL B CA 1
ATOM 2660 C C . VAL B 1 117 ? -17.547 -16.25 -11.859 1 93.31 117 VAL B C 1
ATOM 2662 O O . VAL B 1 117 ? -17.422 -16.016 -10.656 1 93.31 117 VAL B O 1
ATOM 2665 N N . ALA B 1 118 ? -17.312 -15.406 -12.828 1 95.25 118 ALA B N 1
ATOM 2666 C CA . ALA B 1 118 ? -16.859 -14.055 -12.492 1 95.25 118 ALA B CA 1
ATOM 2667 C C . ALA B 1 118 ? -17.891 -13.344 -11.625 1 95.25 118 ALA B C 1
ATOM 2669 O O . ALA B 1 118 ? -17.547 -12.664 -10.656 1 95.25 118 ALA B O 1
ATOM 2670 N N . LEU B 1 119 ? -19.109 -13.5 -12 1 97 119 LEU B N 1
ATOM 2671 C CA . LEU B 1 119 ? -20.172 -12.891 -11.219 1 97 119 LEU B CA 1
ATOM 2672 C C . LEU B 1 119 ? -20.203 -13.445 -9.797 1 97 119 LEU B C 1
ATOM 2674 O O . LEU B 1 119 ? -20.344 -12.688 -8.836 1 97 119 LEU B O 1
ATOM 2678 N N . ALA B 1 120 ? -20.078 -14.672 -9.68 1 96.69 120 ALA B N 1
ATOM 2679 C CA . ALA B 1 120 ? -20.062 -15.305 -8.359 1 96.69 120 ALA B CA 1
ATOM 2680 C C . ALA B 1 120 ? -18.906 -14.789 -7.516 1 96.69 120 ALA B C 1
ATOM 2682 O O . ALA B 1 120 ? -19.078 -14.516 -6.32 1 96.69 120 ALA B O 1
ATOM 2683 N N . LYS B 1 121 ? -17.781 -14.641 -8.117 1 96.94 121 LYS B N 1
ATOM 2684 C CA . LYS B 1 121 ? -16.609 -14.117 -7.414 1 96.94 121 LYS B CA 1
ATOM 2685 C C . LYS B 1 121 ? -16.875 -12.711 -6.883 1 96.94 121 LYS B C 1
ATOM 2687 O O . LYS B 1 121 ? -16.562 -12.406 -5.73 1 96.94 121 LYS B O 1
ATOM 2692 N N . CYS B 1 122 ? -17.484 -11.969 -7.715 1 98.19 122 CYS B N 1
ATOM 2693 C CA . CYS B 1 122 ? -17.766 -10.594 -7.32 1 98.19 122 CYS B CA 1
ATOM 2694 C C . CYS B 1 122 ? -18.797 -10.562 -6.188 1 98.19 122 CYS B C 1
ATOM 2696 O O . CYS B 1 122 ? -18.625 -9.805 -5.227 1 98.19 122 CYS B O 1
ATOM 2698 N N . LEU B 1 123 ? -19.766 -11.344 -6.297 1 98 123 LEU B N 1
ATOM 2699 C CA . LEU B 1 123 ? -20.828 -11.359 -5.293 1 98 123 LEU B CA 1
ATOM 2700 C C . LEU B 1 123 ? -20.297 -11.875 -3.959 1 98 123 LEU B C 1
ATOM 2702 O O . LEU B 1 123 ? -20.641 -11.344 -2.902 1 98 123 LEU B O 1
ATOM 2706 N N . VAL B 1 124 ? -19.516 -12.859 -4.008 1 98.31 124 VAL B N 1
ATOM 2707 C CA . VAL B 1 124 ? -18.922 -13.398 -2.785 1 98.31 124 VAL B CA 1
ATOM 2708 C C . VAL B 1 124 ? -18 -12.359 -2.156 1 98.31 124 VAL B C 1
ATOM 2710 O O . VAL B 1 124 ? -18 -12.172 -0.938 1 98.31 124 VAL B O 1
ATOM 2713 N N . ALA B 1 125 ? -17.234 -11.688 -2.99 1 98.19 125 ALA B N 1
ATOM 2714 C CA . ALA B 1 125 ? -16.359 -10.633 -2.498 1 98.19 125 ALA B CA 1
ATOM 2715 C C . ALA B 1 125 ? -17.156 -9.523 -1.821 1 98.19 125 ALA B C 1
ATOM 2717 O O . ALA B 1 125 ? -16.812 -9.07 -0.729 1 98.19 125 ALA B O 1
ATOM 2718 N N . LEU B 1 126 ? -18.234 -9.141 -2.445 1 98.12 126 LEU B N 1
ATOM 2719 C CA . LEU B 1 126 ? -19.078 -8.07 -1.916 1 98.12 126 LEU B CA 1
ATOM 2720 C C . LEU B 1 126 ? -19.734 -8.5 -0.61 1 98.12 126 LEU B C 1
ATOM 2722 O O . LEU B 1 126 ? -19.797 -7.723 0.345 1 98.12 126 LEU B O 1
ATOM 2726 N N . ALA B 1 127 ? -20.203 -9.664 -0.594 1 98.38 127 ALA B N 1
ATOM 2727 C CA . ALA B 1 127 ? -20.844 -10.172 0.618 1 98.38 127 ALA B CA 1
ATOM 2728 C C . ALA B 1 127 ? -19.844 -10.266 1.764 1 98.38 127 ALA B C 1
ATOM 2730 O O . ALA B 1 127 ? -20.156 -9.93 2.906 1 98.38 127 ALA B O 1
ATOM 2731 N N . TRP B 1 128 ? -18.719 -10.758 1.422 1 98.5 128 TRP B N 1
ATOM 2732 C CA . TRP B 1 128 ? -17.656 -10.875 2.424 1 98.5 128 TRP B CA 1
ATOM 2733 C C . TRP B 1 128 ? -17.266 -9.508 2.967 1 98.5 128 TRP B C 1
ATOM 2735 O O . TRP B 1 128 ? -17.156 -9.32 4.184 1 98.5 128 TRP B O 1
ATOM 2745 N N . ILE B 1 129 ? -17.094 -8.531 2.148 1 98.06 129 ILE B N 1
ATOM 2746 C CA . ILE B 1 129 ? -16.719 -7.184 2.557 1 98.06 129 ILE B CA 1
ATOM 2747 C C . ILE B 1 129 ? -17.828 -6.59 3.426 1 98.06 129 ILE B C 1
ATOM 2749 O O . ILE B 1 129 ? -17.562 -5.98 4.461 1 98.06 129 ILE B O 1
ATOM 2753 N N . ALA B 1 130 ? -19.047 -6.766 2.963 1 98.38 130 ALA B N 1
ATOM 2754 C CA . ALA B 1 130 ? -20.188 -6.266 3.73 1 98.38 130 ALA B CA 1
ATOM 2755 C C . ALA B 1 130 ? -20.219 -6.875 5.129 1 98.38 130 ALA B C 1
ATOM 2757 O O . ALA B 1 130 ? -20.453 -6.176 6.113 1 98.38 130 ALA B O 1
ATOM 2758 N N . GLY B 1 131 ? -19.969 -8.156 5.191 1 98.44 131 GLY B N 1
ATOM 2759 C CA . GLY B 1 131 ? -19.906 -8.812 6.484 1 98.44 131 GLY B CA 1
ATOM 2760 C C . GLY B 1 131 ? -18.797 -8.266 7.371 1 98.44 131 GLY B C 1
ATOM 2761 O O . GLY B 1 131 ? -19.016 -8.039 8.562 1 98.44 131 GLY B O 1
ATOM 2762 N N . CYS B 1 132 ? -17.625 -8.047 6.789 1 98.44 132 CYS B N 1
ATOM 2763 C CA . CYS B 1 132 ? -16.5 -7.496 7.535 1 98.44 132 CYS B CA 1
ATOM 2764 C C . CYS B 1 132 ? -16.828 -6.098 8.055 1 98.44 132 CYS B C 1
ATOM 2766 O O . CYS B 1 132 ? -16.531 -5.781 9.211 1 98.44 132 CYS B O 1
ATOM 2768 N N . VAL B 1 133 ? -17.422 -5.297 7.176 1 98.56 133 VAL B N 1
ATOM 2769 C CA . VAL B 1 133 ? -17.75 -3.922 7.543 1 98.56 133 VAL B CA 1
ATOM 2770 C C . VAL B 1 133 ? -18.781 -3.916 8.672 1 98.56 133 VAL B C 1
ATOM 2772 O O . VAL B 1 133 ? -18.625 -3.201 9.664 1 98.56 133 VAL B O 1
ATOM 2775 N N . LEU B 1 134 ? -19.812 -4.746 8.516 1 98.5 134 LEU B N 1
ATOM 2776 C CA . LEU B 1 134 ? -20.844 -4.836 9.539 1 98.5 134 LEU B CA 1
ATOM 2777 C C . LEU B 1 134 ? -20.266 -5.285 10.875 1 98.5 134 LEU B C 1
ATOM 2779 O O . LEU B 1 134 ? -20.562 -4.695 11.914 1 98.5 134 LEU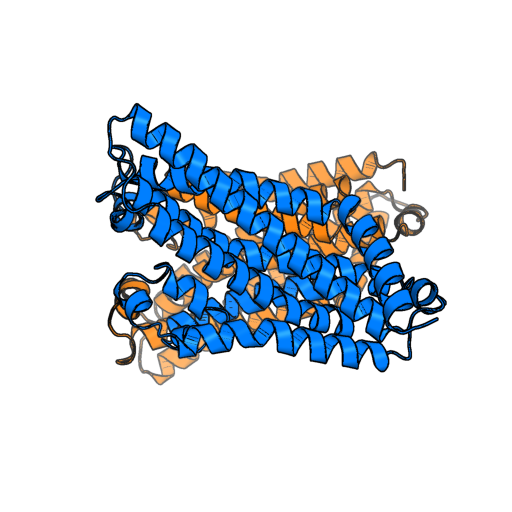 B O 1
ATOM 2783 N N . LEU B 1 135 ? -19.469 -6.266 10.812 1 98.56 135 LEU B N 1
ATOM 2784 C CA . LEU B 1 135 ? -18.859 -6.793 12.023 1 98.56 135 LEU B CA 1
ATOM 2785 C C . LEU B 1 135 ? -17.922 -5.762 12.656 1 98.56 135 LEU B C 1
ATOM 2787 O O . LEU B 1 135 ? -17.922 -5.594 13.875 1 98.56 135 LEU B O 1
ATOM 2791 N N . THR B 1 136 ? -17.141 -5.098 11.867 1 98.56 136 THR B N 1
ATOM 2792 C CA . THR B 1 136 ? -16.188 -4.102 12.352 1 98.56 136 THR B CA 1
ATOM 2793 C C . THR B 1 136 ? -16.922 -2.934 13.008 1 98.56 136 THR B C 1
ATOM 2795 O O . THR B 1 136 ? -16.547 -2.504 14.109 1 98.56 136 THR B O 1
ATOM 2798 N N . VAL B 1 137 ? -17.922 -2.432 12.336 1 98.44 137 VAL B N 1
ATOM 2799 C CA . VAL B 1 137 ? -18.688 -1.313 12.875 1 98.44 137 VAL B CA 1
ATOM 2800 C C . VAL B 1 137 ? -19.422 -1.749 14.148 1 98.44 137 VAL B C 1
ATOM 2802 O O . VAL B 1 137 ? -19.453 -1.014 15.141 1 98.44 137 VAL B O 1
ATOM 2805 N N . GLY B 1 138 ? -20 -2.947 14.086 1 98.19 138 GLY B N 1
ATOM 2806 C CA . GLY B 1 138 ? -20.656 -3.473 15.273 1 98.19 138 GLY B CA 1
ATOM 2807 C C . GLY B 1 138 ? -19.719 -3.604 16.453 1 98.19 138 GLY B C 1
ATOM 2808 O O . GLY B 1 138 ? -20.078 -3.217 17.578 1 98.19 138 GLY B O 1
ATOM 2809 N N . LEU B 1 139 ? -18.609 -4.113 16.234 1 98.12 139 LEU B N 1
ATOM 2810 C CA . LEU B 1 139 ? -17.625 -4.27 17.312 1 98.12 139 LEU B CA 1
ATOM 2811 C C . LEU B 1 139 ? -17.141 -2.912 17.812 1 98.12 139 LEU B C 1
ATOM 2813 O O . LEU B 1 139 ? -16.938 -2.723 19.016 1 98.12 139 LEU B O 1
ATOM 2817 N N . THR B 1 140 ? -16.922 -2.006 16.891 1 97.94 140 THR B N 1
ATOM 2818 C CA . THR B 1 140 ? -16.516 -0.665 17.297 1 97.94 140 THR B CA 1
ATOM 2819 C C . THR B 1 140 ? -17.578 -0.028 18.188 1 97.94 140 THR B C 1
ATOM 2821 O O . THR B 1 140 ? -17.25 0.601 19.188 1 97.94 140 THR B O 1
ATOM 2824 N N . LEU B 1 141 ? -18.859 -0.212 17.781 1 97.19 141 LEU B N 1
ATOM 2825 C CA . LEU B 1 141 ? -19.969 0.291 18.578 1 97.19 141 LEU B CA 1
ATOM 2826 C C . LEU B 1 141 ? -19.969 -0.33 19.969 1 97.19 141 LEU B C 1
ATOM 2828 O O . LEU B 1 141 ? -20.094 0.378 20.969 1 97.19 141 LEU B O 1
ATOM 2832 N N . ALA B 1 142 ? -19.766 -1.578 20.016 1 96.62 142 ALA B N 1
ATOM 2833 C CA . ALA B 1 142 ? -19.797 -2.299 21.297 1 96.62 142 ALA B CA 1
ATOM 2834 C C . ALA B 1 142 ? -18.656 -1.865 22.203 1 96.62 142 ALA B C 1
ATOM 2836 O O . ALA B 1 142 ? -18.859 -1.594 23.391 1 96.62 142 ALA B O 1
ATOM 2837 N N . VAL B 1 143 ? -17.5 -1.771 21.656 1 96.25 143 VAL B N 1
ATOM 2838 C CA . VAL B 1 143 ? -16.328 -1.382 22.453 1 96.25 143 VAL B CA 1
ATOM 2839 C C . VAL B 1 143 ? -16.469 0.074 22.891 1 96.25 143 VAL B C 1
ATOM 2841 O O . VAL B 1 143 ? -16.141 0.422 24.031 1 96.25 143 VAL B O 1
ATOM 2844 N N . SER B 1 144 ? -16.891 0.912 21.969 1 96.25 144 SER B N 1
ATOM 2845 C CA . SER B 1 144 ? -17.109 2.314 22.312 1 96.25 144 SER B CA 1
ATOM 2846 C C . SER B 1 144 ? -18.109 2.451 23.469 1 96.25 144 SER B C 1
ATOM 2848 O O . SER B 1 144 ? -17.891 3.246 24.375 1 96.25 144 SER B O 1
ATOM 2850 N N . ALA B 1 145 ? -19.219 1.706 23.406 1 95.38 145 ALA B N 1
ATOM 2851 C CA . ALA B 1 145 ? -20.203 1.743 24.484 1 95.38 145 ALA B CA 1
ATOM 2852 C C . ALA B 1 145 ? -19.578 1.336 25.812 1 95.38 145 ALA B C 1
ATOM 2854 O O . ALA B 1 145 ? -19.828 1.973 26.844 1 95.38 145 ALA B O 1
ATOM 2855 N N . ALA B 1 146 ? -18.797 0.322 25.797 1 95.12 146 ALA B N 1
ATOM 2856 C CA . ALA B 1 146 ? -18.156 -0.156 27.016 1 95.12 146 ALA B CA 1
ATOM 2857 C C . ALA B 1 146 ? -17.188 0.893 27.562 1 95.12 146 ALA B C 1
ATOM 2859 O O . ALA B 1 146 ? -17.188 1.165 28.766 1 95.12 146 ALA B O 1
ATOM 2860 N N . VAL B 1 147 ? -16.438 1.487 26.703 1 92.94 147 VAL B N 1
ATOM 2861 C CA . VAL B 1 147 ? -15.438 2.457 27.125 1 92.94 147 VAL B CA 1
ATOM 2862 C C . VAL B 1 147 ? -16.109 3.719 27.641 1 92.94 147 VAL B C 1
ATOM 2864 O O . VAL B 1 147 ? -15.727 4.25 28.688 1 92.94 147 VAL B O 1
ATOM 2867 N N . THR B 1 148 ? -17.078 4.191 26.922 1 93.12 148 THR B N 1
ATOM 2868 C CA . THR B 1 148 ? -17.766 5.422 27.312 1 93.12 148 THR B CA 1
ATOM 2869 C C . THR B 1 148 ? -18.516 5.23 28.625 1 93.12 148 THR B C 1
ATOM 2871 O O . THR B 1 148 ? -18.516 6.121 29.484 1 93.12 148 THR B O 1
ATOM 2874 N N . THR B 1 149 ? -19.109 4.148 28.781 1 91.38 149 THR B N 1
ATOM 2875 C CA . THR B 1 149 ? -19.797 3.859 30.031 1 91.38 149 THR B CA 1
ATOM 2876 C C . THR B 1 149 ? -18.812 3.787 31.203 1 91.38 149 THR B C 1
ATOM 2878 O O . THR B 1 149 ? -19.078 4.312 32.281 1 91.38 149 THR B O 1
ATOM 2881 N N . ALA B 1 150 ? -17.734 3.152 30.984 1 92.06 150 ALA B N 1
ATOM 2882 C CA . ALA B 1 150 ? -16.703 3.029 32.031 1 92.06 150 ALA B CA 1
ATOM 2883 C C . ALA B 1 150 ? -16.188 4.398 32.438 1 92.06 150 ALA B C 1
ATOM 2885 O O . ALA B 1 150 ? -15.797 4.598 33.594 1 92.06 150 ALA B O 1
ATOM 2886 N N . GLN B 1 151 ? -16.25 5.293 31.531 1 90.19 151 GLN B N 1
ATOM 2887 C CA . GLN B 1 151 ? -15.742 6.637 31.797 1 90.19 151 GLN B CA 1
ATOM 2888 C C . GLN B 1 151 ? -16.844 7.555 32.312 1 90.19 151 GLN B C 1
ATOM 2890 O O . GLN B 1 151 ? -16.594 8.719 32.625 1 90.19 151 GLN B O 1
ATOM 2895 N N . GLY B 1 152 ? -18.016 7.047 32.344 1 89.25 152 GLY B N 1
ATOM 2896 C CA . GLY B 1 152 ? -19.156 7.828 32.812 1 89.25 152 GLY B CA 1
ATOM 2897 C C . GLY B 1 152 ? -19.656 8.82 31.766 1 89.25 152 GLY B C 1
ATOM 2898 O O . GLY B 1 152 ? -20.297 9.82 32.125 1 89.25 152 GLY B O 1
ATOM 2899 N N . ALA B 1 153 ? -19.234 8.648 30.531 1 86.81 153 ALA B N 1
ATOM 2900 C CA . ALA B 1 153 ? -19.656 9.539 29.453 1 86.81 153 ALA B CA 1
ATOM 2901 C C . ALA B 1 153 ? -20.922 9.031 28.797 1 86.81 153 ALA B C 1
ATOM 2903 O O . ALA B 1 153 ? -21.281 7.859 28.938 1 86.81 153 ALA B O 1
ATOM 2904 N N . ALA B 1 154 ? -21.625 9.891 28.234 1 84.06 154 ALA B N 1
ATOM 2905 C CA . ALA B 1 154 ? -22.859 9.539 27.531 1 84.06 154 ALA B CA 1
ATOM 2906 C C . ALA B 1 154 ? -22.562 8.859 26.203 1 84.06 154 ALA B C 1
ATOM 2908 O O . ALA B 1 154 ? -21.609 9.219 25.516 1 84.06 154 ALA B O 1
ATOM 2909 N N . PHE B 1 155 ? -23.219 7.758 25.953 1 86.88 155 PHE B N 1
ATOM 2910 C CA . PHE B 1 155 ? -23.141 7.094 24.656 1 86.88 155 PHE B CA 1
ATOM 2911 C C . PHE B 1 155 ? -24.141 7.699 23.688 1 86.88 155 PHE B C 1
ATOM 2913 O O . PHE B 1 155 ? -25.203 7.109 23.422 1 86.88 155 PHE B O 1
ATOM 2920 N N . ALA B 1 156 ? -23.859 8.977 23.297 1 80.12 156 ALA B N 1
ATOM 2921 C CA . ALA B 1 156 ? -24.75 9.742 22.422 1 80.12 156 ALA B CA 1
ATOM 2922 C C . ALA B 1 156 ? -24.156 9.914 21.031 1 80.12 156 ALA B C 1
ATOM 2924 O O . ALA B 1 156 ? -22.938 9.953 20.875 1 80.12 156 ALA B O 1
ATOM 2925 N N . GLY B 1 157 ? -24.828 9.898 19.969 1 81.06 157 GLY B N 1
ATOM 2926 C CA . GLY B 1 157 ? -24.422 10.273 18.625 1 81.06 157 GLY B CA 1
ATOM 2927 C C . GLY B 1 157 ? -23.688 9.172 17.891 1 81.06 157 GLY B C 1
ATOM 2928 O O . GLY B 1 157 ? -23.203 9.375 16.781 1 81.06 157 GLY B O 1
ATOM 2929 N N . ALA B 1 158 ? -23.469 8.039 18.609 1 89.25 158 ALA B N 1
ATOM 2930 C CA . ALA B 1 158 ? -22.703 6.941 18.031 1 89.25 158 ALA B CA 1
ATOM 2931 C C . ALA B 1 158 ? -23.359 6.387 16.781 1 89.25 158 ALA B C 1
ATOM 2933 O O . ALA B 1 158 ? -22.688 5.898 15.875 1 89.25 158 ALA B O 1
ATOM 2934 N N . TRP B 1 159 ? -24.672 6.629 16.656 1 92.19 159 TRP B N 1
ATOM 2935 C CA . TRP B 1 159 ? -25.438 5.977 15.586 1 92.19 159 TRP B CA 1
ATOM 2936 C C . TRP B 1 159 ? -25.188 6.66 14.25 1 92.19 159 TRP B C 1
ATOM 2938 O O . TRP B 1 159 ? -25.078 5.992 13.211 1 92.19 159 TRP B O 1
ATOM 2948 N N . ALA B 1 160 ? -25.094 7.988 14.32 1 91.94 160 ALA B N 1
ATOM 2949 C CA . ALA B 1 160 ? -24.797 8.711 13.086 1 91.94 160 ALA B CA 1
ATOM 2950 C C . ALA B 1 160 ? -23.406 8.336 12.547 1 91.94 160 ALA B C 1
ATOM 2952 O O . ALA B 1 160 ? -23.25 8.125 11.344 1 91.94 160 ALA B O 1
ATOM 2953 N N . GLY B 1 161 ? -22.453 8.242 13.461 1 94.06 161 GLY B N 1
ATOM 2954 C CA . GLY B 1 161 ? -21.125 7.82 13.078 1 94.06 161 GLY B CA 1
ATOM 2955 C C . GLY B 1 161 ? -21.078 6.398 12.547 1 94.06 161 GLY B C 1
ATOM 2956 O O . GLY B 1 161 ? -20.344 6.109 11.594 1 94.06 161 GLY B O 1
ATOM 2957 N N . ALA B 1 162 ? -21.891 5.562 13.133 1 97 162 ALA B N 1
ATOM 2958 C CA . ALA B 1 162 ? -21.953 4.168 12.703 1 97 162 ALA B CA 1
ATOM 2959 C C . ALA B 1 162 ? -22.5 4.059 11.281 1 97 162 ALA B C 1
ATOM 2961 O O . ALA B 1 162 ? -22 3.271 10.477 1 97 162 ALA B O 1
ATOM 2962 N N . ARG B 1 163 ? -23.516 4.801 11.031 1 96.56 163 ARG B N 1
ATOM 2963 C CA . ARG B 1 163 ? -24.078 4.801 9.688 1 96.56 163 ARG B CA 1
ATOM 2964 C C . ARG B 1 163 ? -23.047 5.27 8.664 1 96.56 163 ARG B C 1
ATOM 2966 O O . ARG B 1 163 ? -22.922 4.668 7.598 1 96.56 163 ARG B O 1
ATOM 2973 N N . THR B 1 164 ? -22.344 6.301 9.062 1 96.12 164 THR B N 1
ATOM 2974 C CA . THR B 1 164 ? -21.297 6.816 8.18 1 96.12 164 THR B CA 1
ATOM 2975 C C . THR B 1 164 ? -20.203 5.77 7.965 1 96.12 164 THR B C 1
ATOM 2977 O O . THR B 1 164 ? -19.734 5.578 6.844 1 96.12 164 THR B O 1
ATOM 2980 N N . ALA B 1 165 ? -19.812 5.141 9 1 97.94 165 ALA B N 1
ATOM 2981 C CA . ALA B 1 165 ? -18.781 4.113 8.914 1 97.94 165 ALA B CA 1
ATOM 2982 C C . ALA B 1 165 ? -19.234 2.957 8.023 1 97.94 165 ALA B C 1
ATOM 2984 O O . ALA B 1 165 ? -18.453 2.443 7.219 1 97.94 165 ALA B O 1
ATOM 2985 N N . LEU B 1 166 ? -20.5 2.578 8.164 1 98.38 166 LEU B N 1
ATOM 2986 C CA . LEU B 1 166 ? -21.062 1.505 7.352 1 98.38 166 LEU B CA 1
ATOM 2987 C C . LEU B 1 166 ? -21.016 1.867 5.871 1 98.38 166 LEU B C 1
ATOM 2989 O O . LEU B 1 166 ? -20.531 1.09 5.047 1 98.38 166 LEU B O 1
ATOM 2993 N N . LEU B 1 167 ? -21.469 3.049 5.609 1 98.12 167 LEU B N 1
ATOM 2994 C CA . LEU B 1 167 ? -21.547 3.475 4.215 1 98.12 167 LEU B CA 1
ATOM 2995 C C . LEU B 1 167 ? -20.156 3.686 3.629 1 98.12 167 LEU B C 1
ATOM 2997 O O . LEU B 1 167 ? -19.891 3.268 2.5 1 98.12 167 LEU B O 1
ATOM 3001 N N . ALA B 1 168 ? -19.297 4.285 4.387 1 98 168 ALA B N 1
ATOM 3002 C CA . ALA B 1 168 ? -17.938 4.535 3.916 1 98 168 ALA B CA 1
ATOM 3003 C C . ALA B 1 168 ? -17.203 3.225 3.674 1 98 168 ALA B C 1
ATOM 3005 O O . ALA B 1 168 ? -16.453 3.094 2.693 1 98 168 ALA B O 1
ATOM 3006 N N . GLY B 1 169 ? -17.391 2.262 4.574 1 98.38 169 GLY B N 1
ATOM 3007 C CA . GLY B 1 169 ? -16.766 0.959 4.402 1 98.38 169 GLY B CA 1
ATOM 3008 C C . GLY B 1 169 ? -17.266 0.218 3.178 1 98.38 169 GLY B C 1
ATOM 3009 O O . GLY B 1 169 ? -16.484 -0.378 2.439 1 98.38 169 GLY B O 1
ATOM 3010 N N . LEU B 1 170 ? -18.547 0.288 2.986 1 98.5 170 LEU B N 1
ATOM 3011 C CA . LEU B 1 170 ? -19.141 -0.391 1.84 1 98.5 170 LEU B CA 1
ATOM 3012 C C . LEU B 1 170 ? -18.703 0.261 0.534 1 98.5 170 LEU B C 1
ATOM 3014 O O . LEU B 1 170 ? -18.406 -0.432 -0.443 1 98.5 170 LEU B O 1
ATOM 3018 N N . LEU B 1 171 ? -18.656 1.571 0.538 1 98.56 171 LEU B N 1
ATOM 3019 C CA . LEU B 1 171 ? -18.172 2.279 -0.644 1 98.56 171 LEU B CA 1
ATOM 3020 C C . LEU B 1 171 ? -16.719 1.936 -0.927 1 98.56 171 LEU B C 1
ATOM 3022 O O . LEU B 1 171 ? -16.359 1.603 -2.061 1 98.56 171 LEU B O 1
ATOM 3026 N N . GLY B 1 172 ? -15.914 1.956 0.127 1 98 172 GLY B N 1
ATOM 3027 C CA . GLY B 1 172 ? -14.523 1.573 -0.024 1 98 172 GLY B CA 1
ATOM 3028 C C . GLY B 1 172 ? -14.344 0.161 -0.548 1 98 172 GLY B C 1
ATOM 3029 O O . GLY B 1 172 ? -13.539 -0.075 -1.452 1 98 172 GLY B O 1
ATOM 3030 N N . GLY B 1 173 ? -15.086 -0.745 0.012 1 98 173 GLY B N 1
ATOM 3031 C CA . GLY B 1 173 ? -15.039 -2.127 -0.439 1 98 173 GLY B CA 1
ATOM 3032 C C . GLY B 1 173 ? -15.453 -2.297 -1.888 1 98 173 GLY B C 1
ATOM 3033 O O . GLY B 1 173 ? -14.852 -3.076 -2.627 1 98 173 GLY B O 1
ATOM 3034 N N . GLY B 1 174 ? -16.5 -1.559 -2.264 1 98.25 174 GLY B N 1
ATOM 3035 C CA . GLY B 1 174 ? -16.953 -1.621 -3.645 1 98.25 174 GLY B CA 1
ATOM 3036 C C . GLY B 1 174 ? -15.922 -1.123 -4.637 1 98.25 174 GLY B C 1
ATOM 3037 O O . GLY B 1 174 ? -15.859 -1.604 -5.77 1 98.25 174 GLY B O 1
ATOM 3038 N N . LEU B 1 175 ? -15.125 -0.204 -4.23 1 98.69 175 LEU B N 1
ATOM 3039 C CA . LEU B 1 175 ? -14.102 0.392 -5.086 1 98.69 175 LEU B CA 1
ATOM 3040 C C . LEU B 1 175 ? -12.969 -0.595 -5.352 1 98.69 175 LEU B C 1
ATOM 3042 O O . LEU B 1 175 ? -12.102 -0.34 -6.191 1 98.69 175 LEU B O 1
ATOM 3046 N N . ALA B 1 176 ? -12.992 -1.702 -4.715 1 98.5 176 ALA B N 1
ATOM 3047 C CA . ALA B 1 176 ? -11.977 -2.734 -4.906 1 98.5 176 ALA B CA 1
ATOM 3048 C C . ALA B 1 176 ? -12.273 -3.568 -6.148 1 98.5 176 ALA B C 1
ATOM 3050 O O . ALA B 1 176 ? -11.375 -4.211 -6.699 1 98.5 176 ALA B O 1
ATOM 3051 N N . LEU B 1 177 ? -13.484 -3.539 -6.652 1 98.62 177 LEU B N 1
ATOM 3052 C CA . LEU B 1 177 ? -13.953 -4.492 -7.652 1 98.62 177 LEU B CA 1
ATOM 3053 C C . LEU B 1 177 ? -13.289 -4.23 -9 1 98.62 177 LEU B C 1
ATOM 3055 O O . LEU B 1 177 ? -13.016 -5.168 -9.758 1 98.62 177 LEU B O 1
ATOM 3059 N N . PRO B 1 178 ? -12.969 -2.951 -9.375 1 98.62 178 PRO B N 1
ATOM 3060 C CA . PRO B 1 178 ? -12.281 -2.742 -10.648 1 98.62 178 PRO B CA 1
ATOM 3061 C C . PRO B 1 178 ? -10.945 -3.479 -10.727 1 98.62 178 PRO B C 1
ATOM 3063 O O . PRO B 1 178 ? -10.469 -3.783 -11.828 1 98.62 178 PRO B O 1
ATOM 3066 N N . PHE B 1 179 ? -10.383 -3.824 -9.641 1 98.25 179 PHE B N 1
ATOM 3067 C CA . PHE B 1 179 ? -9.094 -4.496 -9.648 1 98.25 179 PHE B CA 1
ATOM 3068 C C . PHE B 1 179 ? -9.242 -5.965 -10.039 1 98.25 179 PHE B C 1
ATOM 3070 O O . PHE B 1 179 ? -8.258 -6.633 -10.352 1 98.25 179 PHE B O 1
ATOM 3077 N N . ALA B 1 180 ? -10.492 -6.43 -9.969 1 97.81 180 ALA B N 1
ATOM 3078 C CA . ALA B 1 180 ? -10.758 -7.734 -10.578 1 97.81 180 ALA B CA 1
ATOM 3079 C C . ALA B 1 180 ? -10.461 -7.711 -12.078 1 97.81 180 ALA B C 1
ATOM 3081 O O . ALA B 1 180 ? -9.93 -8.68 -12.625 1 97.81 180 ALA B O 1
ATOM 3082 N N . TRP B 1 181 ? -10.789 -6.602 -12.664 1 97 181 TRP B N 1
ATOM 3083 C CA . TRP B 1 181 ? -10.484 -6.445 -14.078 1 97 181 TRP B CA 1
ATOM 3084 C C . TRP B 1 181 ? -8.984 -6.352 -14.312 1 97 181 TRP B C 1
ATOM 3086 O O . TRP B 1 181 ? -8.461 -6.93 -15.266 1 97 181 TRP B O 1
ATOM 3096 N N . VAL B 1 182 ? -8.305 -5.688 -13.477 1 96.5 182 VAL B N 1
ATOM 3097 C CA . VAL B 1 182 ? -6.855 -5.582 -13.578 1 96.5 182 VAL B CA 1
ATOM 3098 C C . VAL B 1 182 ? -6.227 -6.969 -13.461 1 96.5 182 VAL B C 1
ATOM 3100 O O . VAL B 1 182 ? -5.336 -7.32 -14.242 1 96.5 182 VAL B O 1
ATOM 3103 N N . ALA B 1 183 ? -6.727 -7.711 -12.492 1 95.69 183 ALA B N 1
ATOM 3104 C CA . ALA B 1 183 ? -6.23 -9.078 -12.32 1 95.69 183 ALA B CA 1
ATOM 3105 C C . ALA B 1 183 ? -6.492 -9.914 -13.57 1 95.69 183 ALA B C 1
ATOM 3107 O O . ALA B 1 183 ? -5.656 -10.734 -13.961 1 95.69 183 ALA B O 1
ATOM 3108 N N . THR B 1 184 ? -7.645 -9.648 -14.172 1 93.69 184 THR B N 1
ATOM 3109 C CA . THR B 1 184 ? -8.031 -10.406 -15.359 1 93.69 184 THR B CA 1
ATOM 3110 C C . THR B 1 184 ? -7.105 -10.078 -16.531 1 93.69 184 THR B C 1
ATOM 3112 O O . THR B 1 184 ? -6.641 -10.977 -17.234 1 93.69 184 THR B O 1
ATOM 3115 N N . VAL B 1 185 ? -6.785 -8.812 -16.656 1 92.56 185 VAL B N 1
ATOM 3116 C CA . VAL B 1 185 ? -6.012 -8.383 -17.828 1 92.56 185 VAL B CA 1
ATOM 3117 C C . VAL B 1 185 ? -4.531 -8.688 -17.594 1 92.56 185 VAL B C 1
ATOM 3119 O O . VAL B 1 185 ? -3.822 -9.078 -18.531 1 92.56 185 VAL B O 1
ATOM 3122 N N . THR B 1 186 ? -4.062 -8.531 -16.406 1 90.38 186 THR B N 1
ATOM 3123 C CA . THR B 1 186 ? -2.637 -8.703 -16.141 1 90.38 186 THR B CA 1
ATOM 3124 C C . THR B 1 186 ? -2.314 -10.156 -15.805 1 90.38 186 THR B C 1
ATOM 3126 O O . THR B 1 186 ? -1.15 -10.562 -15.828 1 90.38 186 THR B O 1
ATOM 3129 N N . ARG B 1 187 ? -3.258 -10.906 -15.375 1 90.94 187 ARG B N 1
ATOM 3130 C CA . ARG B 1 187 ? -3.086 -12.289 -14.945 1 90.94 187 ARG B CA 1
ATOM 3131 C C . ARG B 1 187 ? -2.002 -12.398 -13.883 1 90.94 187 ARG B C 1
ATOM 3133 O O . ARG B 1 187 ? -1.169 -13.305 -13.93 1 90.94 187 ARG B O 1
ATOM 3140 N N . SER B 1 188 ? -2.006 -11.383 -13.039 1 90 188 SER B N 1
ATOM 3141 C CA . SER B 1 188 ? -0.961 -11.289 -12.023 1 90 188 SER B CA 1
ATOM 3142 C C . SER B 1 188 ? -1.513 -10.75 -10.711 1 90 188 SER B C 1
ATOM 3144 O O . SER B 1 188 ? -2.123 -9.68 -10.68 1 90 188 SER B O 1
ATOM 3146 N N . GLN B 1 189 ? -1.361 -11.578 -9.688 1 93.06 189 GLN B N 1
ATOM 3147 C CA . GLN B 1 189 ? -1.75 -11.086 -8.367 1 93.06 189 GLN B CA 1
ATOM 3148 C C . GLN B 1 189 ? -0.93 -9.859 -7.973 1 93.06 189 GLN B C 1
ATOM 3150 O O . GLN B 1 189 ? -1.481 -8.859 -7.504 1 93.06 189 GLN B O 1
ATOM 3155 N N . LEU B 1 190 ? 0.367 -9.961 -8.258 1 90.94 190 LEU B N 1
ATOM 3156 C CA . LEU B 1 190 ? 1.272 -8.883 -7.887 1 90.94 190 LEU B CA 1
ATOM 3157 C C . LEU B 1 190 ? 0.991 -7.629 -8.711 1 90.94 190 LEU B C 1
ATOM 3159 O O . LEU B 1 190 ? 1.027 -6.512 -8.188 1 90.94 190 LEU B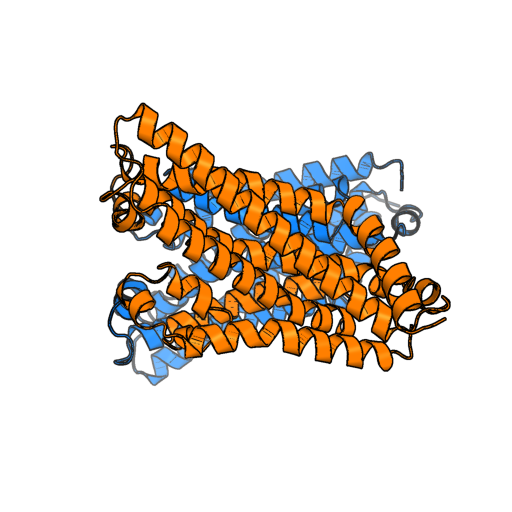 O 1
ATOM 3163 N N . GLY B 1 191 ? 0.78 -7.863 -9.984 1 92.81 191 GLY B N 1
ATOM 3164 C CA . GLY B 1 191 ? 0.409 -6.738 -10.828 1 92.81 191 GLY B CA 1
ATOM 3165 C C . GLY B 1 191 ? -0.858 -6.043 -10.367 1 92.81 191 GLY B C 1
ATOM 3166 O O . GLY B 1 191 ? -0.944 -4.812 -10.406 1 92.81 191 GLY B O 1
ATOM 3167 N N . THR B 1 192 ? -1.794 -6.801 -9.93 1 96.12 192 THR B N 1
ATOM 3168 C CA . THR B 1 192 ? -3.066 -6.258 -9.461 1 96.12 192 THR B CA 1
ATOM 3169 C C . THR B 1 192 ? -2.873 -5.445 -8.188 1 96.12 192 THR B C 1
ATOM 3171 O O . THR B 1 192 ? -3.379 -4.328 -8.07 1 96.12 192 THR B O 1
ATOM 3174 N N . VAL B 1 193 ? -2.096 -5.945 -7.234 1 96.12 193 VAL B N 1
ATOM 3175 C CA . VAL B 1 193 ? -1.825 -5.223 -5.996 1 96.12 193 VAL B CA 1
ATOM 3176 C C . VAL B 1 193 ? -0.992 -3.98 -6.297 1 96.12 193 VAL B C 1
ATOM 3178 O O . VAL B 1 193 ? -1.183 -2.934 -5.672 1 96.12 193 VAL B O 1
ATOM 3181 N N . GLY B 1 194 ? -0.062 -4.16 -7.215 1 94.62 194 GLY B N 1
ATOM 3182 C CA . GLY B 1 194 ? 0.668 -2.982 -7.66 1 94.62 194 GLY B CA 1
ATOM 3183 C C . GLY B 1 194 ? -0.236 -1.876 -8.172 1 94.62 194 GLY B C 1
ATOM 3184 O O . GLY B 1 194 ? -0.032 -0.703 -7.848 1 94.62 194 GLY B O 1
ATOM 3185 N N . ALA B 1 195 ? -1.225 -2.229 -8.938 1 96.12 195 ALA B N 1
ATOM 3186 C CA . ALA B 1 195 ? -2.193 -1.264 -9.445 1 96.12 195 ALA B CA 1
ATOM 3187 C C . ALA B 1 195 ? -2.994 -0.635 -8.312 1 96.12 195 ALA B C 1
ATOM 3189 O O . ALA B 1 195 ? -3.33 0.55 -8.359 1 96.12 195 ALA B O 1
ATOM 3190 N N . LEU B 1 196 ? -3.354 -1.465 -7.34 1 97.44 196 LEU B N 1
ATOM 3191 C CA . LEU B 1 196 ? -4.062 -0.977 -6.16 1 97.44 196 LEU B CA 1
ATOM 3192 C C . LEU B 1 196 ? -3.236 0.076 -5.426 1 97.44 196 LEU B C 1
ATOM 3194 O O . LEU B 1 196 ? -3.738 1.158 -5.113 1 97.44 196 LEU B O 1
ATOM 3198 N N . VAL B 1 197 ? -1.991 -0.188 -5.215 1 94.75 197 VAL B N 1
ATOM 3199 C CA . VAL B 1 197 ? -1.085 0.75 -4.559 1 94.75 197 VAL B CA 1
ATOM 3200 C C . VAL B 1 197 ? -0.91 1.992 -5.43 1 94.75 197 VAL B C 1
ATOM 3202 O O . VAL B 1 197 ? -0.91 3.117 -4.922 1 94.75 197 VAL B O 1
ATOM 3205 N N . GLY B 1 198 ? -0.76 1.765 -6.742 1 94.12 198 GLY B N 1
ATOM 3206 C CA . GLY B 1 198 ? -0.701 2.883 -7.672 1 94.12 198 GLY B CA 1
ATOM 3207 C C . GLY B 1 198 ? -1.916 3.787 -7.594 1 94.12 198 GLY B C 1
ATOM 3208 O O . GLY B 1 198 ? -1.791 5.012 -7.664 1 94.12 198 GLY B O 1
ATOM 3209 N N . MET B 1 199 ? -3.055 3.17 -7.43 1 96.69 199 MET B N 1
ATOM 3210 C CA . MET B 1 199 ? -4.297 3.934 -7.332 1 96.69 199 MET B CA 1
ATOM 3211 C C . MET B 1 199 ? -4.336 4.742 -6.039 1 96.69 199 MET B C 1
ATOM 3213 O O . MET B 1 199 ? -4.805 5.883 -6.031 1 96.69 199 MET B O 1
ATOM 3217 N N . VAL B 1 200 ? -3.881 4.18 -4.996 1 94.25 200 VAL B N 1
ATOM 3218 C CA . VAL B 1 200 ? -3.811 4.898 -3.729 1 94.25 200 VAL B CA 1
ATOM 3219 C C . VAL B 1 200 ? -2.867 6.09 -3.861 1 94.25 200 VAL B C 1
ATOM 3221 O O . VAL B 1 200 ? -3.191 7.199 -3.424 1 94.25 200 VAL B O 1
ATOM 3224 N N . ALA B 1 201 ? -1.708 5.875 -4.504 1 91.94 201 ALA B N 1
ATOM 3225 C CA . ALA B 1 201 ? -0.768 6.965 -4.754 1 91.94 201 ALA B CA 1
ATOM 3226 C C . ALA B 1 201 ? -1.397 8.039 -5.633 1 91.94 201 ALA B C 1
ATOM 3228 O O . ALA B 1 201 ? -1.273 9.234 -5.348 1 91.94 201 ALA B O 1
ATOM 3229 N N . LEU B 1 202 ? -2.076 7.617 -6.68 1 94.12 202 LEU B N 1
ATOM 3230 C CA . LEU B 1 202 ? -2.758 8.547 -7.57 1 94.12 202 LEU B CA 1
ATOM 3231 C C . LEU B 1 202 ? -3.809 9.352 -6.816 1 94.12 202 LEU B C 1
ATOM 3233 O O . LEU B 1 202 ? -3.967 10.555 -7.055 1 94.12 202 LEU B O 1
ATOM 3237 N N . THR B 1 203 ? -4.492 8.711 -5.918 1 95.81 203 THR B N 1
ATOM 3238 C CA . THR B 1 203 ? -5.512 9.375 -5.113 1 95.81 203 THR B CA 1
ATOM 3239 C C . THR B 1 203 ? -4.898 10.5 -4.281 1 95.81 203 THR B C 1
ATOM 3241 O O . THR B 1 203 ? -5.465 11.586 -4.184 1 95.81 203 THR B O 1
ATOM 3244 N N . GLN B 1 204 ? -3.727 10.258 -3.727 1 89.19 204 GLN B N 1
ATOM 3245 C CA . GLN B 1 204 ? -3.043 11.289 -2.951 1 89.19 204 GLN B CA 1
ATOM 3246 C C . GLN B 1 204 ? -2.727 12.5 -3.812 1 89.19 204 GLN B C 1
ATOM 3248 O O . GLN B 1 204 ? -2.887 13.641 -3.369 1 89.19 204 GLN B O 1
ATOM 3253 N N . ILE B 1 205 ? -2.314 12.281 -4.996 1 88.94 205 ILE B N 1
ATOM 3254 C CA . ILE B 1 205 ? -1.965 13.352 -5.918 1 88.94 205 ILE B CA 1
ATOM 3255 C C . ILE B 1 205 ? -3.221 14.133 -6.301 1 88.94 205 ILE B C 1
ATOM 3257 O O . ILE B 1 205 ? -3.219 15.367 -6.297 1 88.94 205 ILE B O 1
ATOM 3261 N N . VAL B 1 206 ? -4.273 13.469 -6.555 1 92.38 206 VAL B N 1
ATOM 3262 C CA . VAL B 1 206 ? -5.527 14.094 -6.961 1 92.38 206 VAL B CA 1
ATOM 3263 C C . VAL B 1 206 ? -6.074 14.945 -5.816 1 92.38 206 VAL B C 1
ATOM 3265 O O . VAL B 1 206 ? -6.547 16.062 -6.039 1 92.38 206 VAL B O 1
ATOM 3268 N N . VAL B 1 207 ? -5.969 14.422 -4.645 1 90.38 207 VAL B N 1
ATOM 3269 C CA . VAL B 1 207 ? -6.434 15.164 -3.479 1 90.38 207 VAL B CA 1
ATOM 3270 C C . VAL B 1 207 ? -5.566 16.406 -3.271 1 90.38 207 VAL B C 1
ATOM 3272 O O . VAL B 1 207 ? -6.078 17.484 -2.998 1 90.38 207 VAL B O 1
ATOM 3275 N N . LEU B 1 208 ? -4.293 16.219 -3.445 1 84.5 208 LEU B N 1
ATOM 3276 C CA . LEU B 1 208 ? -3.355 17.328 -3.293 1 84.5 208 LEU B CA 1
ATOM 3277 C C . LEU B 1 208 ? -3.658 18.438 -4.297 1 84.5 208 LEU B C 1
ATOM 3279 O O . LEU B 1 208 ? -3.514 19.625 -3.98 1 84.5 208 LEU B O 1
ATOM 3283 N N . LEU B 1 209 ? -4.148 18.062 -5.441 1 86.31 209 LEU B N 1
ATOM 3284 C CA . LEU B 1 209 ? -4.43 19.016 -6.508 1 86.31 209 LEU B CA 1
ATOM 3285 C C . LEU B 1 209 ? -5.832 19.609 -6.359 1 86.31 209 LEU B C 1
ATOM 3287 O O . LEU B 1 209 ? -6.258 20.422 -7.184 1 86.31 209 LEU B O 1
ATOM 3291 N N . GLY B 1 210 ? -6.582 19.141 -5.398 1 84.12 210 GLY B N 1
ATOM 3292 C CA . GLY B 1 210 ? -7.898 19.703 -5.117 1 84.12 210 GLY B CA 1
ATOM 3293 C C . GLY B 1 210 ? -9.016 19 -5.871 1 84.12 210 GLY B C 1
ATOM 3294 O O . GLY B 1 210 ? -10.148 19.484 -5.902 1 84.12 210 GLY B O 1
ATOM 3295 N N . GLY B 1 211 ? -8.734 17.922 -6.496 1 89.12 211 GLY B N 1
ATOM 3296 C CA . GLY B 1 211 ? -9.742 17.219 -7.266 1 89.12 211 GLY B CA 1
ATOM 3297 C C . GLY B 1 211 ? -10.352 16.047 -6.516 1 89.12 211 GLY B C 1
ATOM 3298 O O . GLY B 1 211 ? -10.984 15.172 -7.117 1 89.12 211 GLY B O 1
ATOM 3299 N N . GLY B 1 212 ? -10.188 15.977 -5.262 1 91.75 212 GLY B N 1
ATOM 3300 C CA . GLY B 1 212 ? -10.539 14.797 -4.484 1 91.75 212 GLY B CA 1
ATOM 3301 C C . GLY B 1 212 ? -12.039 14.547 -4.445 1 91.75 212 GLY B C 1
ATOM 3302 O O . GLY B 1 212 ? -12.477 13.391 -4.473 1 91.75 212 GLY B O 1
ATOM 3303 N N . THR B 1 213 ? -12.859 15.547 -4.461 1 91.81 213 THR B N 1
ATOM 3304 C CA . THR B 1 213 ? -14.305 15.406 -4.301 1 91.81 213 THR B CA 1
ATOM 3305 C C . THR B 1 213 ? -14.906 14.633 -5.469 1 91.81 213 THR B C 1
ATOM 3307 O O . THR B 1 213 ? -15.789 13.797 -5.277 1 91.81 213 THR B O 1
ATOM 3310 N N . TRP B 1 214 ? -14.305 14.836 -6.617 1 94.5 214 TRP B N 1
ATOM 3311 C CA . TRP B 1 214 ? -14.875 14.203 -7.801 1 94.5 214 TRP B CA 1
ATOM 3312 C C . TRP B 1 214 ? -14.148 12.898 -8.117 1 94.5 214 TRP B C 1
ATOM 3314 O O . TRP B 1 214 ? -14.461 12.227 -9.102 1 94.5 214 TRP B O 1
ATOM 3324 N N . PHE B 1 215 ? -13.219 12.555 -7.398 1 97.19 215 PHE B N 1
ATOM 3325 C CA . PHE B 1 215 ? -12.484 11.312 -7.605 1 97.19 215 PHE B CA 1
ATOM 3326 C C . PHE B 1 215 ? -13.055 10.195 -6.738 1 97.19 215 PHE B C 1
ATOM 3328 O O . PHE B 1 215 ? -12.945 10.242 -5.512 1 97.19 215 PHE B O 1
ATOM 3335 N N . PRO B 1 216 ? -13.617 9.18 -7.32 1 97.94 216 PRO B N 1
ATOM 3336 C CA . PRO B 1 216 ? -14.352 8.148 -6.578 1 97.94 216 PRO B CA 1
ATOM 3337 C C . PRO B 1 216 ? -13.508 7.508 -5.48 1 97.94 216 PRO B C 1
ATOM 3339 O O . PRO B 1 216 ? -14.031 7.141 -4.426 1 97.94 216 PRO B O 1
ATOM 3342 N N . TYR B 1 217 ? -12.242 7.406 -5.641 1 98.12 217 TYR B N 1
ATOM 3343 C CA . TYR B 1 217 ? -11.398 6.707 -4.684 1 98.12 217 TYR B CA 1
ATOM 3344 C C . TYR B 1 217 ? -11.023 7.613 -3.516 1 98.12 217 TYR B C 1
ATOM 3346 O O . TYR B 1 217 ? -10.469 7.152 -2.516 1 98.12 217 TYR B O 1
ATOM 3354 N N . ALA B 1 218 ? -11.391 8.883 -3.637 1 97.19 218 ALA B N 1
ATOM 3355 C CA . ALA B 1 218 ? -11.078 9.836 -2.57 1 97.19 218 ALA B CA 1
ATOM 3356 C C . ALA B 1 218 ? -12.344 10.281 -1.847 1 97.19 218 ALA B C 1
ATOM 3358 O O . ALA B 1 218 ? -12.32 10.539 -0.642 1 97.19 218 ALA B O 1
ATOM 3359 N N . ALA B 1 219 ? -13.445 10.266 -2.523 1 97.31 219 ALA B N 1
ATOM 3360 C CA . ALA B 1 219 ? -14.68 10.898 -2.055 1 97.31 219 ALA B CA 1
ATOM 3361 C C . ALA B 1 219 ? -15.148 10.281 -0.743 1 97.31 219 ALA B C 1
ATOM 3363 O O . ALA B 1 219 ? -15.469 10.992 0.21 1 97.31 219 ALA B O 1
ATOM 3364 N N . PRO B 1 220 ? -15.125 8.93 -0.647 1 97.06 220 PRO B N 1
ATOM 3365 C CA . PRO B 1 220 ? -15.633 8.344 0.6 1 97.06 220 PRO B CA 1
ATOM 3366 C C . PRO B 1 220 ? -14.766 8.703 1.808 1 97.06 220 PRO B C 1
ATOM 3368 O O . PRO B 1 220 ? -15.297 9.023 2.875 1 97.06 220 PRO B O 1
ATOM 3371 N N . SER B 1 221 ? -13.492 8.672 1.65 1 95.94 221 SER B N 1
ATOM 3372 C CA . SER B 1 221 ? -12.617 8.992 2.775 1 95.94 221 SER B CA 1
ATOM 3373 C C . SER B 1 221 ? -12.688 10.477 3.129 1 95.94 221 SER B C 1
ATOM 3375 O O . SER B 1 221 ? -12.648 10.836 4.305 1 95.94 221 SER B O 1
ATOM 3377 N N . LEU B 1 222 ? -12.805 11.336 2.145 1 95 222 LEU B N 1
ATOM 3378 C CA . LEU B 1 222 ? -12.953 12.766 2.406 1 95 222 LEU B CA 1
ATOM 3379 C C . LEU B 1 222 ? -14.266 13.047 3.131 1 95 222 LEU B C 1
ATOM 3381 O O . LEU B 1 222 ? -14.312 13.891 4.027 1 95 222 LEU B O 1
ATOM 3385 N N . TRP B 1 223 ? -15.266 12.328 2.709 1 96.19 223 TRP B N 1
ATOM 3386 C CA . TRP B 1 223 ? -16.578 12.477 3.32 1 96.19 223 TRP B CA 1
ATOM 3387 C C . TRP B 1 223 ? -16.531 12.18 4.816 1 96.19 223 TRP B C 1
ATOM 3389 O O . TRP B 1 223 ? -17.234 12.805 5.605 1 96.19 223 TRP B O 1
ATOM 3399 N N . THR B 1 224 ? -15.633 11.266 5.25 1 94.81 224 THR B N 1
ATOM 3400 C CA . THR B 1 224 ? -15.555 10.852 6.645 1 94.81 224 THR B CA 1
ATOM 3401 C C . THR B 1 224 ? -14.695 11.82 7.453 1 94.81 224 THR B C 1
ATOM 3403 O O . THR B 1 224 ? -14.586 11.695 8.672 1 94.81 224 THR B O 1
ATOM 3406 N N . GLY B 1 225 ? -13.984 12.773 6.762 1 90.44 225 GLY B N 1
ATOM 3407 C CA . GLY B 1 225 ? -13.242 13.773 7.508 1 90.44 225 GLY B CA 1
ATOM 3408 C C . GLY B 1 225 ? -11.734 13.609 7.395 1 90.44 225 GLY B C 1
ATOM 3409 O O . GLY B 1 225 ? -10.977 14.367 8 1 90.44 225 GLY B O 1
ATOM 3410 N N . MET B 1 226 ? -11.227 12.703 6.641 1 86.94 226 MET B N 1
ATOM 3411 C CA . MET B 1 226 ? -9.789 12.453 6.516 1 86.94 226 MET B CA 1
ATOM 3412 C C . MET B 1 226 ? -9.07 13.688 5.977 1 86.94 226 MET B C 1
ATOM 3414 O O . MET B 1 226 ? -7.91 13.93 6.312 1 86.94 226 MET B O 1
ATOM 3418 N N . GLY B 1 227 ? -9.703 14.516 5.262 1 81.94 227 GLY B N 1
ATOM 3419 C CA . GLY B 1 227 ? -9.094 15.719 4.719 1 81.94 227 GLY B CA 1
ATOM 3420 C C . GLY B 1 227 ? -9.438 16.969 5.508 1 81.94 227 GLY B C 1
ATOM 3421 O O . GLY B 1 227 ? -9.117 18.078 5.09 1 81.94 227 GLY B O 1
ATOM 3422 N N . GLY B 1 228 ? -10.094 16.766 6.684 1 83.56 228 GLY B N 1
ATOM 3423 C CA . GLY B 1 228 ? -10.539 17.906 7.469 1 83.56 228 GLY B CA 1
ATOM 3424 C C . GLY B 1 228 ? -12.016 18.219 7.273 1 83.56 228 GLY B C 1
ATOM 3425 O O . GLY B 1 228 ? -12.648 17.703 6.352 1 83.56 228 GLY B O 1
ATOM 3426 N N . SER B 1 229 ? -12.453 19.062 8.117 1 84.19 229 SER B N 1
ATOM 3427 C CA . SER B 1 229 ? -13.875 19.406 8.133 1 84.19 229 SER B CA 1
ATOM 3428 C C . SER B 1 229 ? -14.289 20.109 6.852 1 84.19 229 SER B C 1
ATOM 3430 O O . SER B 1 229 ? -15.375 19.875 6.32 1 84.19 229 SER B O 1
ATOM 3432 N N . ALA B 1 230 ? -13.445 20.953 6.359 1 84.06 230 ALA B N 1
ATOM 3433 C CA . ALA B 1 230 ? -13.766 21.688 5.141 1 84.06 230 ALA B CA 1
ATOM 3434 C C . ALA B 1 230 ? -13.898 20.75 3.947 1 84.06 230 ALA B C 1
ATOM 3436 O O . ALA B 1 230 ? -14.828 20.875 3.152 1 84.06 230 ALA B O 1
ATOM 3437 N N . ALA B 1 231 ? -12.977 19.844 3.863 1 86.44 231 ALA B N 1
ATOM 3438 C CA . ALA B 1 231 ? -13.023 18.859 2.779 1 86.44 231 ALA B CA 1
ATOM 3439 C C . ALA B 1 231 ? -14.242 17.953 2.908 1 86.44 231 ALA B C 1
ATOM 3441 O O . ALA B 1 231 ? -14.867 17.594 1.906 1 86.44 231 ALA B O 1
ATOM 3442 N N . ALA B 1 232 ? -14.617 17.609 4.062 1 91.25 232 ALA B N 1
ATOM 3443 C CA . ALA B 1 232 ? -15.766 16.75 4.301 1 91.25 232 ALA B CA 1
ATOM 3444 C C . ALA B 1 232 ? -17.062 17.422 3.871 1 91.25 232 ALA B C 1
ATOM 3446 O O . ALA B 1 232 ? -17.938 16.797 3.266 1 91.25 232 ALA B O 1
ATOM 3447 N N . SER B 1 233 ? -17.141 18.734 4.191 1 91.75 233 SER B N 1
ATOM 3448 C CA . SER B 1 233 ? -18.359 19.469 3.871 1 91.75 233 SER B CA 1
ATOM 3449 C C . SER B 1 233 ? -18.5 19.672 2.367 1 91.75 233 SER B C 1
ATOM 3451 O O . SER B 1 233 ? -19.609 19.906 1.872 1 91.75 233 SER B O 1
ATOM 3453 N N . ALA B 1 234 ? -17.422 19.547 1.652 1 91.81 234 ALA B N 1
ATOM 3454 C CA . ALA B 1 234 ? -17.422 19.734 0.204 1 91.81 234 ALA B CA 1
ATOM 3455 C C . ALA B 1 234 ? -17.953 18.484 -0.509 1 91.81 234 ALA B C 1
ATOM 3457 O O . ALA B 1 234 ? -18.312 18.547 -1.688 1 91.81 234 ALA B O 1
ATOM 3458 N N . VAL B 1 235 ? -17.922 17.406 0.162 1 95.62 235 VAL B N 1
ATOM 3459 C CA . VAL B 1 235 ? -18.422 16.172 -0.441 1 95.62 235 VAL B CA 1
ATOM 3460 C C . VAL B 1 235 ? -19.938 16.125 -0.357 1 95.62 235 VAL B C 1
ATOM 3462 O O . VAL B 1 235 ? -20.516 16.156 0.736 1 95.62 235 VAL B O 1
ATOM 3465 N N . ARG B 1 236 ? -20.594 16.094 -1.573 1 95.69 236 ARG B N 1
ATOM 3466 C CA . ARG B 1 236 ? -22.047 16.062 -1.704 1 95.69 236 ARG B CA 1
ATOM 3467 C C . ARG B 1 236 ? -22.531 14.719 -2.229 1 95.69 236 ARG B C 1
ATOM 3469 O O . ARG B 1 236 ? -21.719 13.883 -2.629 1 95.69 236 ARG B O 1
ATOM 3476 N N . PRO B 1 237 ? -23.828 14.422 -2.17 1 95.81 237 PRO B N 1
ATOM 3477 C CA . PRO B 1 237 ? -24.359 13.117 -2.553 1 95.81 237 PRO B CA 1
ATOM 3478 C C . PRO B 1 237 ? -23.953 12.695 -3.963 1 95.81 237 PRO B C 1
ATOM 3480 O O . PRO B 1 237 ? -23.625 11.531 -4.191 1 95.81 237 PRO B O 1
ATOM 3483 N N . PRO B 1 238 ? -23.844 13.609 -4.902 1 96.75 238 PRO B N 1
ATOM 3484 C CA . PRO B 1 238 ? -23.438 13.156 -6.23 1 96.75 238 PRO B CA 1
ATOM 3485 C C . PRO B 1 238 ? -22.031 12.562 -6.242 1 96.75 238 PRO B C 1
ATOM 3487 O O . PRO B 1 238 ? -21.75 11.633 -7.012 1 96.75 238 PRO B O 1
ATOM 3490 N N . HIS B 1 239 ? -21.156 13.094 -5.434 1 97.56 239 HIS B N 1
ATOM 3491 C CA . HIS B 1 239 ? -19.797 12.562 -5.348 1 97.56 239 HIS B CA 1
ATOM 3492 C C . HIS B 1 239 ? -19.797 11.133 -4.824 1 97.56 239 HIS B C 1
ATOM 3494 O O . HIS B 1 239 ? -19.078 10.273 -5.348 1 97.56 239 HIS B O 1
ATOM 3500 N N . LEU B 1 240 ? -20.641 10.844 -3.867 1 97.69 240 LEU B N 1
ATOM 3501 C CA . LEU B 1 240 ? -20.719 9.508 -3.281 1 97.69 240 LEU B CA 1
ATOM 3502 C C . LEU B 1 240 ? -21.438 8.547 -4.219 1 97.69 240 LEU B C 1
ATOM 3504 O O . LEU B 1 240 ? -21.125 7.352 -4.25 1 97.69 240 LEU B O 1
ATOM 3508 N N . LEU B 1 241 ? -22.344 9.094 -4.984 1 97.75 241 LEU B N 1
ATOM 3509 C CA . LEU B 1 241 ? -23.047 8.258 -5.961 1 97.75 241 LEU B CA 1
ATOM 3510 C C . LEU B 1 241 ? -22.094 7.805 -7.062 1 97.75 241 LEU B C 1
ATOM 3512 O O . LEU B 1 241 ? -22.203 6.688 -7.566 1 97.75 241 LEU B O 1
ATOM 3516 N N . LEU B 1 242 ? -21.203 8.68 -7.441 1 97.5 242 LEU B N 1
ATOM 3517 C CA . LEU B 1 242 ? -20.172 8.297 -8.406 1 97.5 242 LEU B CA 1
ATOM 3518 C C . LEU B 1 242 ? -19.312 7.152 -7.875 1 97.5 242 LEU B C 1
ATOM 3520 O O . LEU B 1 242 ? -19.031 6.199 -8.602 1 97.5 242 LEU B O 1
ATOM 3524 N N . ALA B 1 243 ? -18.906 7.277 -6.633 1 98 243 ALA B N 1
ATOM 3525 C CA . ALA B 1 243 ? -18.141 6.203 -6.008 1 98 243 ALA B CA 1
ATOM 3526 C C . ALA B 1 243 ? -18.953 4.914 -5.934 1 98 243 ALA B C 1
ATOM 3528 O O . ALA B 1 243 ? -18.422 3.826 -6.172 1 98 243 ALA B O 1
ATOM 3529 N N . ALA B 1 244 ? -20.25 5.051 -5.664 1 98.19 244 ALA B N 1
ATOM 3530 C CA . ALA B 1 244 ? -21.125 3.889 -5.523 1 98.19 244 ALA B CA 1
ATOM 3531 C C . ALA B 1 244 ? -21.328 3.182 -6.863 1 98.19 244 ALA B C 1
ATOM 3533 O O . ALA B 1 244 ? -21.547 1.97 -6.902 1 98.19 244 ALA B O 1
ATOM 3534 N N . ALA B 1 245 ? -21.188 3.902 -7.914 1 98.25 245 ALA B N 1
ATOM 3535 C CA . ALA B 1 245 ? -21.422 3.355 -9.25 1 98.25 245 ALA B CA 1
ATOM 3536 C C . ALA B 1 245 ? -20.234 2.508 -9.711 1 98.25 245 ALA B C 1
ATOM 3538 O O . ALA B 1 245 ? -20.375 1.663 -10.594 1 98.25 245 ALA B O 1
ATOM 3539 N N . VAL B 1 246 ? -19.094 2.686 -9.117 1 98.31 246 VAL B N 1
ATOM 3540 C CA . VAL B 1 246 ? -17.875 2.033 -9.578 1 98.31 246 VAL B CA 1
ATOM 3541 C C . VAL B 1 246 ? -17.984 0.523 -9.375 1 98.31 246 VAL B C 1
ATOM 3543 O O . VAL B 1 246 ? -17.625 -0.257 -10.258 1 98.31 246 VAL B O 1
ATOM 3546 N N . GLY B 1 247 ? -18.547 0.099 -8.25 1 97.69 247 GLY B N 1
ATOM 3547 C CA . GLY B 1 247 ? -18.672 -1.316 -7.941 1 97.69 247 GLY B CA 1
ATOM 3548 C C . GLY B 1 247 ? -19.5 -2.072 -8.969 1 97.69 247 GLY B C 1
ATOM 3549 O O . GLY B 1 247 ? -19 -2.979 -9.633 1 97.69 247 GLY B O 1
ATOM 3550 N N . PRO B 1 248 ? -20.75 -1.619 -9.164 1 97.94 248 PRO B N 1
ATOM 3551 C CA . PRO B 1 248 ? -21.609 -2.289 -10.141 1 97.94 248 PRO B CA 1
ATOM 3552 C C . PRO B 1 248 ? -21.047 -2.229 -11.562 1 97.94 248 PRO B C 1
ATOM 3554 O O . PRO B 1 248 ? -21.141 -3.205 -12.305 1 97.94 248 PRO B O 1
ATOM 3557 N N . LEU B 1 249 ? -20.469 -1.147 -11.953 1 98.25 249 LEU B N 1
ATOM 3558 C CA . LEU B 1 249 ? -19.875 -1.044 -13.281 1 98.25 249 LEU B CA 1
ATOM 3559 C C . LEU B 1 249 ? -18.703 -2.018 -13.43 1 98.25 249 LEU B C 1
ATOM 3561 O O . LEU B 1 249 ? -18.547 -2.635 -14.484 1 98.25 249 LEU B O 1
ATOM 3565 N N . ALA B 1 250 ? -17.953 -2.141 -12.398 1 98.44 250 ALA B N 1
ATOM 3566 C CA . ALA B 1 250 ? -16.828 -3.066 -12.422 1 98.44 250 ALA B CA 1
ATOM 3567 C C . ALA B 1 250 ? -17.297 -4.508 -12.578 1 98.44 250 ALA B C 1
ATOM 3569 O O . ALA B 1 250 ? -16.672 -5.301 -13.289 1 98.44 250 ALA B O 1
ATOM 3570 N N . VAL B 1 251 ? -18.391 -4.836 -11.945 1 98.19 251 VAL B N 1
ATOM 3571 C CA . VAL B 1 251 ? -18.938 -6.184 -12.062 1 98.19 251 VAL B CA 1
ATOM 3572 C C . VAL B 1 251 ? -19.312 -6.465 -13.516 1 98.19 251 VAL B C 1
ATOM 3574 O O . VAL B 1 251 ? -18.953 -7.512 -14.062 1 98.19 251 VAL B O 1
ATOM 3577 N N . VAL B 1 252 ? -19.953 -5.504 -14.133 1 98.25 252 VAL B N 1
ATOM 3578 C CA . VAL B 1 252 ? -20.359 -5.672 -15.523 1 98.25 252 VAL B CA 1
ATOM 3579 C C . VAL B 1 252 ? -19.125 -5.844 -16.406 1 98.25 252 VAL B C 1
ATOM 3581 O O . VAL B 1 252 ? -19.078 -6.754 -17.234 1 98.25 252 VAL B O 1
ATOM 3584 N N . VAL B 1 253 ? -18.141 -5.066 -16.172 1 97.88 253 VAL B N 1
ATOM 3585 C CA . VAL B 1 253 ? -16.938 -5.066 -17 1 97.88 253 VAL B CA 1
ATOM 3586 C C . VAL B 1 253 ? -16.203 -6.391 -16.828 1 97.88 253 VAL B C 1
ATOM 3588 O O . VAL B 1 253 ? -15.773 -7.004 -17.812 1 97.88 253 VAL B O 1
ATOM 3591 N N . VAL B 1 254 ? -16.094 -6.848 -15.609 1 97.25 254 VAL B N 1
ATOM 3592 C CA . VAL B 1 254 ? -15.336 -8.062 -15.352 1 97.25 254 VAL B CA 1
ATOM 3593 C C . VAL B 1 254 ? -16.094 -9.273 -15.891 1 97.25 254 VAL B C 1
ATOM 3595 O O . VAL B 1 254 ? -15.492 -10.188 -16.453 1 97.25 254 VAL B O 1
ATOM 3598 N N . VAL B 1 255 ? -17.375 -9.312 -15.766 1 96.5 255 VAL B N 1
ATOM 3599 C CA . VAL B 1 255 ? -18.188 -10.406 -16.281 1 96.5 255 VAL B CA 1
ATOM 3600 C C . VAL B 1 255 ? -18.062 -10.461 -17.812 1 96.5 255 VAL B C 1
ATOM 3602 O O . VAL B 1 255 ? -17.875 -11.539 -18.375 1 96.5 255 VAL B O 1
ATOM 3605 N N . GLN B 1 256 ? -18.109 -9.336 -18.438 1 96.69 256 GLN B N 1
ATOM 3606 C CA . GLN B 1 256 ? -17.953 -9.297 -19.891 1 96.69 256 GLN B CA 1
ATOM 3607 C C . GLN B 1 256 ? -16.562 -9.742 -20.312 1 96.69 256 GLN B C 1
ATOM 3609 O O . GLN B 1 256 ? -16.406 -10.445 -21.312 1 96.69 256 GLN B O 1
ATOM 3614 N N . ALA B 1 257 ? -15.602 -9.328 -19.562 1 94.75 257 ALA B N 1
ATOM 3615 C CA . ALA B 1 257 ? -14.227 -9.727 -19.859 1 94.75 257 ALA B CA 1
ATOM 3616 C C . ALA B 1 257 ? -14.062 -11.242 -19.766 1 94.75 257 ALA B C 1
ATOM 3618 O O . ALA B 1 257 ? -13.391 -11.859 -20.594 1 94.75 257 ALA B O 1
ATOM 3619 N N . TRP B 1 258 ? -14.664 -11.789 -18.766 1 93.31 258 TRP B N 1
ATOM 3620 C CA . TRP B 1 258 ? -14.531 -13.227 -18.562 1 93.31 258 TRP B CA 1
ATOM 3621 C C . TRP B 1 258 ? -15.32 -14 -19.609 1 93.31 258 TRP B C 1
ATOM 3623 O O . TRP B 1 258 ? -14.938 -15.109 -20 1 93.31 258 TRP B O 1
ATOM 3633 N N . ARG B 1 259 ? -16.375 -13.469 -20.109 1 91.62 259 ARG B N 1
ATOM 3634 C CA . ARG B 1 259 ? -17.141 -14.102 -21.188 1 91.62 259 ARG B CA 1
ATOM 3635 C C . ARG B 1 259 ? -16.297 -14.219 -22.453 1 91.62 259 ARG B C 1
ATOM 3637 O O . ARG B 1 259 ? -16.469 -15.156 -23.234 1 91.62 259 ARG B O 1
ATOM 3644 N N . ARG B 1 260 ? -15.398 -13.336 -22.531 1 89.31 260 ARG B N 1
ATOM 3645 C CA . ARG B 1 260 ? -14.617 -13.281 -23.766 1 89.31 260 ARG B CA 1
ATOM 3646 C C . ARG B 1 260 ? -13.25 -13.945 -23.578 1 89.31 260 ARG B C 1
ATOM 3648 O O . ARG B 1 260 ? -12.422 -13.93 -24.484 1 89.31 260 ARG B O 1
ATOM 3655 N N . LEU B 1 261 ? -13.047 -14.391 -22.438 1 84.19 261 LEU B N 1
ATOM 3656 C CA . LEU B 1 261 ? -11.758 -15.023 -22.172 1 84.19 261 LEU B CA 1
ATOM 3657 C C . LEU B 1 261 ? -11.555 -16.234 -23.062 1 84.19 261 LEU B C 1
ATOM 3659 O O . LEU B 1 261 ? -12.461 -17.078 -23.203 1 84.19 261 LEU B O 1
ATOM 3663 N N . THR B 1 262 ? -10.648 -16.297 -23.984 1 73 262 THR B N 1
ATOM 3664 C CA . THR B 1 262 ? -10.383 -17.438 -24.859 1 73 262 THR B CA 1
ATOM 3665 C C . THR B 1 262 ? -9.133 -18.188 -24.422 1 73 262 THR B C 1
ATOM 3667 O O . THR B 1 262 ? -9.039 -19.406 -24.594 1 73 262 THR B O 1
ATOM 3670 N N . ASN B 1 263 ? -8.047 -17.422 -24.078 1 63.22 263 ASN B N 1
ATOM 3671 C CA . ASN B 1 263 ? -6.754 -18.062 -23.875 1 63.22 263 ASN B CA 1
ATOM 3672 C C . ASN B 1 263 ? -6.527 -18.406 -22.406 1 63.22 263 ASN B C 1
ATOM 3674 O O . ASN B 1 263 ? -5.93 -17.625 -21.672 1 63.22 263 ASN B O 1
ATOM 3678 N N . VAL B 1 264 ? -7.406 -19.359 -21.938 1 61.38 264 VAL B N 1
ATOM 3679 C CA . VAL B 1 264 ? -7.074 -19.812 -20.594 1 61.38 264 VAL B CA 1
ATOM 3680 C C . VAL B 1 264 ? -6.531 -21.234 -20.656 1 61.38 264 VAL B C 1
ATOM 3682 O O . VAL B 1 264 ? -6.832 -21.984 -21.578 1 61.38 264 VAL B O 1
#

Solvent-accessible surface area (backbone atoms only — not comparable to full-atom values): 25221 Å² total; per-residue (Å²): 122,55,74,65,57,35,38,52,54,34,35,52,53,45,49,51,49,48,77,67,27,64,64,48,52,52,42,45,51,46,47,48,47,48,40,35,51,44,16,52,47,51,37,53,41,34,60,33,89,79,41,53,69,71,47,29,64,72,29,51,82,45,41,58,79,54,61,29,28,46,32,24,35,44,33,13,30,50,31,15,50,48,28,21,52,42,36,30,53,41,31,10,47,67,46,2,48,36,49,54,70,58,50,41,41,67,59,53,66,41,93,37,57,47,30,46,44,44,47,23,48,50,51,49,50,51,52,50,46,47,49,45,37,51,51,23,50,51,49,33,50,52,51,38,46,54,51,29,50,74,70,70,43,72,81,51,63,36,62,64,23,43,52,48,21,46,52,18,14,47,39,19,26,31,57,13,40,49,36,32,40,43,2,62,74,62,34,21,38,66,58,18,48,48,48,51,53,50,48,53,53,50,40,53,53,36,41,64,72,68,48,24,50,79,31,48,88,32,19,47,31,24,49,47,34,72,65,34,68,69,46,17,69,66,44,50,71,69,30,50,48,54,23,53,47,43,22,64,51,23,50,54,52,35,21,54,51,41,59,63,61,72,94,100,120,55,73,64,56,34,37,52,52,33,37,52,53,44,49,50,49,49,75,68,29,64,64,49,53,50,41,44,51,46,46,49,47,48,41,36,50,46,16,51,47,50,37,52,41,33,60,32,89,79,40,52,70,70,47,29,63,74,29,49,84,45,42,60,80,55,62,30,27,48,30,24,35,44,33,12,31,51,32,15,50,47,29,22,53,43,34,31,52,42,31,9,48,68,44,1,48,35,51,53,72,60,50,42,41,67,60,53,67,41,94,35,58,47,30,44,45,44,45,24,49,50,52,49,51,52,50,51,46,47,49,44,38,51,50,23,50,51,49,32,51,53,52,38,45,54,52,30,51,75,70,70,43,69,80,51,61,36,63,63,23,43,52,47,20,46,51,19,15,48,40,17,25,31,57,13,41,50,36,34,40,43,2,62,74,63,34,20,37,65,58,19,47,51,49,53,54,48,48,55,54,50,42,52,52,36,41,63,71,68,46,25,48,79,32,48,89,33,20,46,31,24,50,47,34,72,65,34,69,70,46,16,70,65,44,50,69,70,32,50,49,53,24,53,46,42,22,63,51,23,50,54,52,34,22,54,51,40,59,63,61,72,92,99

Secondary structure (DSSP, 8-state):
--HHHHHHHHHHHHHHHHHT-HHHHHHHHIIIIIHHHHHHHHHHHHTSTT--HHHHHHHGGGSSS-HHHHHHHHHHHHHHHHHHHHHHHHHHHHHHHHHHHT-HHHHHTSSS-HHHHHHHHHHHHHHHHHHHHHHHHHHHHHHHHHHHHHTT----SHHHHHHHHHHHHHHHHHTTTHHHHHHHHH--HHHHHHHHHHHHHHHHHHHHTT-GGG-TTTHHHHHTTTT-HHHHHH--HHHHHHHHHHHHHHHHHHHHHHHT----/--HHHHHHHHHHHHHHHHHT-HHHHHHHHIIIIIHHHHHHHHHHHHTSTT--HHHHHHHGGGSSS-HHHHHHHHHHHHHHHHHHHHHHHHHHHHHHHHHHHT-HHHHHTSSS-HHHHHHHHHHHHHHHHHHHHHHHHHHHHHHHHHHHHHTT----SHHHHHHHHHHHHHHHHHTTTHHHHHHHHH--HHHHHHHHHHHHHHHHHHHHTT-GGG-TTTHHHHHTTTT-HHHHHH--HHHHHHHHHHHHHHHHHHHHHHHT----

Radius of gyration: 24.08 Å; Cα contacts (8 Å, |Δi|>4): 812; chains: 2; bounding box: 65×62×58 Å

pLDDT: mean 92.08, std 7.61, range [61.06, 98.69]

Nearest PDB structures (foldseek):
  6xjh-assembly1_A  TM=6.461E-01  e=5.892E-04  Staphylococcus aureus
  7znq-assembly1_Y  TM=6.050E-01  e=2.962E-03  Stutzerimonas stutzeri ATCC 14405 = CCUG 16156
  7o12-assembly1_E  TM=5.997E-01  e=6.498E-03  Stutzerimonas stutzeri ATCC 14405 = CCUG 16156
  7qba-assembly1_E  TM=6.042E-01  e=5.224E-03  Stutzerimonas stutzeri
  8frn-assembly1_G  TM=3.605E-01  e=1.121E+00  Acinetobacter baylyi ADP1

Sequence (528 aa):
MTGLAALRAALAVETLKLRRSVVARMATALLVVLVPLGSMGVVALARSPQAVGPTAAKLADYATGDPATTHLVVCAQVLSVAALAAGGFYVAWSFGRELESGTAGALFGLAVPRGVVALAKCLVALAWIAGCVLLTVGLTLAVSAAVTTAQGAAFAGAWAGARTALLAGLLGGGLALPFAWVATVTRSQLGTVGALVGMVALTQIVVLLGGGTWFPYAAPSLWTGMGGSAAASAVRPPHLLLAAAVGPLAVVVVVQAWRRLTNVMTGLAALRAALAVETLKLRRSVVARMATALLVVLVPLGSMGVVALARSPQAVGPTAAKLADYATGDPATTHLVVCAQVLSVAALAAGGFYVAWSFGRELESGTAGALFGLAVPRGVVALAKCLVALAWIAGCVLLTVGLTLAVSAAVTTAQGAAFAGAWAGARTALLAGLLGGGLALPFAWVATVTRSQLGTVGALVGMVALTQIVVLLGGGTWFPYAAPSLWTGMGGSAAASAVRPPHLLLAAAVGPLAVVVVVQAWRRLTNV